Protein 5XGB (pdb70)

InterPro domains:
  IPR000014 PAS domain [PS50112] (243-316)
  IPR000014 PAS domain [SM00091] (245-311)
  IPR000014 PAS domain [TIGR00229] (251-369)
  IPR000014 PAS domain [cd00130] (254-360)
  IPR000160 GGDEF domain [PF00990] (374-531)
  IPR000160 GGDEF domain [PS50887] (404-537)
  IPR000160 GGDEF domain [SM00267] (363-535)
  IPR000160 GGDEF domain [TIGR00254] (370-534)
  IPR000160 GGDEF domain [cd01949] (375-533)
  IPR001633 EAL domain [PF00563] (554-792)
  IPR001633 EAL domain [PS50883] (548-806)
  IPR001633 EAL domain [SM00052] (547-797)
  IPR001633 EAL domain [cd01948] (553-797)
  IPR013767 PAS fold [PF00989] (251-360)
  IPR029787 Nucleotide cyclase [SSF55073] (379-537)
  IPR035919 EAL domain superfamily [G3DSA:3.20.20.450] (549-799)
  IPR035919 EAL domain superfamily [SSF141868] (553-796)
  IPR035965 PAS domain superfamily [SSF55785] (232-361)
  IPR043128 Reverse transcriptase/Diguanylate cyclase domain [G3DSA:3.30.70.270] (364-537)
  IPR052155 Bacterial biofilm regulation/maintenance [PTHR44757] (221-797)

Radius of gyration: 28.06 Å; Cα contacts (8 Å, |Δi|>4): 1000; chains: 1; bounding box: 83×70×61 Å

Secondary structure (DSSP, 8-state):
--HHHHHHHHHHS--SEEEEEETT-BEEEE-HHHHHHHT--HHHHBTSBGGGT-EEE-----SHHHHHSS--SSS-EEEEEE-SSS-EEEEEEEEEEEESSSSEEEEEEEEEEGGGGGG-HHHHHHHHHB-TTT-SB-HHHHHHHHHHHHH-SSS-SS-EEEEEEEETTHHHHHHHH-HHHHHHHHHHHHHHHHHTS-BTBEEEEEETTEEEEEETT--HHHHHHHHHHHHHHHHT--EEETTEEE---EEEEEEEE-BTTB-HHHHHHHHHHHHHHHHHTTSSSEEE--HHHHHHHHHHHHHHHHHHHHHHHHTT-EEEEEEEEEE-STT--S-EEEEEEEEEB-TTS-B--GGGTHHHHHHTT-HHHHHHHHHHHHHHHHHHHHTSTTS--EEEEEEE--HHHHT-TTHHHHHHHHHHHH---GGGEEEEEEHHHHHHTHHHHHHHHHHHHHHT-EEEEEEE--SHHHHHHHHH---SEEEE-HHHHHTTTT-HHHHHHHHHHHHHHHHTT-EEEE----SHHHHHHHHHHT-SEE-STTT---EE---

Solvent-accessible surface area: 27916 Å² total; per-residue (Å²): 162,61,111,166,122,149,34,79,126,78,56,57,97,79,34,40,0,10,1,30,3,63,99,153,1,9,1,38,32,6,0,66,11,0,43,132,11,2,78,70,72,36,142,152,0,154,56,84,66,5,40,78,3,0,50,3,46,98,121,150,218,78,17,24,102,54,1,69,62,132,50,66,38,63,126,85,45,77,34,21,1,63,44,111,101,47,82,46,17,50,2,20,2,33,0,31,37,55,108,175,68,83,110,76,68,5,11,41,1,55,0,22,20,69,61,85,95,158,108,56,110,86,154,111,71,104,83,35,38,40,21,76,42,15,32,10,12,22,91,148,23,0,45,133,85,0,61,51,0,8,108,47,174,85,181,34,116,30,147,0,0,0,0,4,0,8,0,27,35,29,119,92,0,14,37,75,23,0,39,16,0,0,37,57,0,1,116,56,0,5,63,38,0,96,134,27,30,86,175,64,26,4,15,0,38,16,38,40,43,27,0,0,0,0,0,46,57,2,86,56,130,98,0,40,100,26,0,43,105,0,40,109,28,0,90,104,26,158,0,67,77,115,71,105,78,30,132,1,16,0,0,0,0,0,8,50,3,62,31,68,144,24,48,32,109,86,2,22,132,13,0,48,32,0,1,23,8,0,55,79,99,60,78,50,88,22,14,25,20,93,131,108,59,0,68,110,30,25,121,143,4,63,108,35,29,61,116,134,1,63,60,1,34,125,87,123,44,9,25,1,38,12,24,25,11,50,38,1,44,169,71,59,147,78,44,44,17,7,17,10,36,35,67,11,89,52,134,78,39,192,79,30,86,81,116,62,4,46,42,6,0,108,75,24,53,13,9,36,54,6,10,67,48,14,0,54,30,0,0,99,4,21,52,72,53,71,131,73,132,224,26,102,102,22,20,11,0,4,1,64,1,18,30,52,1,7,30,35,157,59,0,55,108,30,0,70,96,8,24,60,142,11,189,16,70,30,99,28,0,4,0,1,0,29,21,106,38,0,48,89,79,57,64,10,0,48,137,9,0,62,81,0,79,131,46,22,3,52,0,2,0,12,69,0,43,19,30,145,71,6,16,104,65,2,150,106,0,39,4,35,23,0,3,0,31,0,0,3,0,73,10,2,66,144,31,88,102,5,69,19,46,0,75,66,0,6,110,44,0,72,104,41,66,23,111,0,10,0,30,57,0,56,70,94,125,15,29,71,5,0,88,142,37,34,4,23,6,0,6,4,116,34,34,19,43,44,111,104,20,19,189

Structure (mmCIF, N/CA/C/O backbone):
data_5XGB
#
_entry.id   5XGB
#
_cell.length_a   134.720
_cell.length_b   134.720
_cell.length_c   210.450
_cell.angle_alpha   90.00
_cell.angle_beta   90.00
_cell.angle_gamma   120.00
#
_symmetry.space_group_name_H-M   'H 3 2'
#
loop_
_entity.id
_entity.type
_entity.pdbx_description
1 polymer 'Uncharacterized protein'
2 water water
#
loop_
_atom_site.group_PDB
_atom_site.id
_atom_site.type_symbol
_atom_site.label_atom_id
_atom_site.label_alt_id
_atom_site.label_comp_id
_atom_site.label_asym_id
_atom_site.label_entity_id
_atom_site.label_seq_id
_atom_site.pdbx_PDB_ins_code
_atom_site.Cartn_x
_atom_site.Cartn_y
_atom_site.Cartn_z
_atom_site.occupancy
_atom_site.B_iso_or_equiv
_atom_site.auth_seq_id
_atom_site.auth_comp_id
_atom_site.auth_asym_id
_atom_site.auth_atom_id
_atom_site.pdbx_PDB_model_num
ATOM 1 N N . ASP A 1 9 ? 87.781 0.350 108.876 1.00 113.95 241 ASP A N 1
ATOM 2 C CA . ASP A 1 9 ? 88.235 1.699 109.202 1.00 114.41 241 ASP A CA 1
ATOM 3 C C . ASP A 1 9 ? 87.095 2.509 109.868 1.00 116.66 241 ASP A C 1
ATOM 4 O O . ASP A 1 9 ? 86.378 1.967 110.716 1.00 115.68 241 ASP A O 1
ATOM 9 N N . ALA A 1 10 ? 86.948 3.802 109.502 1.00 112.19 242 ALA A N 1
ATOM 10 C CA . ALA A 1 10 ? 85.906 4.706 109.997 1.00 110.18 242 ALA A CA 1
ATOM 11 C C . ALA A 1 10 ? 84.606 4.513 109.203 1.00 109.38 242 ALA A C 1
ATOM 12 O O . ALA A 1 10 ? 83.556 4.984 109.637 1.00 107.48 242 ALA A O 1
ATOM 14 N N . GLU A 1 11 ? 84.685 3.805 108.047 1.00 104.65 243 GLU A N 1
ATOM 15 C CA . GLU A 1 11 ? 83.555 3.467 107.170 1.00 102.91 243 GLU A CA 1
ATOM 16 C C . GLU A 1 11 ? 82.554 2.573 107.922 1.00 104.05 243 GLU A C 1
ATOM 17 O O . GLU A 1 11 ? 81.346 2.755 107.770 1.00 102.06 243 GLU A O 1
ATOM 23 N N . ARG A 1 12 ? 83.078 1.646 108.759 1.00 100.08 244 ARG A N 1
ATOM 24 C CA . ARG A 1 12 ? 82.337 0.701 109.602 1.00 98.49 244 ARG A CA 1
ATOM 25 C C . ARG A 1 12 ? 81.381 1.423 110.542 1.00 100.38 244 ARG A C 1
ATOM 26 O O . ARG A 1 12 ? 80.194 1.098 110.552 1.00 98.52 244 ARG A O 1
ATOM 34 N N . GLU A 1 13 ? 81.894 2.412 111.315 1.00 97.35 245 GLU A N 1
ATOM 35 C CA . GLU A 1 13 ? 81.114 3.222 112.265 1.00 96.31 245 GLU A CA 1
ATOM 36 C C . GLU A 1 13 ? 79.925 3.901 111.567 1.00 96.19 245 GLU A C 1
ATOM 37 O O . GLU A 1 13 ? 78.798 3.818 112.059 1.00 95.08 245 GLU A O 1
ATOM 43 N N . ARG A 1 14 ? 80.179 4.525 110.395 1.00 90.00 246 ARG A N 1
ATOM 44 C CA . ARG A 1 14 ? 79.174 5.201 109.574 1.00 87.50 246 ARG A CA 1
ATOM 45 C C . ARG A 1 14 ? 78.123 4.202 109.063 1.00 85.11 246 ARG A C 1
ATOM 46 O O . ARG A 1 14 ? 76.931 4.473 109.194 1.00 83.49 246 ARG A O 1
ATOM 54 N N . ALA A 1 15 ? 78.573 3.048 108.505 1.00 78.41 247 ALA A N 1
ATOM 55 C CA . ALA A 1 15 ? 77.728 1.973 107.977 1.00 75.70 247 ALA A CA 1
ATOM 56 C C . ALA A 1 15 ? 76.841 1.357 109.052 1.00 76.39 247 ALA A C 1
ATOM 57 O O . ALA A 1 15 ? 75.669 1.101 108.781 1.00 74.65 247 ALA A O 1
ATOM 59 N N . GLN A 1 16 ? 77.381 1.155 110.274 1.00 72.41 248 GLN A N 1
ATOM 60 C CA . GLN A 1 16 ? 76.638 0.614 111.412 1.00 71.42 248 GLN A CA 1
ATOM 61 C C . GLN A 1 16 ? 75.522 1.557 111.844 1.00 73.02 248 GLN A C 1
ATOM 62 O O . GLN A 1 16 ? 74.374 1.116 111.942 1.00 71.50 248 GLN A O 1
ATOM 68 N N . ILE A 1 17 ? 75.849 2.858 112.079 1.00 69.05 249 ILE A N 1
ATOM 69 C CA . ILE A 1 17 ? 74.887 3.905 112.470 1.00 67.63 249 ILE A CA 1
ATOM 70 C C . ILE A 1 17 ? 73.744 3.986 111.433 1.00 69.96 249 ILE A C 1
ATOM 71 O O . ILE A 1 17 ? 72.572 4.039 111.814 1.00 67.97 249 ILE A O 1
ATOM 76 N N . THR A 1 18 ? 74.104 3.937 110.128 1.00 67.00 250 THR A N 1
ATOM 77 C CA . THR A 1 18 ? 73.193 3.961 108.977 1.00 65.80 250 THR A CA 1
ATOM 78 C C . THR A 1 18 ? 72.262 2.738 108.982 1.00 68.62 250 THR A C 1
ATOM 79 O O . THR A 1 18 ? 71.055 2.903 108.822 1.00 67.69 250 THR A O 1
ATOM 83 N N . LEU A 1 19 ? 72.813 1.527 109.192 1.00 65.18 251 LEU A N 1
ATOM 84 C CA . LEU A 1 19 ? 72.020 0.297 109.241 1.00 64.20 251 LEU A CA 1
ATOM 85 C C . LEU A 1 19 ? 71.212 0.159 110.547 1.00 66.83 251 LEU A C 1
ATOM 86 O O . LEU A 1 19 ? 70.222 -0.576 110.570 1.00 66.37 251 LEU A O 1
ATOM 91 N N . ALA A 1 20 ? 71.599 0.894 111.607 1.00 63.07 252 ALA A N 1
ATOM 92 C CA . ALA A 1 20 ? 70.867 0.928 112.884 1.00 62.67 252 ALA A CA 1
ATOM 93 C C . ALA A 1 20 ? 69.699 1.916 112.779 1.00 65.72 252 ALA A C 1
ATOM 94 O O . ALA A 1 20 ? 68.772 1.845 113.584 1.00 65.19 252 ALA A O 1
ATOM 96 N N . SER A 1 21 ? 69.741 2.823 111.768 1.00 62.17 253 SER A N 1
ATOM 97 C CA . SER A 1 21 ? 68.710 3.823 111.456 1.00 61.37 253 SER A CA 1
ATOM 98 C C . SER A 1 21 ? 67.607 3.229 110.562 1.00 63.73 253 SER A C 1
ATOM 99 O O . SER A 1 21 ? 66.614 3.899 110.264 1.00 64.12 253 SER A O 1
ATOM 102 N N . ILE A 1 22 ? 67.809 1.984 110.111 1.00 58.11 254 ILE A N 1
ATOM 103 C CA . ILE A 1 22 ? 66.887 1.194 109.297 1.00 55.76 254 ILE A CA 1
ATOM 104 C C . ILE A 1 22 ? 66.041 0.400 110.306 1.00 58.32 254 ILE A C 1
ATOM 105 O O . ILE A 1 22 ? 66.592 -0.197 111.245 1.00 59.46 254 ILE A O 1
ATOM 110 N N . GLY A 1 23 ? 64.723 0.460 110.144 1.00 51.71 255 GLY A N 1
ATOM 111 C CA . GLY A 1 23 ? 63.781 -0.230 111.024 1.00 50.37 255 GLY A CA 1
ATOM 112 C C . GLY A 1 23 ? 63.624 -1.701 110.698 1.00 51.47 255 GLY A C 1
ATOM 113 O O . GLY A 1 23 ? 63.276 -2.494 111.566 1.00 51.08 255 GLY A O 1
ATOM 114 N N . ASP A 1 24 ? 63.881 -2.077 109.448 1.00 47.36 256 ASP A N 1
ATOM 115 C CA . ASP A 1 24 ? 63.814 -3.470 109.009 1.00 47.06 256 ASP A CA 1
ATOM 116 C C . ASP A 1 24 ? 65.059 -4.277 109.426 1.00 48.91 256 ASP A C 1
ATOM 117 O O . ASP A 1 24 ? 66.148 -3.704 109.592 1.00 45.53 256 ASP A O 1
ATOM 122 N N . GLY A 1 25 ? 64.857 -5.583 109.652 1.00 44.66 257 GLY A N 1
ATOM 123 C CA . GLY A 1 25 ? 65.933 -6.502 110.008 1.00 44.75 257 GLY A CA 1
ATOM 124 C C . GLY A 1 25 ? 66.902 -6.669 108.845 1.00 48.54 257 GLY A C 1
ATOM 125 O O . GLY A 1 25 ? 66.475 -6.905 107.713 1.00 47.99 257 GLY A O 1
ATOM 126 N N . VAL A 1 26 ? 68.202 -6.479 109.085 1.00 45.23 258 VAL A N 1
ATOM 127 C CA . VAL A 1 26 ? 69.192 -6.622 108.018 1.00 45.56 258 VAL A CA 1
ATOM 128 C C . VAL A 1 26 ? 70.143 -7.765 108.371 1.00 49.16 258 VAL A C 1
ATOM 129 O O . VAL A 1 26 ? 70.826 -7.700 109.381 1.00 47.55 258 VAL A O 1
ATOM 133 N N . ILE A 1 27 ? 70.139 -8.830 107.561 1.00 47.55 259 ILE A N 1
ATOM 134 C CA . ILE A 1 27 ? 70.993 -9.993 107.798 1.00 48.84 259 ILE A CA 1
ATOM 135 C C . ILE A 1 27 ? 71.957 -10.172 106.625 1.00 53.45 259 ILE A C 1
ATOM 136 O O . ILE A 1 27 ? 71.541 -10.181 105.474 1.00 52.11 259 ILE A O 1
ATOM 141 N N . THR A 1 28 ? 73.239 -10.294 106.930 1.00 52.37 260 THR A N 1
ATOM 142 C CA . THR A 1 28 ? 74.296 -10.554 105.952 1.00 53.96 260 THR A CA 1
ATOM 143 C C . THR A 1 28 ? 74.919 -11.892 106.345 1.00 58.16 260 THR A C 1
ATOM 144 O O . THR A 1 28 ? 75.212 -12.112 107.523 1.00 57.44 260 THR A O 1
ATOM 148 N N . ALA A 1 29 ? 75.056 -12.803 105.372 1.00 55.47 261 ALA A N 1
ATOM 149 C CA . ALA A 1 29 ? 75.608 -14.138 105.599 1.00 56.70 261 ALA A CA 1
ATOM 150 C C . ALA A 1 29 ? 76.465 -14.621 104.423 1.00 62.08 261 ALA A C 1
ATOM 151 O O . ALA A 1 29 ? 76.323 -14.106 103.313 1.00 60.20 261 ALA A O 1
ATOM 153 N N . ASP A 1 30 ? 77.325 -15.637 104.657 1.00 60.81 262 ASP A N 1
ATOM 154 C CA . ASP A 1 30 ? 78.130 -16.215 103.577 1.00 62.36 262 ASP A CA 1
ATOM 155 C C . ASP A 1 30 ? 77.307 -17.275 102.837 1.00 67.85 262 ASP A C 1
ATOM 156 O O . ASP A 1 30 ? 76.172 -17.558 103.239 1.00 66.11 262 ASP A O 1
ATOM 161 N N . THR A 1 31 ? 77.865 -17.851 101.758 1.00 66.76 263 THR A N 1
ATOM 162 C CA . THR A 1 31 ? 77.211 -18.880 100.938 1.00 67.25 263 THR A CA 1
ATOM 163 C C . THR A 1 31 ? 76.704 -20.085 101.788 1.00 71.00 263 THR A C 1
ATOM 164 O O . THR A 1 31 ? 75.667 -20.665 101.461 1.00 68.52 263 THR A O 1
ATOM 168 N N . GLN A 1 32 ? 77.413 -20.413 102.893 1.00 69.94 264 GLN A N 1
ATOM 169 C CA . GLN A 1 32 ? 77.089 -21.514 103.808 1.00 70.87 264 GLN A CA 1
ATOM 170 C C . GLN A 1 32 ? 76.010 -21.183 104.853 1.00 74.35 264 GLN A C 1
ATOM 171 O O . GLN A 1 32 ? 75.395 -22.101 105.403 1.00 75.17 264 GLN A O 1
ATOM 177 N N . GLY A 1 33 ? 75.798 -19.896 105.122 1.00 68.63 265 GLY A N 1
ATOM 178 C CA . GLY A 1 33 ? 74.815 -19.427 106.096 1.00 66.42 265 GLY A CA 1
ATOM 179 C C . GLY A 1 33 ? 75.405 -18.773 107.332 1.00 68.73 265 GLY A C 1
ATOM 180 O O . GLY A 1 33 ? 74.657 -18.258 108.165 1.00 68.46 265 GLY A O 1
ATOM 181 N N . GLY A 1 34 ? 76.737 -18.805 107.456 1.00 64.31 266 GLY A N 1
ATOM 182 C CA . GLY A 1 34 ? 77.482 -18.201 108.559 1.00 63.82 266 GLY A CA 1
ATOM 183 C C . GLY A 1 34 ? 77.145 -16.732 108.685 1.00 64.77 266 GLY A C 1
ATOM 184 O O . GLY A 1 34 ? 77.206 -16.007 107.695 1.00 65.24 266 GLY A O 1
ATOM 185 N N . ILE A 1 35 ? 76.725 -16.295 109.870 1.00 58.69 267 ILE A N 1
ATOM 186 C CA . ILE A 1 35 ? 76.283 -14.909 110.088 1.00 56.11 267 ILE A CA 1
ATOM 187 C C . ILE A 1 35 ? 77.452 -13.918 110.157 1.00 58.17 267 ILE A C 1
ATOM 188 O O . ILE A 1 35 ? 78.254 -13.980 111.087 1.00 56.88 267 ILE A O 1
ATOM 193 N N . SER A 1 36 ? 77.494 -12.967 109.207 1.00 54.47 268 SER A N 1
ATOM 194 C CA . SER A 1 36 ? 78.502 -11.905 109.212 1.00 56.01 268 SER A CA 1
ATOM 195 C C . SER A 1 36 ? 77.964 -10.607 109.828 1.00 59.63 268 SER A C 1
ATOM 196 O O . SER A 1 36 ? 78.713 -9.899 110.492 1.00 60.17 268 SER A O 1
ATOM 199 N N . TYR A 1 37 ? 76.678 -10.291 109.610 1.00 54.42 269 TYR A N 1
ATOM 200 C CA . TYR A 1 37 ? 76.102 -9.059 110.139 1.00 53.36 269 TYR A CA 1
ATOM 201 C C . TYR A 1 37 ? 74.618 -9.177 110.501 1.00 53.15 269 TYR A C 1
ATOM 202 O O . TYR A 1 37 ? 73.876 -9.940 109.905 1.00 51.63 269 TYR A O 1
ATOM 211 N N . LEU A 1 38 ? 74.218 -8.408 111.504 1.00 49.74 270 LEU A N 1
ATOM 212 C CA . LEU A 1 38 ? 72.859 -8.245 112.005 1.00 48.38 270 LEU A CA 1
ATOM 213 C C . LEU A 1 38 ? 72.784 -6.806 112.474 1.00 52.47 270 LEU A C 1
ATOM 214 O O . LEU A 1 38 ? 73.708 -6.341 113.152 1.00 52.85 270 LEU A O 1
ATOM 219 N N . ASN A 1 39 ? 71.713 -6.092 112.120 1.00 46.69 271 ASN A N 1
ATOM 220 C CA . ASN A 1 39 ? 71.523 -4.752 112.660 1.00 46.25 271 ASN A CA 1
ATOM 221 C C . ASN A 1 39 ? 70.628 -4.949 113.921 1.00 50.71 271 ASN A C 1
ATOM 222 O O . ASN A 1 39 ? 70.077 -6.048 114.051 1.00 49.50 271 ASN A O 1
ATOM 227 N N . PRO A 1 40 ? 70.490 -3.976 114.869 1.00 48.45 272 PRO A N 1
ATOM 228 C CA . PRO A 1 40 ? 69.641 -4.213 116.069 1.00 47.82 272 PRO A CA 1
ATOM 229 C C . PRO A 1 40 ? 68.221 -4.763 115.803 1.00 50.54 272 PRO A C 1
ATOM 230 O O . PRO A 1 40 ? 67.742 -5.621 116.561 1.00 50.96 272 PRO A O 1
ATOM 234 N N . ALA A 1 41 ? 67.564 -4.310 114.726 1.00 44.64 273 ALA A N 1
ATOM 235 C CA . ALA A 1 41 ? 66.238 -4.816 114.354 1.00 44.09 273 ALA A CA 1
ATOM 236 C C . ALA A 1 41 ? 66.281 -6.338 114.046 1.00 49.97 273 ALA A C 1
ATOM 237 O O . ALA A 1 41 ? 65.406 -7.075 114.516 1.00 50.59 273 ALA A O 1
ATOM 239 N N . ALA A 1 42 ? 67.319 -6.805 113.296 1.00 46.07 274 ALA A N 1
ATOM 240 C CA . ALA A 1 42 ? 67.512 -8.218 112.970 1.00 46.20 274 ALA A CA 1
ATOM 241 C C . ALA A 1 42 ? 67.777 -9.021 114.252 1.00 53.32 274 ALA A C 1
ATOM 242 O O . ALA A 1 42 ? 67.210 -10.100 114.399 1.00 53.28 274 ALA A O 1
ATOM 244 N N . GLU A 1 43 ? 68.585 -8.459 115.198 1.00 51.08 275 GLU A N 1
ATOM 245 C CA . GLU A 1 43 ? 68.912 -9.036 116.508 1.00 52.45 275 GLU A CA 1
ATOM 246 C C . GLU A 1 43 ? 67.654 -9.298 117.340 1.00 56.80 275 GLU A C 1
ATOM 247 O O . GLU A 1 43 ? 67.504 -10.392 117.883 1.00 56.24 275 GLU A O 1
ATOM 253 N N . GLN A 1 44 ? 66.749 -8.293 117.424 1.00 54.04 276 GLN A N 1
ATOM 254 C CA . GLN A 1 44 ? 65.455 -8.372 118.127 1.00 53.27 276 GLN A CA 1
ATOM 255 C C . GLN A 1 44 ? 64.547 -9.407 117.460 1.00 56.69 276 GLN A C 1
ATOM 256 O O . GLN A 1 44 ? 63.864 -10.153 118.156 1.00 57.66 276 GLN A O 1
ATOM 262 N N . MET A 1 45 ? 64.568 -9.471 116.118 1.00 51.73 277 MET A N 1
ATOM 263 C CA . MET A 1 45 ? 63.776 -10.412 115.325 1.00 51.29 277 MET A CA 1
ATOM 264 C C . MET A 1 45 ? 64.245 -11.867 115.502 1.00 57.95 277 MET A C 1
ATOM 265 O O . MET A 1 45 ? 63.420 -12.778 115.542 1.00 57.56 277 MET A O 1
ATOM 270 N N . THR A 1 46 ? 65.575 -12.080 115.565 1.00 55.75 278 THR A N 1
ATOM 271 C CA . THR A 1 46 ? 66.178 -13.410 115.662 1.00 56.33 278 THR A CA 1
ATOM 272 C C . THR A 1 46 ? 66.354 -13.923 117.090 1.00 62.51 278 THR A C 1
ATOM 273 O O . THR A 1 46 ? 66.482 -15.135 117.273 1.00 63.84 278 THR A O 1
ATOM 277 N N . ASN A 1 47 ? 66.386 -13.009 118.084 1.00 59.45 279 ASN A N 1
ATOM 278 C CA . ASN A 1 47 ? 66.642 -13.281 119.503 1.00 61.95 279 ASN A CA 1
ATOM 279 C C . ASN A 1 47 ? 68.099 -13.700 119.719 1.00 69.31 279 ASN A C 1
ATOM 280 O O . ASN A 1 47 ? 68.412 -14.447 120.651 1.00 70.18 279 ASN A O 1
ATOM 285 N N . TRP A 1 48 ? 68.995 -13.176 118.861 1.00 67.76 280 TRP A N 1
ATOM 286 C CA . TRP A 1 48 ? 70.434 -13.448 118.878 1.00 69.01 280 TRP A CA 1
ATOM 287 C C . TRP A 1 48 ? 71.221 -12.168 118.628 1.00 69.97 280 TRP A C 1
ATOM 288 O O . TRP A 1 48 ? 70.893 -11.407 117.724 1.00 68.15 280 TRP A O 1
ATOM 299 N N . THR A 1 49 ? 72.253 -11.921 119.435 1.00 67.13 281 THR A N 1
ATOM 300 C CA . THR A 1 49 ? 73.120 -10.752 119.250 1.00 66.24 281 THR A CA 1
ATOM 301 C C . THR A 1 49 ? 74.181 -11.120 118.217 1.00 67.89 281 THR A C 1
ATOM 302 O O . THR A 1 49 ? 74.344 -12.306 117.909 1.00 66.58 281 THR A O 1
ATOM 306 N N . LEU A 1 50 ? 74.882 -10.119 117.660 1.00 63.22 282 LEU A N 1
ATOM 307 C CA . LEU A 1 50 ? 75.916 -10.398 116.666 1.00 62.55 282 LEU A CA 1
ATOM 308 C C . LEU A 1 50 ? 77.166 -11.013 117.312 1.00 66.72 282 LEU A C 1
ATOM 309 O O . LEU A 1 50 ? 77.735 -11.938 116.739 1.00 67.22 282 LEU A O 1
ATOM 314 N N . ASP A 1 51 ? 77.540 -10.555 118.523 1.00 63.36 283 ASP A N 1
ATOM 315 C CA . ASP A 1 51 ? 78.687 -11.061 119.287 1.00 64.90 283 ASP A CA 1
ATOM 316 C C . ASP A 1 51 ? 78.625 -12.580 119.475 1.00 67.11 283 ASP A C 1
ATOM 317 O O . ASP A 1 51 ? 79.657 -13.250 119.399 1.00 67.63 283 ASP A O 1
ATOM 322 N N . LYS A 1 52 ? 77.402 -13.110 119.690 1.00 61.26 284 LYS A N 1
ATOM 323 C CA . LYS A 1 52 ? 77.108 -14.529 119.909 1.00 61.06 284 LYS A CA 1
ATOM 324 C C . LYS A 1 52 ? 76.811 -15.301 118.609 1.00 63.73 284 LYS A C 1
ATOM 325 O O . LYS A 1 52 ? 77.097 -16.496 118.558 1.00 64.61 284 LYS A O 1
ATOM 331 N N . ALA A 1 53 ? 76.204 -14.640 117.591 1.00 57.31 285 ALA A N 1
ATOM 332 C CA . ALA A 1 53 ? 75.817 -15.244 116.308 1.00 56.68 285 ALA A CA 1
ATOM 333 C C . ALA A 1 53 ? 76.913 -15.287 115.238 1.00 62.42 285 ALA A C 1
ATOM 334 O O . ALA A 1 53 ? 76.846 -16.139 114.345 1.00 62.72 285 ALA A O 1
ATOM 336 N N . ARG A 1 54 ? 77.883 -14.351 115.291 1.00 59.69 286 ARG A N 1
ATOM 337 C CA . ARG A 1 54 ? 78.934 -14.219 114.279 1.00 60.00 286 ARG A CA 1
ATOM 338 C C . ARG A 1 54 ? 79.678 -15.518 113.961 1.00 65.56 286 ARG A C 1
ATOM 339 O O . ARG A 1 54 ? 80.287 -16.142 114.838 1.00 66.19 286 ARG A O 1
ATOM 347 N N . GLY A 1 55 ? 79.601 -15.891 112.687 1.00 61.46 287 GLY A N 1
ATOM 348 C CA . GLY A 1 55 ? 80.241 -17.077 112.141 1.00 62.42 287 GLY A CA 1
ATOM 349 C C . GLY A 1 55 ? 79.373 -18.317 112.088 1.00 66.20 287 GLY A C 1
ATOM 350 O O . GLY A 1 55 ? 79.584 -19.177 111.225 1.00 67.43 287 GLY A O 1
ATOM 351 N N . LEU A 1 56 ? 78.397 -18.423 113.006 1.00 60.01 288 LEU A N 1
ATOM 352 C CA . LEU A 1 56 ? 77.530 -19.594 113.133 1.00 59.36 288 LEU A CA 1
ATOM 353 C C . LEU A 1 56 ? 76.505 -19.727 112.000 1.00 63.62 288 LEU A C 1
ATOM 354 O O . LEU A 1 56 ? 76.077 -18.710 111.457 1.00 60.82 288 LEU A O 1
ATOM 359 N N . PRO A 1 57 ? 76.112 -20.964 111.601 1.00 63.88 289 PRO A N 1
ATOM 360 C CA . PRO A 1 57 ? 75.137 -21.094 110.500 1.00 63.81 289 PRO A CA 1
ATOM 361 C C . PRO A 1 57 ? 73.749 -20.604 110.902 1.00 70.30 289 PRO A C 1
ATOM 362 O O . PRO A 1 57 ? 73.281 -20.903 112.005 1.00 69.58 289 PRO A O 1
ATOM 366 N N . LEU A 1 58 ? 73.121 -19.815 110.003 1.00 68.13 290 LEU A N 1
ATOM 367 C CA . LEU A 1 58 ? 71.804 -19.206 110.140 1.00 67.28 290 LEU A CA 1
ATOM 368 C C . LEU A 1 58 ? 70.776 -20.204 110.700 1.00 73.21 290 LEU A C 1
ATOM 369 O O . LEU A 1 58 ? 70.212 -19.946 111.761 1.00 73.04 290 LEU A O 1
ATOM 374 N N . ALA A 1 59 ? 70.582 -21.353 110.010 1.00 71.15 291 ALA A N 1
ATOM 375 C CA . ALA A 1 59 ? 69.608 -22.402 110.335 1.00 71.38 291 ALA A CA 1
ATOM 376 C C . ALA A 1 59 ? 69.765 -23.052 111.730 1.00 77.00 291 ALA A C 1
ATOM 377 O O . ALA A 1 59 ? 68.807 -23.648 112.232 1.00 77.76 291 ALA A O 1
ATOM 379 N N . SER A 1 60 ? 70.942 -22.926 112.352 1.00 73.63 292 SER A N 1
ATOM 380 C CA . SER A 1 60 ? 71.223 -23.453 113.694 1.00 73.90 292 SER A CA 1
ATOM 381 C C . SER A 1 60 ? 70.993 -22.387 114.786 1.00 75.11 292 SER A C 1
ATOM 382 O O . SER A 1 60 ? 71.261 -22.636 115.967 1.00 75.93 292 SER A O 1
ATOM 385 N N . LEU A 1 61 ? 70.496 -21.204 114.386 1.00 67.93 293 LEU A N 1
ATOM 386 C CA . LEU A 1 61 ? 70.234 -20.085 115.291 1.00 66.38 293 LEU A CA 1
ATOM 387 C C . LEU A 1 61 ? 68.743 -19.745 115.303 1.00 67.19 293 LEU A C 1
ATOM 388 O O . LEU A 1 61 ? 68.203 -19.434 116.365 1.00 66.22 293 LEU A O 1
ATOM 393 N N . PHE A 1 62 ? 68.095 -19.800 114.111 1.00 61.77 294 PHE A N 1
ATOM 394 C CA . PHE A 1 62 ? 66.678 -19.523 113.832 1.00 60.34 294 PHE A CA 1
ATOM 395 C C . PHE A 1 62 ? 66.320 -20.068 112.453 1.00 64.42 294 PHE A C 1
ATOM 396 O O . PHE A 1 62 ? 67.212 -20.387 111.672 1.00 64.90 294 PHE A O 1
ATOM 404 N N . ARG A 1 63 ? 65.020 -20.146 112.139 1.00 60.43 295 ARG A N 1
ATOM 405 C CA . ARG A 1 63 ? 64.559 -20.609 110.836 1.00 59.89 295 ARG A CA 1
ATOM 406 C C . ARG A 1 63 ? 63.735 -19.546 110.118 1.00 62.66 295 ARG A C 1
ATOM 407 O O . ARG A 1 63 ? 63.235 -18.625 110.750 1.00 60.40 295 ARG A O 1
ATOM 415 N N . ILE A 1 64 ? 63.668 -19.636 108.784 1.00 60.60 296 ILE A N 1
ATOM 416 C CA . ILE A 1 64 ? 62.921 -18.727 107.917 1.00 59.86 296 ILE A CA 1
ATOM 417 C C . ILE A 1 64 ? 62.134 -19.655 107.017 1.00 67.74 296 ILE A C 1
ATOM 418 O O . ILE A 1 64 ? 62.699 -20.243 106.099 1.00 68.88 296 ILE A O 1
ATOM 423 N N . VAL A 1 65 ? 60.859 -19.865 107.335 1.00 66.71 297 VAL A N 1
ATOM 424 C CA . VAL A 1 65 ? 60.023 -20.812 106.598 1.00 68.00 297 VAL A CA 1
ATOM 425 C C . VAL A 1 65 ? 58.740 -20.188 106.063 1.00 74.36 297 VAL A C 1
ATOM 426 O O . VAL A 1 65 ? 58.397 -19.064 106.432 1.00 72.70 297 VAL A O 1
ATOM 430 N N . ASP A 1 66 ? 58.016 -20.951 105.218 1.00 74.20 298 ASP A N 1
ATOM 431 C CA . ASP A 1 66 ? 56.708 -20.595 104.677 1.00 74.83 298 ASP A CA 1
ATOM 432 C C . ASP A 1 66 ? 55.661 -20.825 105.786 1.00 80.03 298 ASP A C 1
ATOM 433 O O . ASP A 1 66 ? 55.960 -21.551 106.742 1.00 79.34 298 ASP A O 1
ATOM 438 N N . GLU A 1 67 ? 54.444 -20.218 105.661 1.00 77.75 299 GLU A N 1
ATOM 439 C CA . GLU A 1 67 ? 53.352 -20.374 106.645 1.00 77.92 299 GLU A CA 1
ATOM 440 C C . GLU A 1 67 ? 52.987 -21.862 106.852 1.00 83.32 299 GLU A C 1
ATOM 441 O O . GLU A 1 67 ? 52.544 -22.533 105.911 1.00 83.28 299 GLU A O 1
ATOM 447 N N . SER A 1 68 ? 53.274 -22.376 108.074 1.00 80.37 300 SER A N 1
ATOM 448 C CA . SER A 1 68 ? 53.104 -23.766 108.526 1.00 115.49 300 SER A CA 1
ATOM 449 C C . SER A 1 68 ? 51.807 -24.457 108.086 1.00 152.25 300 SER A C 1
ATOM 450 O O . SER A 1 68 ? 51.831 -25.286 107.173 1.00 111.61 300 SER A O 1
ATOM 453 N N . LEU A 1 75 ? 64.083 -27.163 102.514 1.00 113.33 307 LEU A N 1
ATOM 454 C CA . LEU A 1 75 ? 65.372 -27.441 103.146 1.00 114.15 307 LEU A CA 1
ATOM 455 C C . LEU A 1 75 ? 66.098 -26.145 103.552 1.00 117.17 307 LEU A C 1
ATOM 456 O O . LEU A 1 75 ? 66.291 -25.915 104.750 1.00 1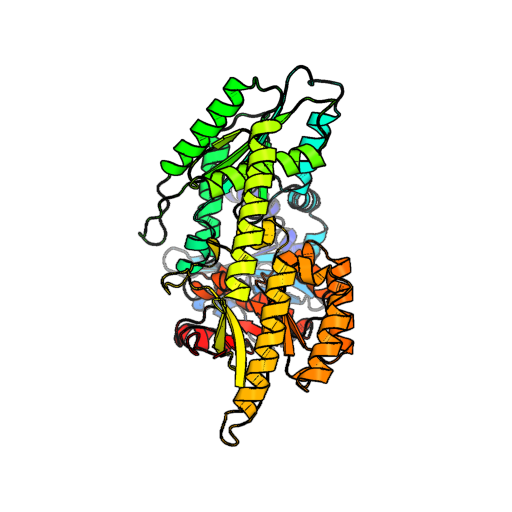16.89 307 LEU A O 1
ATOM 461 N N . LEU A 1 76 ? 66.500 -25.307 102.558 1.00 112.57 308 LEU A N 1
ATOM 462 C CA . LEU A 1 76 ? 67.202 -24.030 102.762 1.00 111.55 308 LEU A CA 1
ATOM 463 C C . LEU A 1 76 ? 66.763 -22.956 101.753 1.00 112.41 308 LEU A C 1
ATOM 464 O O . LEU A 1 76 ? 66.377 -23.280 100.626 1.00 111.60 308 LEU A O 1
ATOM 469 N N . ILE A 1 77 ? 66.845 -21.672 102.166 1.00 106.76 309 ILE A N 1
ATOM 470 C CA . ILE A 1 77 ? 66.461 -20.507 101.364 1.00 104.36 309 ILE A CA 1
ATOM 471 C C . ILE A 1 77 ? 67.664 -19.879 100.617 1.00 105.61 309 ILE A C 1
ATOM 472 O O . ILE A 1 77 ? 67.448 -19.186 99.628 1.00 103.73 309 ILE A O 1
ATOM 477 N N . GLU A 1 78 ? 68.913 -20.134 101.087 1.00 102.23 310 GLU A N 1
ATOM 478 C CA . GLU A 1 78 ? 70.177 -19.604 100.533 1.00 102.00 310 GLU A CA 1
ATOM 479 C C . GLU A 1 78 ? 70.348 -19.821 99.021 1.00 102.88 310 GLU A C 1
ATOM 480 O O . GLU A 1 78 ? 70.702 -18.877 98.312 1.00 100.98 310 GLU A O 1
ATOM 486 N N . GLN A 1 79 ? 70.106 -21.060 98.540 1.00 99.05 311 GLN A N 1
ATOM 487 C CA . GLN A 1 79 ? 70.232 -21.432 97.127 1.00 98.97 311 GLN A CA 1
ATOM 488 C C . GLN A 1 79 ? 69.194 -20.732 96.251 1.00 99.72 311 GLN A C 1
ATOM 489 O O . GLN A 1 79 ? 69.510 -20.355 95.120 1.00 98.56 311 GLN A O 1
ATOM 495 N N . ILE A 1 80 ? 67.971 -20.524 96.800 1.00 94.57 312 ILE A N 1
ATOM 496 C CA . ILE A 1 80 ? 66.859 -19.834 96.139 1.00 92.89 312 ILE A CA 1
ATOM 497 C C . ILE A 1 80 ? 67.285 -18.378 95.849 1.00 95.37 312 ILE A C 1
ATOM 498 O O . ILE A 1 80 ? 67.017 -17.869 94.763 1.00 94.45 312 ILE A O 1
ATOM 503 N N . LEU A 1 81 ? 68.014 -17.752 96.788 1.00 91.60 313 LEU A N 1
ATOM 504 C CA . LEU A 1 81 ? 68.514 -16.382 96.667 1.00 91.32 313 LEU A CA 1
ATOM 505 C C . LEU A 1 81 ? 69.643 -16.240 95.629 1.00 97.10 313 LEU A C 1
ATOM 506 O O . LEU A 1 81 ? 69.638 -15.286 94.849 1.00 96.04 313 LEU A O 1
ATOM 511 N N . SER A 1 82 ? 70.595 -17.188 95.615 1.00 96.41 314 SER A N 1
ATOM 512 C CA . SER A 1 82 ? 71.756 -17.177 94.716 1.00 98.08 314 SER A CA 1
ATOM 513 C C . SER A 1 82 ? 71.454 -17.642 93.269 1.00 104.14 314 SER A C 1
ATOM 514 O O . SER A 1 82 ? 72.294 -17.463 92.382 1.00 104.08 314 SER A O 1
ATOM 517 N N . GLY A 1 83 ? 70.257 -18.184 93.042 1.00 102.14 315 GLY A N 1
ATOM 518 C CA . GLY A 1 83 ? 69.817 -18.651 91.732 1.00 102.58 315 GLY A CA 1
ATOM 519 C C . GLY A 1 83 ? 68.471 -18.101 91.311 1.00 107.33 315 GLY A C 1
ATOM 520 O O . GLY A 1 83 ? 68.403 -17.198 90.474 1.00 106.62 315 GLY A O 1
ATOM 521 N N . GLU A 1 84 ? 67.391 -18.644 91.902 1.00 105.18 316 GLU A N 1
ATOM 522 C CA . GLU A 1 84 ? 65.986 -18.308 91.624 1.00 104.61 316 GLU A CA 1
ATOM 523 C C . GLU A 1 84 ? 65.580 -16.872 92.070 1.00 108.80 316 GLU A C 1
ATOM 524 O O . GLU A 1 84 ? 65.823 -15.913 91.334 1.00 108.23 316 GLU A O 1
ATOM 530 N N . ILE A 1 85 ? 64.948 -16.749 93.263 1.00 105.50 317 ILE A N 1
ATOM 531 C CA . ILE A 1 85 ? 64.434 -15.528 93.897 1.00 104.54 317 ILE A CA 1
ATOM 532 C C . ILE A 1 85 ? 65.538 -14.487 94.151 1.00 108.34 317 ILE A C 1
ATOM 533 O O . ILE A 1 85 ? 66.687 -14.856 94.404 1.00 109.00 317 ILE A O 1
ATOM 538 N N . ASP A 1 86 ? 65.183 -13.184 94.045 1.00 103.11 318 ASP A N 1
ATOM 539 C CA . ASP A 1 86 ? 66.128 -12.086 94.244 1.00 102.30 318 ASP A CA 1
ATOM 540 C C . ASP A 1 86 ? 65.510 -10.881 94.994 1.00 101.50 318 ASP A C 1
ATOM 541 O O . ASP A 1 86 ? 64.547 -11.050 95.750 1.00 99.91 318 ASP A O 1
ATOM 546 N N . GLY A 1 87 ? 66.134 -9.710 94.840 1.00 95.67 319 GLY A N 1
ATOM 547 C CA . GLY A 1 87 ? 65.747 -8.467 95.497 1.00 93.69 319 GLY A CA 1
ATOM 548 C C . GLY A 1 87 ? 64.581 -7.707 94.893 1.00 93.80 319 GLY A C 1
ATOM 549 O O . GLY A 1 87 ? 64.406 -6.520 95.191 1.00 93.56 319 GLY A O 1
ATOM 550 N N . GLY A 1 88 ? 63.785 -8.384 94.063 1.00 86.79 320 GLY A N 1
ATOM 551 C CA . GLY A 1 88 ? 62.604 -7.806 93.434 1.00 83.76 320 GLY A CA 1
ATOM 552 C C . GLY A 1 88 ? 61.436 -7.795 94.395 1.00 81.99 320 GLY A C 1
ATOM 553 O O . GLY A 1 88 ? 61.417 -6.989 95.330 1.00 81.43 320 GLY A O 1
ATOM 554 N N . ARG A 1 89 ? 60.464 -8.708 94.182 1.00 74.23 321 ARG A N 1
ATOM 555 C CA . ARG A 1 89 ? 59.259 -8.855 95.011 1.00 70.92 321 ARG A CA 1
ATOM 556 C C . ARG A 1 89 ? 59.566 -9.320 96.449 1.00 67.59 321 ARG A C 1
ATOM 557 O O . ARG A 1 89 ? 60.571 -9.999 96.687 1.00 67.38 321 ARG A O 1
ATOM 565 N N . GLU A 1 90 ? 58.684 -8.950 97.399 1.00 57.93 322 GLU A N 1
ATOM 566 C CA . GLU A 1 90 ? 58.755 -9.357 98.800 1.00 55.03 322 GLU A CA 1
ATOM 567 C C . GLU A 1 90 ? 58.155 -10.746 98.916 1.00 56.26 322 GLU A C 1
ATOM 568 O O . GLU A 1 90 ? 57.201 -11.059 98.212 1.00 54.98 322 GLU A O 1
ATOM 574 N N . HIS A 1 91 ? 58.714 -11.585 99.782 1.00 53.86 323 HIS A N 1
ATOM 575 C CA . HIS A 1 91 ? 58.215 -12.940 100.024 1.00 54.15 323 HIS A CA 1
ATOM 576 C C . HIS A 1 91 ? 57.791 -13.058 101.475 1.00 54.23 323 HIS A C 1
ATOM 577 O O . HIS A 1 91 ? 58.595 -12.807 102.368 1.00 53.85 323 HIS A O 1
ATOM 584 N N . SER A 1 92 ? 56.533 -13.424 101.713 1.00 48.63 324 SER A N 1
ATOM 585 C CA . SER A 1 92 ? 55.980 -13.602 103.051 1.00 48.23 324 SER A CA 1
ATOM 586 C C . SER A 1 92 ? 56.566 -14.863 103.713 1.00 54.48 324 SER A C 1
ATOM 587 O O . SER A 1 92 ? 56.458 -15.960 103.170 1.00 56.58 324 SER A O 1
ATOM 590 N N . LYS A 1 93 ? 57.244 -14.683 104.848 1.00 50.60 325 LYS A N 1
ATOM 591 C CA . LYS A 1 93 ? 57.903 -15.753 105.598 1.00 50.49 325 LYS A CA 1
ATOM 592 C C . LYS A 1 93 ? 57.637 -15.588 107.101 1.00 53.10 325 LYS A C 1
ATOM 593 O O . LYS A 1 93 ? 57.145 -14.546 107.552 1.00 49.99 325 LYS A O 1
ATOM 599 N N . LEU A 1 94 ? 57.983 -16.631 107.867 1.00 51.52 326 LEU A N 1
ATOM 600 C CA . LEU A 1 94 ? 57.914 -16.648 109.321 1.00 52.28 326 LEU A CA 1
ATOM 601 C C . LEU A 1 94 ? 59.339 -16.866 109.790 1.00 58.97 326 LEU A C 1
ATOM 602 O O . LEU A 1 94 ? 60.035 -17.726 109.245 1.00 60.28 326 LEU A O 1
ATOM 607 N N . VAL A 1 95 ? 59.783 -16.088 110.772 1.00 55.48 327 VAL A N 1
ATOM 608 C CA . VAL A 1 95 ? 61.096 -16.260 111.361 1.00 56.71 327 VAL A CA 1
ATOM 609 C C . VAL A 1 95 ? 60.822 -17.114 112.599 1.00 65.67 327 VAL A C 1
ATOM 610 O O . VAL A 1 95 ? 60.251 -16.601 113.563 1.00 64.76 327 VAL A O 1
ATOM 614 N N . LEU A 1 96 ? 61.168 -18.420 112.551 1.00 66.52 328 LEU A N 1
ATOM 615 C CA . LEU A 1 96 ? 60.985 -19.339 113.678 1.00 68.84 328 LEU A CA 1
ATOM 616 C C . LEU A 1 96 ? 62.172 -19.214 114.618 1.00 77.69 328 LEU A C 1
ATOM 617 O O . LEU A 1 96 ? 63.290 -19.575 114.250 1.00 78.66 328 LEU A O 1
ATOM 622 N N . ARG A 1 97 ? 61.933 -18.695 115.829 1.00 77.01 329 ARG A N 1
ATOM 623 C CA . ARG A 1 97 ? 62.970 -18.450 116.838 1.00 79.41 329 ARG A CA 1
ATOM 624 C C . ARG A 1 97 ? 63.423 -19.726 117.601 1.00 89.41 329 ARG A C 1
ATOM 625 O O . ARG A 1 97 ? 64.269 -19.625 118.486 1.00 90.21 329 ARG A O 1
ATOM 633 N N . HIS A 1 98 ? 62.879 -20.915 117.244 1.00 88.86 330 HIS A N 1
ATOM 634 C CA . HIS A 1 98 ? 63.140 -22.250 117.827 1.00 90.99 330 HIS A CA 1
ATOM 635 C C . HIS A 1 98 ? 62.997 -22.293 119.391 1.00 94.85 330 HIS A C 1
ATOM 636 O O . HIS A 1 98 ? 63.352 -23.294 120.021 1.00 94.63 330 HIS A O 1
ATOM 643 N N . ASP A 1 99 ? 62.420 -21.220 119.979 1.00 90.86 331 ASP A N 1
ATOM 644 C CA . ASP A 1 99 ? 62.124 -21.059 121.405 1.00 90.67 331 ASP A CA 1
ATOM 645 C C . ASP A 1 99 ? 60.823 -20.261 121.593 1.00 92.06 331 ASP A C 1
ATOM 646 O O . ASP A 1 99 ? 59.792 -20.871 121.873 1.00 91.17 331 ASP A O 1
ATOM 651 N N . GLY A 1 100 ? 60.875 -18.940 121.363 1.00 87.15 332 GLY A N 1
ATOM 652 C CA . GLY A 1 100 ? 59.734 -18.027 121.457 1.00 85.44 332 GLY A CA 1
ATOM 653 C C . GLY A 1 100 ? 58.900 -17.954 120.188 1.00 86.26 332 GLY A C 1
ATOM 654 O O . GLY A 1 100 ? 58.551 -16.866 119.723 1.00 84.52 332 GLY A O 1
ATOM 655 N N . SER A 1 101 ? 58.575 -19.132 119.633 1.00 81.62 333 SER A N 1
ATOM 656 C CA . SER A 1 101 ? 57.805 -19.385 118.418 1.00 79.94 333 SER A CA 1
ATOM 657 C C . SER A 1 101 ? 58.251 -18.572 117.165 1.00 79.00 333 SER A C 1
ATOM 658 O O . SER A 1 101 ? 59.230 -18.987 116.544 1.00 79.82 333 SER A O 1
ATOM 661 N N . SER A 1 102 ? 57.530 -17.474 116.761 1.00 69.43 334 SER A N 1
ATOM 662 C CA . SER A 1 102 ? 57.820 -16.778 115.504 1.00 65.81 334 SER A CA 1
ATOM 663 C C . SER A 1 102 ? 57.549 -15.262 115.407 1.00 63.74 334 SER A C 1
ATOM 664 O O . SER A 1 102 ? 57.015 -14.642 116.320 1.00 64.09 334 SER A O 1
ATOM 667 N N . VAL A 1 103 ? 57.936 -14.687 114.244 1.00 55.00 335 VAL A N 1
ATOM 668 C CA . VAL A 1 103 ? 57.760 -13.294 113.815 1.00 51.01 335 VAL A CA 1
ATOM 669 C C . VAL A 1 103 ? 57.330 -13.317 112.331 1.00 49.79 335 VAL A C 1
ATOM 670 O O . VAL A 1 103 ? 58.105 -13.770 111.490 1.00 48.68 335 VAL A O 1
ATOM 674 N N . PRO A 1 104 ? 56.117 -12.831 111.976 1.00 43.72 336 PRO A N 1
ATOM 675 C CA . PRO A 1 104 ? 55.734 -12.800 110.554 1.00 41.85 336 PRO A CA 1
ATOM 676 C C . PRO A 1 104 ? 56.446 -11.653 109.819 1.00 42.51 336 PRO A C 1
ATOM 677 O O . PRO A 1 104 ? 56.461 -10.522 110.304 1.00 41.31 336 PRO A O 1
ATOM 681 N N . VAL A 1 105 ? 57.106 -11.967 108.695 1.00 38.44 337 VAL A N 1
ATOM 682 C CA . VAL A 1 105 ? 57.935 -11.017 107.941 1.00 38.18 337 VAL A CA 1
ATOM 683 C C . VAL A 1 105 ? 57.713 -11.029 106.408 1.00 42.65 337 VAL A C 1
ATOM 684 O O . VAL A 1 105 ? 57.244 -12.013 105.845 1.00 42.31 337 VAL A O 1
ATOM 688 N N . THR A 1 106 ? 58.098 -9.941 105.740 1.00 40.27 338 THR A N 1
ATOM 689 C CA . THR A 1 106 ? 58.188 -9.900 104.282 1.00 41.03 338 THR A CA 1
ATOM 690 C C . THR A 1 106 ? 59.687 -9.871 104.031 1.00 47.34 338 THR A C 1
ATOM 691 O O . THR A 1 106 ? 60.418 -9.089 104.654 1.00 47.30 338 THR A O 1
ATOM 695 N N . LEU A 1 107 ? 60.154 -10.778 103.194 1.00 45.75 339 LEU A N 1
ATOM 696 C CA . LEU A 1 107 ? 61.569 -10.942 102.932 1.00 47.12 339 LEU A CA 1
ATOM 697 C C . LEU A 1 107 ? 61.949 -10.523 101.544 1.00 51.73 339 LEU A C 1
ATOM 698 O O . LEU A 1 107 ? 61.271 -10.864 100.578 1.00 50.88 339 LEU A O 1
ATOM 703 N N . VAL A 1 108 ? 63.086 -9.845 101.451 1.00 50.11 340 VAL A N 1
ATOM 704 C CA . VAL A 1 108 ? 63.754 -9.482 100.208 1.00 50.87 340 VAL A CA 1
ATOM 705 C C . VAL A 1 108 ? 65.229 -9.929 100.376 1.00 56.59 340 VAL A C 1
ATOM 706 O O . VAL A 1 108 ? 65.834 -9.701 101.425 1.00 55.03 340 VAL A O 1
ATOM 710 N N . GLY A 1 109 ? 65.741 -10.649 99.389 1.00 55.93 341 GLY A N 1
ATOM 711 C CA . GLY A 1 109 ? 67.103 -11.171 99.432 1.00 57.99 341 GLY A CA 1
ATOM 712 C C . GLY A 1 109 ? 67.900 -10.930 98.171 1.00 62.94 341 GLY A C 1
ATOM 713 O O . GLY A 1 109 ? 67.385 -11.121 97.079 1.00 62.60 341 GLY A O 1
ATOM 714 N N . ALA A 1 110 ? 69.159 -10.514 98.303 1.00 60.75 342 ALA A N 1
ATOM 715 C CA . ALA A 1 110 ? 70.013 -10.257 97.146 1.00 61.26 342 ALA A CA 1
ATOM 716 C C . ALA A 1 110 ? 71.392 -10.896 97.332 1.00 66.78 342 ALA A C 1
ATOM 717 O O . ALA A 1 110 ? 71.891 -10.927 98.457 1.00 65.71 342 ALA A O 1
ATOM 719 N N . PRO A 1 111 ? 72.038 -11.403 96.254 1.00 65.72 343 PRO A N 1
ATOM 720 C CA . PRO A 1 111 ? 73.372 -12.002 96.431 1.00 67.04 343 PRO A CA 1
ATOM 721 C C . PRO A 1 111 ? 74.479 -10.955 96.569 1.00 72.55 343 PRO A C 1
ATOM 722 O O . PRO A 1 111 ? 74.385 -9.882 95.966 1.00 72.13 343 PRO A O 1
ATOM 726 N N . ILE A 1 112 ? 75.520 -11.262 97.365 1.00 70.89 344 ILE A N 1
ATOM 727 C CA . ILE A 1 112 ? 76.689 -10.389 97.546 1.00 72.89 344 ILE A CA 1
ATOM 728 C C . ILE A 1 112 ? 77.814 -10.846 96.568 1.00 80.51 344 ILE A C 1
ATOM 729 O O . ILE A 1 112 ? 78.053 -12.045 96.429 1.00 80.09 344 ILE A O 1
ATOM 734 N N . HIS A 1 113 ? 78.479 -9.889 95.894 1.00 80.09 345 HIS A N 1
ATOM 735 C CA . HIS A 1 113 ? 79.567 -10.154 94.944 1.00 82.45 345 HIS A CA 1
ATOM 736 C C . HIS A 1 113 ? 80.887 -9.457 95.330 1.00 89.69 345 HIS A C 1
ATOM 737 O O . HIS A 1 113 ? 80.883 -8.495 96.106 1.00 88.75 345 HIS A O 1
ATOM 744 N N . ARG A 1 114 ? 82.013 -9.945 94.769 1.00 89.71 346 ARG A N 1
ATOM 745 C CA . ARG A 1 114 ? 83.344 -9.346 94.929 1.00 91.51 346 ARG A CA 1
ATOM 746 C C . ARG A 1 114 ? 83.749 -8.654 93.603 1.00 97.17 346 ARG A C 1
ATOM 747 O O . ARG A 1 114 ? 84.712 -7.884 93.563 1.00 97.68 346 ARG A O 1
ATOM 755 N N . GLY A 1 115 ? 83.002 -8.971 92.546 1.00 94.15 347 GLY A N 1
ATOM 756 C CA . GLY A 1 115 ? 83.176 -8.479 91.185 1.00 94.51 347 GLY A CA 1
ATOM 757 C C . GLY A 1 115 ? 82.521 -9.441 90.214 1.00 98.53 347 GLY A C 1
ATOM 758 O O . GLY A 1 115 ? 81.734 -9.039 89.348 1.00 97.63 347 GLY A O 1
ATOM 759 N N . ALA A 1 116 ? 82.833 -10.737 90.393 1.00 94.83 348 ALA A N 1
ATOM 760 C CA . ALA A 1 116 ? 82.312 -11.858 89.615 1.00 93.74 348 ALA A CA 1
ATOM 761 C C . ALA A 1 116 ? 81.943 -13.000 90.566 1.00 94.67 348 ALA A C 1
ATOM 762 O O . ALA A 1 116 ? 81.006 -13.753 90.289 1.00 92.80 348 ALA A O 1
ATOM 764 N N . GLU A 1 117 ? 82.690 -13.116 91.688 1.00 90.88 349 GLU A N 1
ATOM 765 C CA . GLU A 1 117 ? 82.527 -14.144 92.717 1.00 90.30 349 GLU A CA 1
ATOM 766 C C . GLU A 1 117 ? 81.445 -13.822 93.754 1.00 90.14 349 GLU A C 1
ATOM 767 O O . GLU A 1 117 ? 81.530 -12.823 94.478 1.00 88.92 349 GLU A O 1
ATOM 773 N N . ILE A 1 118 ? 80.441 -14.708 93.824 1.00 84.08 350 ILE A N 1
ATOM 774 C CA . ILE A 1 118 ? 79.329 -14.690 94.770 1.00 81.93 350 ILE A CA 1
ATOM 775 C C . ILE A 1 118 ? 79.878 -15.066 96.167 1.00 83.08 350 ILE A C 1
ATOM 776 O O . ILE A 1 118 ? 80.136 -16.243 96.436 1.00 83.76 350 ILE A O 1
ATOM 781 N N . THR A 1 119 ? 80.124 -14.049 97.024 1.00 76.52 351 THR A N 1
ATOM 782 C CA . THR A 1 119 ? 80.697 -14.248 98.362 1.00 75.34 351 THR A CA 1
ATOM 783 C C . THR A 1 119 ? 79.650 -14.457 99.470 1.00 75.65 351 THR A C 1
ATOM 784 O O . THR A 1 119 ? 79.990 -15.017 100.516 1.00 76.35 351 THR A O 1
ATOM 788 N N . GLY A 1 120 ? 78.412 -14.011 99.253 1.00 68.10 352 GLY A N 1
ATOM 789 C CA . GLY A 1 120 ? 77.368 -14.154 100.261 1.00 65.79 352 GLY A CA 1
ATOM 790 C C . GLY A 1 120 ? 75.972 -13.717 99.877 1.00 64.77 352 GLY A C 1
ATOM 791 O O . GLY A 1 120 ? 75.611 -13.731 98.701 1.00 62.81 352 GLY A O 1
ATOM 792 N N . VAL A 1 121 ? 75.167 -13.338 100.889 1.00 59.78 353 VAL A N 1
ATOM 793 C CA . VAL A 1 121 ? 73.774 -12.912 100.706 1.00 57.77 353 VAL A CA 1
ATOM 794 C C . VAL A 1 121 ? 73.335 -11.816 101.698 1.00 60.25 353 VAL A C 1
ATOM 795 O O . VAL A 1 121 ? 73.798 -11.771 102.840 1.00 60.71 353 VAL A O 1
ATOM 799 N N . VAL A 1 122 ? 72.448 -10.929 101.242 1.00 55.03 354 VAL A N 1
ATOM 800 C CA . VAL A 1 122 ? 71.826 -9.914 102.085 1.00 53.51 354 VAL A CA 1
ATOM 801 C C . VAL A 1 122 ? 70.314 -10.189 102.143 1.00 54.73 354 VAL A C 1
ATOM 802 O O . VAL A 1 122 ? 69.680 -10.439 101.117 1.00 53.53 354 VAL A O 1
ATOM 806 N N . LEU A 1 123 ? 69.767 -10.209 103.349 1.00 50.58 355 LEU A N 1
ATOM 807 C CA . LEU A 1 123 ? 68.336 -10.374 103.596 1.00 49.18 355 LEU A CA 1
ATOM 808 C C . LEU A 1 123 ? 67.868 -9.125 104.324 1.00 51.72 355 LEU A C 1
ATOM 809 O O . LEU A 1 123 ? 68.543 -8.636 105.247 1.00 49.60 355 LEU A O 1
ATOM 814 N N . VAL A 1 124 ? 66.722 -8.600 103.875 1.00 48.73 356 VAL A N 1
ATOM 815 C CA . VAL A 1 124 ? 66.042 -7.423 104.428 1.00 48.34 356 VAL A CA 1
ATOM 816 C C . VAL A 1 124 ? 64.671 -7.941 104.815 1.00 50.16 356 VAL A C 1
ATOM 817 O O . VAL A 1 124 ? 63.923 -8.435 103.956 1.00 48.30 356 VAL A O 1
ATOM 821 N N . LEU A 1 125 ? 64.386 -7.911 106.120 1.00 45.44 357 LEU A N 1
ATOM 822 C CA . LEU A 1 125 ? 63.169 -8.472 106.684 1.00 44.06 357 LEU A CA 1
ATOM 823 C C . LEU A 1 125 ? 62.282 -7.410 107.334 1.00 48.27 357 LEU A C 1
ATOM 824 O O . LEU A 1 125 ? 62.695 -6.738 108.277 1.00 48.07 357 LEU A O 1
ATOM 829 N N . HIS A 1 126 ? 61.064 -7.256 106.816 1.00 44.50 358 HIS A N 1
ATOM 830 C CA . HIS A 1 126 ? 60.125 -6.301 107.376 1.00 43.43 358 HIS A CA 1
ATOM 831 C C . HIS A 1 126 ? 59.117 -7.032 108.285 1.00 44.25 358 HIS A C 1
ATOM 832 O O . HIS A 1 126 ? 58.420 -7.949 107.838 1.00 43.65 358 HIS A O 1
ATOM 839 N N . ASP A 1 127 ? 59.088 -6.648 109.563 1.00 38.33 359 ASP A N 1
ATOM 840 C CA . ASP A 1 127 ? 58.193 -7.209 110.588 1.00 36.76 359 ASP A CA 1
ATOM 841 C C . ASP A 1 127 ? 56.761 -6.672 110.381 1.00 36.59 359 ASP A C 1
ATOM 842 O O . ASP A 1 127 ? 56.500 -5.495 110.611 1.00 32.95 359 ASP A O 1
ATOM 847 N N . MET A 1 128 ? 55.856 -7.558 109.922 1.00 33.86 360 MET A N 1
ATOM 848 C CA . MET A 1 128 ? 54.450 -7.283 109.580 1.00 33.25 360 MET A CA 1
ATOM 849 C C . MET A 1 128 ? 53.626 -6.702 110.707 1.00 38.06 360 MET A C 1
ATOM 850 O O . MET A 1 128 ? 52.723 -5.907 110.482 1.00 37.48 360 MET A O 1
ATOM 855 N N . THR A 1 129 ? 53.983 -7.086 111.906 1.00 35.73 361 THR A N 1
ATOM 856 C CA . THR A 1 129 ? 53.437 -6.703 113.192 1.00 36.55 361 THR A CA 1
ATOM 857 C C . THR A 1 129 ? 53.765 -5.200 113.540 1.00 43.40 361 THR A C 1
ATOM 858 O O . THR A 1 129 ? 52.999 -4.556 114.254 1.00 42.89 361 THR A O 1
ATOM 862 N N . ARG A 1 130 ? 54.835 -4.626 112.989 1.00 43.66 362 ARG A N 1
ATOM 863 C CA . ARG A 1 130 ? 55.164 -3.213 113.272 1.00 45.56 362 ARG A CA 1
ATOM 864 C C . ARG A 1 130 ? 54.317 -2.193 112.481 1.00 49.49 362 ARG A C 1
ATOM 865 O O . ARG A 1 130 ? 54.317 -1.019 112.826 1.00 46.64 362 ARG A O 1
ATOM 873 N N . GLU A 1 131 ? 53.595 -2.648 111.434 1.00 48.25 363 GLU A N 1
ATOM 874 C CA . GLU A 1 131 ? 52.745 -1.815 110.564 1.00 48.17 363 GLU A CA 1
ATOM 875 C C . GLU A 1 131 ? 51.697 -0.965 111.316 1.00 52.12 363 GLU A C 1
ATOM 876 O O . GLU A 1 131 ? 51.479 0.193 110.960 1.00 51.43 363 GLU A O 1
ATOM 882 N N . ARG A 1 132 ? 51.072 -1.527 112.357 1.00 48.80 364 ARG A N 1
ATOM 883 C CA . ARG A 1 132 ? 50.090 -0.804 113.170 1.00 48.22 364 ARG A CA 1
ATOM 884 C C . ARG A 1 132 ? 50.720 0.315 114.028 1.00 50.32 364 ARG A C 1
ATOM 885 O O . ARG A 1 132 ? 49.986 1.066 114.653 1.00 50.90 364 ARG A O 1
ATOM 893 N N . GLN A 1 133 ? 52.056 0.426 114.054 1.00 44.74 365 GLN A N 1
ATOM 894 C CA . GLN A 1 133 ? 52.773 1.433 114.840 1.00 44.85 365 GLN A CA 1
ATOM 895 C C . GLN A 1 133 ? 53.201 2.655 114.026 1.00 49.12 365 GLN A C 1
ATOM 896 O O . GLN A 1 133 ? 53.727 3.610 114.599 1.00 48.18 365 GLN A O 1
ATOM 902 N N . TYR A 1 134 ? 52.960 2.643 112.710 1.00 47.14 366 TYR A N 1
ATOM 903 C CA . TYR A 1 134 ? 53.345 3.764 111.856 1.00 48.89 366 TYR A CA 1
ATOM 904 C C . TYR A 1 134 ? 52.249 4.830 111.813 1.00 49.30 366 TYR A C 1
ATOM 905 O O . TYR A 1 134 ? 51.521 4.947 110.828 1.00 48.22 366 TYR A O 1
ATOM 914 N N . MET A 1 135 ? 52.143 5.609 112.895 1.00 43.77 367 MET A N 1
ATOM 915 C CA . MET A 1 135 ? 51.126 6.639 113.053 1.00 42.39 367 MET A CA 1
ATOM 916 C C . MET A 1 135 ? 51.275 7.796 112.059 1.00 41.06 367 MET A C 1
ATOM 917 O O . MET A 1 135 ? 50.272 8.195 111.495 1.00 38.21 367 MET A O 1
ATOM 922 N N . ALA A 1 136 ? 52.502 8.266 111.763 1.00 38.48 368 ALA A N 1
ATOM 923 C CA . ALA A 1 136 ? 52.683 9.324 110.754 1.00 38.37 368 ALA A CA 1
ATOM 924 C C . ALA A 1 136 ? 52.202 8.841 109.356 1.00 43.06 368 ALA A C 1
ATOM 925 O O . ALA A 1 136 ? 51.523 9.606 108.669 1.00 43.29 368 ALA A O 1
ATOM 927 N N . ARG A 1 137 ? 52.484 7.555 108.982 1.00 37.92 369 ARG A N 1
ATOM 928 C CA . ARG A 1 137 ? 52.050 6.942 107.707 1.00 36.59 369 ARG A CA 1
ATOM 929 C C . ARG A 1 137 ? 50.540 6.827 107.640 1.00 41.88 369 ARG A C 1
ATOM 930 O O . ARG A 1 137 ? 49.952 7.169 106.612 1.00 40.87 369 ARG A O 1
ATOM 938 N N . LEU A 1 138 ? 49.905 6.341 108.732 1.00 39.88 370 LEU A N 1
ATOM 939 C CA . LEU A 1 138 ? 48.443 6.200 108.828 1.00 39.77 370 LEU A CA 1
ATOM 940 C C . LEU A 1 138 ? 47.787 7.563 108.682 1.00 39.89 370 LEU A C 1
ATOM 941 O O . LEU A 1 138 ? 46.866 7.712 107.893 1.00 38.71 370 LEU A O 1
ATOM 946 N N . SER A 1 139 ? 48.292 8.561 109.408 1.00 36.67 371 SER A N 1
ATOM 947 C CA . SER A 1 139 ? 47.793 9.936 109.331 1.00 36.94 371 SER A CA 1
ATOM 948 C C . SER A 1 139 ? 47.879 10.444 107.862 1.00 41.46 371 SER A C 1
ATOM 949 O O . SER A 1 139 ? 46.897 10.969 107.327 1.00 41.77 371 SER A O 1
ATOM 952 N N . TRP A 1 140 ? 49.038 10.225 107.211 1.00 36.63 372 TRP A N 1
ATOM 953 C CA . TRP A 1 140 ? 49.279 10.605 105.820 1.00 36.13 372 TRP A CA 1
ATOM 954 C C . TRP A 1 140 ? 48.301 9.931 104.865 1.00 39.99 372 TRP A C 1
ATOM 955 O O . TRP A 1 140 ? 47.703 10.593 104.029 1.00 40.32 372 TRP A O 1
ATOM 966 N N . GLN A 1 141 ? 48.118 8.631 105.009 1.00 37.01 373 GLN A N 1
ATOM 967 C CA . GLN A 1 141 ? 47.217 7.865 104.173 1.00 36.08 373 GLN A CA 1
ATOM 968 C C . GLN A 1 141 ? 45.756 8.293 104.281 1.00 42.31 373 GLN A C 1
ATOM 969 O O . GLN A 1 141 ? 45.029 8.118 103.311 1.00 43.16 373 GLN A O 1
ATOM 975 N N . ALA A 1 142 ? 45.316 8.834 105.433 1.00 39.75 374 ALA A N 1
ATOM 976 C CA . ALA A 1 142 ? 43.912 9.263 105.602 1.00 38.75 374 ALA A CA 1
ATOM 977 C C . ALA A 1 142 ? 43.616 10.598 104.911 1.00 41.88 374 ALA A C 1
ATOM 978 O O . ALA A 1 142 ? 42.467 10.867 104.583 1.00 41.51 374 ALA A O 1
ATOM 980 N N . THR A 1 143 ? 44.646 11.428 104.694 1.00 37.65 375 THR A N 1
ATOM 981 C CA . THR A 1 143 ? 44.509 12.750 104.080 1.00 37.32 375 THR A CA 1
ATOM 982 C C . THR A 1 143 ? 45.110 12.821 102.650 1.00 38.64 375 THR A C 1
ATOM 983 O O . THR A 1 143 ? 45.169 13.908 102.061 1.00 37.04 375 THR A O 1
ATOM 987 N N . HIS A 1 144 ? 45.634 11.687 102.135 1.00 33.84 376 HIS A N 1
ATOM 988 C CA . HIS A 1 144 ? 46.282 11.675 100.832 1.00 32.57 376 HIS A CA 1
ATOM 989 C C . HIS A 1 144 ? 45.939 10.506 99.968 1.00 34.77 376 HIS A C 1
ATOM 990 O O . HIS A 1 144 ? 45.614 9.417 100.459 1.00 33.20 376 HIS A O 1
ATOM 997 N N . ASP A 1 145 ? 46.051 10.739 98.653 1.00 31.65 377 ASP A N 1
ATOM 998 C CA . ASP A 1 145 ? 45.836 9.742 97.617 1.00 31.16 377 ASP A CA 1
ATOM 999 C C . ASP A 1 145 ? 47.134 8.954 97.495 1.00 35.83 377 ASP A C 1
ATOM 1000 O O . ASP A 1 145 ? 48.174 9.539 97.217 1.00 37.51 377 ASP A O 1
ATOM 1005 N N . ALA A 1 146 ? 47.067 7.650 97.758 1.00 32.02 378 ALA A N 1
ATOM 1006 C CA . ALA A 1 146 ? 48.170 6.686 97.765 1.00 32.58 378 ALA A CA 1
ATOM 1007 C C . ALA A 1 146 ? 48.966 6.625 96.458 1.00 36.86 378 ALA A C 1
ATOM 1008 O O . ALA A 1 146 ? 50.161 6.273 96.483 1.00 36.61 378 ALA A O 1
ATOM 1010 N N . LEU A 1 147 ? 48.300 6.889 95.317 1.00 32.62 379 LEU A N 1
ATOM 1011 C CA . LEU A 1 147 ? 48.963 6.852 94.007 1.00 31.75 379 LEU A CA 1
ATOM 1012 C C . LEU A 1 147 ? 49.728 8.133 93.686 1.00 39.17 379 LEU A C 1
ATOM 1013 O O . LEU A 1 147 ? 50.918 8.076 93.424 1.00 39.09 379 LEU A O 1
ATOM 1018 N N . THR A 1 148 ? 49.051 9.279 93.673 1.00 37.82 380 THR A N 1
ATOM 1019 C CA . THR A 1 148 ? 49.679 10.534 93.259 1.00 37.75 380 THR A CA 1
ATOM 1020 C C . THR A 1 148 ? 50.427 11.251 94.381 1.00 41.99 380 THR A C 1
ATOM 1021 O O . THR A 1 148 ? 51.324 12.049 94.092 1.00 42.40 380 THR A O 1
ATOM 1025 N N . GLY A 1 149 ? 50.033 10.980 95.626 1.00 37.20 381 GLY A N 1
ATOM 1026 C CA . GLY A 1 149 ? 50.599 11.607 96.812 1.00 37.13 381 GLY A CA 1
ATOM 1027 C C . GLY A 1 149 ? 49.910 12.905 97.158 1.00 41.79 381 GLY A C 1
ATOM 1028 O O . GLY A 1 149 ? 5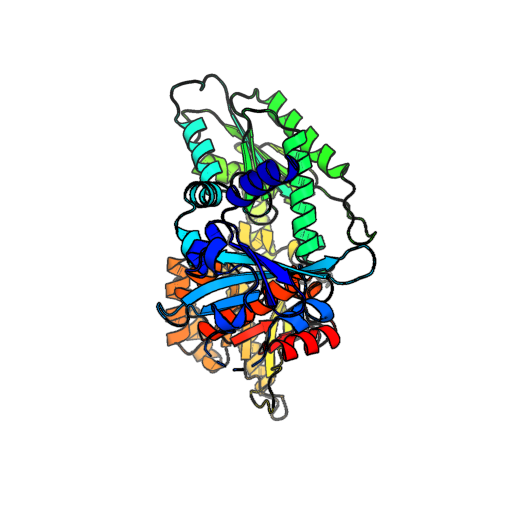0.237 13.515 98.171 1.00 43.46 381 GLY A O 1
ATOM 1029 N N . LEU A 1 150 ? 48.951 13.339 96.317 1.00 37.03 382 LEU A N 1
ATOM 1030 C CA . LEU A 1 150 ? 48.167 14.569 96.494 1.00 35.62 382 LEU A CA 1
ATOM 1031 C C . LEU A 1 150 ? 47.169 14.399 97.646 1.00 37.62 382 LEU A C 1
ATOM 1032 O O . LEU A 1 150 ? 47.003 13.292 98.136 1.00 35.26 382 LEU A O 1
ATOM 1037 N N . THR A 1 151 ? 46.461 15.477 98.040 1.00 34.95 383 THR A N 1
ATOM 1038 C CA . THR A 1 151 ? 45.441 15.351 99.082 1.00 33.72 383 THR A CA 1
ATOM 1039 C C . THR A 1 151 ? 44.248 14.540 98.526 1.00 37.56 383 THR A C 1
ATOM 1040 O O . THR A 1 151 ? 44.028 14.493 97.307 1.00 36.91 383 THR A O 1
ATOM 1044 N N . ASN A 1 152 ? 43.541 13.815 99.393 1.00 33.13 384 ASN A N 1
ATOM 1045 C CA . ASN A 1 152 ? 42.418 13.044 98.900 1.00 31.00 384 ASN A CA 1
ATOM 1046 C C . ASN A 1 152 ? 41.131 13.879 98.995 1.00 33.86 384 ASN A C 1
ATOM 1047 O O . ASN A 1 152 ? 41.197 15.070 99.309 1.00 33.47 384 ASN A O 1
ATOM 1052 N N . ARG A 1 153 ? 39.980 13.267 98.680 1.00 30.97 385 ARG A N 1
ATOM 1053 C CA . ARG A 1 153 ? 38.659 13.885 98.730 1.00 32.28 385 ARG A CA 1
ATOM 1054 C C . ARG A 1 153 ? 38.332 14.378 100.138 1.00 37.79 385 ARG A C 1
ATOM 1055 O O . ARG A 1 153 ? 37.864 15.506 100.289 1.00 38.65 385 ARG A O 1
ATOM 1063 N N . ARG A 1 154 ? 38.636 13.557 101.161 1.00 33.46 386 ARG A N 1
ATOM 1064 C CA . ARG A 1 154 ? 38.396 13.833 102.592 1.00 33.15 386 ARG A CA 1
ATOM 1065 C C . ARG A 1 154 ? 39.088 15.110 103.060 1.00 35.65 386 ARG A C 1
ATOM 1066 O O . ARG A 1 154 ? 38.415 16.000 103.554 1.00 36.02 386 ARG A O 1
ATOM 1074 N N . GLU A 1 155 ? 40.417 15.202 102.870 1.00 31.00 387 GLU A N 1
ATOM 1075 C CA . GLU A 1 155 ? 41.235 16.356 103.213 1.00 30.44 387 GLU A CA 1
ATOM 1076 C C . GLU A 1 155 ? 40.834 17.574 102.371 1.00 32.61 387 GLU A C 1
ATOM 1077 O O . GLU A 1 155 ? 40.777 18.694 102.890 1.00 33.80 387 GLU A O 1
ATOM 1083 N N . PHE A 1 156 ? 40.536 17.355 101.081 1.00 27.38 388 PHE A N 1
ATOM 1084 C CA . PHE A 1 156 ? 40.131 18.442 100.194 1.00 28.23 388 PHE A CA 1
ATOM 1085 C C . PHE A 1 156 ? 38.833 19.124 100.645 1.00 34.58 388 PHE A C 1
ATOM 1086 O O . PHE A 1 156 ? 38.769 20.357 100.708 1.00 37.70 388 PHE A O 1
ATOM 1094 N N . GLU A 1 157 ? 37.825 18.331 100.986 1.00 30.06 389 GLU A N 1
ATOM 1095 C CA . GLU A 1 157 ? 36.536 18.839 101.413 1.00 31.36 389 GLU A CA 1
ATOM 1096 C C . GLU A 1 157 ? 36.685 19.557 102.739 1.00 36.51 389 GLU A C 1
ATOM 1097 O O . GLU A 1 157 ? 36.077 20.605 102.926 1.00 36.42 389 GLU A O 1
ATOM 1103 N N . TYR A 1 158 ? 37.548 19.037 103.623 1.00 34.15 390 TYR A N 1
ATOM 1104 C CA . TYR A 1 158 ? 37.862 19.650 104.908 1.00 35.31 390 TYR A CA 1
ATOM 1105 C C . TYR A 1 158 ? 38.451 21.026 104.667 1.00 40.85 390 TYR A C 1
ATOM 1106 O O . TYR A 1 158 ? 37.952 22.003 105.235 1.00 41.76 390 TYR A O 1
ATOM 1115 N N . ARG A 1 159 ? 39.463 21.114 103.760 1.00 37.04 391 ARG A N 1
ATOM 1116 C CA . ARG A 1 159 ? 40.110 22.384 103.404 1.00 37.59 391 ARG A CA 1
ATOM 1117 C C . ARG A 1 159 ? 39.118 23.339 102.737 1.00 40.51 391 ARG A C 1
ATOM 1118 O O . ARG A 1 159 ? 39.143 24.538 103.018 1.00 40.30 391 ARG A O 1
ATOM 1126 N N . LEU A 1 160 ? 38.222 22.808 101.886 1.00 35.40 392 LEU A N 1
ATOM 1127 C CA . LEU A 1 160 ? 37.224 23.647 101.239 1.00 35.73 392 LEU A CA 1
ATOM 1128 C C . LEU A 1 160 ? 36.230 24.200 102.278 1.00 43.23 392 LEU A C 1
ATOM 1129 O O . LEU A 1 160 ? 35.915 25.387 102.232 1.00 43.03 392 LEU A O 1
ATOM 1134 N N . GLN A 1 161 ? 35.796 23.355 103.245 1.00 41.46 393 GLN A N 1
ATOM 1135 C CA . GLN A 1 161 ? 34.906 23.742 104.344 1.00 41.68 393 GLN A CA 1
ATOM 1136 C C . GLN A 1 161 ? 35.556 24.823 105.216 1.00 45.17 393 GLN A C 1
ATOM 1137 O O . GLN A 1 161 ? 34.885 25.801 105.536 1.00 43.48 393 GLN A O 1
ATOM 1143 N N . ILE A 1 162 ? 36.862 24.670 105.553 1.00 43.97 394 ILE A N 1
ATOM 1144 C CA . ILE A 1 162 ? 37.614 25.660 106.359 1.00 45.88 394 ILE A CA 1
ATOM 1145 C C . ILE A 1 162 ? 37.648 26.985 105.600 1.00 51.64 394 ILE A C 1
ATOM 1146 O O . ILE A 1 162 ? 37.298 28.007 106.166 1.00 52.16 394 ILE A O 1
ATOM 1151 N N . ALA A 1 163 ? 37.997 26.940 104.296 1.00 48.89 395 ALA A N 1
ATOM 1152 C CA . ALA A 1 163 ? 38.083 28.093 103.403 1.00 48.61 395 ALA A CA 1
ATOM 1153 C C . ALA A 1 163 ? 36.775 28.864 103.336 1.00 53.95 395 ALA A C 1
ATOM 1154 O O . ALA A 1 163 ? 36.810 30.071 103.143 1.00 55.16 395 ALA A O 1
ATOM 1156 N N . LEU A 1 164 ? 35.634 28.178 103.526 1.00 50.47 396 LEU A N 1
ATOM 1157 C CA . LEU A 1 164 ? 34.291 28.765 103.503 1.00 50.95 396 LEU A CA 1
ATOM 1158 C C . LEU A 1 164 ? 33.751 29.250 104.879 1.00 57.96 396 LEU A C 1
ATOM 1159 O O . LEU A 1 164 ? 32.793 30.020 104.885 1.00 58.57 396 LEU A O 1
ATOM 1164 N N . GLU A 1 165 ? 34.295 28.754 106.021 1.00 55.93 397 GLU A N 1
ATOM 1165 C CA . GLU A 1 165 ? 33.768 29.055 107.369 1.00 56.88 397 GLU A CA 1
ATOM 1166 C C . GLU A 1 165 ? 34.733 29.799 108.292 1.00 64.89 397 GLU A C 1
ATOM 1167 O O . GLU A 1 165 ? 34.283 30.403 109.277 1.00 66.77 397 GLU A O 1
ATOM 1173 N N . ARG A 1 166 ? 36.051 29.738 107.990 1.00 61.75 398 ARG A N 1
ATOM 1174 C CA . ARG A 1 166 ? 37.145 30.412 108.710 1.00 62.24 398 ARG A CA 1
ATOM 1175 C C . ARG A 1 166 ? 36.814 31.893 108.961 1.00 69.24 398 ARG A C 1
ATOM 1176 O O . ARG A 1 166 ? 36.143 32.524 108.136 1.00 69.81 398 ARG A O 1
ATOM 1184 N N . LEU A 1 167 ? 37.293 32.444 110.083 1.00 67.32 399 LEU A N 1
ATOM 1185 C CA . LEU A 1 167 ? 37.079 33.851 110.411 1.00 69.34 399 LEU A CA 1
ATOM 1186 C C . LEU A 1 167 ? 38.245 34.711 109.930 1.00 73.46 399 LEU A C 1
ATOM 1187 O O . LEU A 1 167 ? 38.028 35.842 109.501 1.00 73.87 399 LEU A O 1
ATOM 1192 N N . GLU A 1 168 ? 39.476 34.165 109.991 1.00 69.47 400 GLU A N 1
ATOM 1193 C CA . GLU A 1 168 ? 40.692 34.860 109.575 1.00 69.85 400 GLU A CA 1
ATOM 1194 C C . GLU A 1 168 ? 41.088 34.481 108.147 1.00 71.54 400 GLU A C 1
ATOM 1195 O O . GLU A 1 168 ? 40.614 33.463 107.639 1.00 69.55 400 GLU A O 1
ATOM 1201 N N . ARG A 1 169 ? 41.938 35.313 107.497 1.00 68.47 401 ARG A N 1
ATOM 1202 C CA . ARG A 1 169 ? 42.445 35.121 106.121 1.00 67.74 401 ARG A CA 1
ATOM 1203 C C . ARG A 1 169 ? 41.316 34.866 105.082 1.00 68.52 401 ARG A C 1
ATOM 1204 O O . ARG A 1 169 ? 41.523 34.135 104.108 1.00 66.75 401 ARG A O 1
ATOM 1212 N N . ASN A 1 170 ? 40.125 35.464 105.313 1.00 64.18 402 ASN A N 1
ATOM 1213 C CA . ASN A 1 170 ? 38.943 35.298 104.466 1.00 63.61 402 ASN A CA 1
ATOM 1214 C C . ASN A 1 170 ? 38.431 36.629 103.903 1.00 68.78 402 ASN A C 1
ATOM 1215 O O . ASN A 1 170 ? 37.230 36.929 103.955 1.00 68.68 402 ASN A O 1
ATOM 1220 N N . SER A 1 171 ? 39.365 37.403 103.320 1.00 66.22 403 SER A N 1
ATOM 1221 C CA . SER A 1 171 ? 39.136 38.719 102.714 1.00 67.39 403 SER A CA 1
ATOM 1222 C C . SER A 1 171 ? 38.562 38.673 101.298 1.00 70.91 403 SER A C 1
ATOM 1223 O O . SER A 1 171 ? 37.750 39.523 100.937 1.00 71.16 403 SER A O 1
ATOM 1226 N N . GLY A 1 172 ? 39.040 37.726 100.494 1.00 66.34 404 GLY A N 1
ATOM 1227 C CA . GLY A 1 172 ? 38.655 37.623 99.097 1.00 65.52 404 GLY A CA 1
ATOM 1228 C C . GLY A 1 172 ? 37.686 36.525 98.780 1.00 67.26 404 GLY A C 1
ATOM 1229 O O . GLY A 1 172 ? 36.997 36.007 99.659 1.00 67.13 404 GLY A O 1
ATOM 1230 N N . ARG A 1 173 ? 37.609 36.204 97.500 1.00 62.51 405 ARG A N 1
ATOM 1231 C CA . ARG A 1 173 ? 36.770 35.129 97.003 1.00 60.54 405 ARG A CA 1
ATOM 1232 C C . ARG A 1 173 ? 37.680 33.980 96.627 1.00 59.61 405 ARG A C 1
ATOM 1233 O O . ARG A 1 173 ? 38.818 34.190 96.200 1.00 58.25 405 ARG A O 1
ATOM 1241 N N . HIS A 1 174 ? 37.214 32.767 96.851 1.00 53.66 406 HIS A N 1
ATOM 1242 C CA . HIS A 1 174 ? 38.004 31.590 96.512 1.00 51.36 406 HIS A CA 1
ATOM 1243 C C . HIS A 1 174 ? 37.527 31.057 95.153 1.00 52.78 406 HIS A C 1
ATOM 1244 O O . HIS A 1 174 ? 36.498 31.519 94.644 1.00 52.44 406 HIS A O 1
ATOM 1251 N N . ALA A 1 175 ? 38.291 30.134 94.546 1.00 46.82 407 ALA A N 1
ATOM 1252 C CA . ALA A 1 175 ? 37.928 29.507 93.269 1.00 44.78 407 ALA A CA 1
ATOM 1253 C C . ALA A 1 175 ? 38.128 28.008 93.356 1.00 46.19 407 ALA A C 1
ATOM 1254 O O . ALA A 1 175 ? 39.226 27.533 93.681 1.00 46.30 407 ALA A O 1
ATOM 1256 N N . LEU A 1 176 ? 37.051 27.269 93.097 1.00 39.55 408 LEU A N 1
ATOM 1257 C CA . LEU A 1 176 ? 37.068 25.824 93.118 1.00 37.51 408 LEU A CA 1
ATOM 1258 C C . LEU A 1 176 ? 37.068 25.316 91.694 1.00 42.22 408 LEU A C 1
ATOM 1259 O O . LEU A 1 176 ? 36.307 25.810 90.857 1.00 41.14 408 LEU A O 1
ATOM 1264 N N . MET A 1 177 ? 37.947 24.336 91.424 1.00 39.89 409 MET A N 1
ATOM 1265 C CA . MET A 1 177 ? 38.061 23.675 90.124 1.00 39.45 409 MET A CA 1
ATOM 1266 C C . MET A 1 177 ? 37.991 22.160 90.227 1.00 40.19 409 MET A C 1
ATOM 1267 O O . MET A 1 177 ? 38.545 21.572 91.157 1.00 38.07 409 MET A O 1
ATOM 1272 N N . PHE A 1 178 ? 37.329 21.544 89.241 1.00 36.63 410 PHE A N 1
ATOM 1273 C CA . PHE A 1 178 ? 37.265 20.108 89.014 1.00 35.42 410 PHE A CA 1
ATOM 1274 C C . PHE A 1 178 ? 37.838 19.910 87.609 1.00 38.55 410 PHE A C 1
ATOM 1275 O O . PHE A 1 178 ? 37.345 20.512 86.654 1.00 36.39 410 PHE A O 1
ATOM 1283 N N . LEU A 1 179 ? 38.922 19.138 87.492 1.00 35.67 411 LEU A N 1
ATOM 1284 C CA . LEU A 1 179 ? 39.498 18.857 86.183 1.00 35.87 411 LEU A CA 1
ATOM 1285 C C . LEU A 1 179 ? 39.584 17.374 85.958 1.00 39.05 411 LEU A C 1
ATOM 1286 O O . LEU A 1 179 ? 40.258 16.654 86.712 1.00 36.87 411 LEU A O 1
ATOM 1291 N N . ASP A 1 180 ? 38.835 16.913 84.932 1.00 34.67 412 ASP A N 1
ATOM 1292 C CA . ASP A 1 180 ? 38.785 15.507 84.561 1.00 32.98 412 ASP A CA 1
ATOM 1293 C C . ASP A 1 180 ? 39.673 15.270 83.378 1.00 39.29 412 ASP A C 1
ATOM 1294 O O . ASP A 1 180 ? 39.615 16.010 82.389 1.00 39.73 412 ASP A O 1
ATOM 1299 N N . LEU A 1 181 ? 40.521 14.253 83.497 1.00 36.64 413 LEU A N 1
ATOM 1300 C CA . LEU A 1 181 ? 41.432 13.838 82.439 1.00 37.72 413 LEU A CA 1
ATOM 1301 C C . LEU A 1 181 ? 40.601 13.008 81.453 1.00 42.67 413 LEU A C 1
ATOM 1302 O O . LEU A 1 181 ? 40.136 11.923 81.802 1.00 42.60 413 LEU A O 1
ATOM 1307 N N . ASP A 1 182 ? 40.329 13.584 80.271 1.00 40.23 414 ASP A N 1
ATOM 1308 C CA . ASP A 1 182 ? 39.477 13.036 79.193 1.00 39.73 414 ASP A CA 1
ATOM 1309 C C . ASP A 1 182 ? 39.847 11.653 78.664 1.00 44.69 414 ASP A C 1
ATOM 1310 O O . ASP A 1 182 ? 38.959 10.944 78.199 1.00 44.66 414 ASP A O 1
ATOM 1315 N N . GLN A 1 183 ? 41.146 11.303 78.660 1.00 41.46 415 GLN A N 1
ATOM 1316 C CA . GLN A 1 183 ? 41.626 10.048 78.070 1.00 41.02 415 GLN A CA 1
ATOM 1317 C C . GLN A 1 183 ? 42.073 9.031 79.106 1.00 43.62 415 GLN A C 1
ATOM 1318 O O . GLN A 1 183 ? 42.758 8.064 78.745 1.00 42.95 415 GLN A O 1
ATOM 1324 N N . PHE A 1 184 ? 41.727 9.244 80.393 1.00 38.01 416 PHE A N 1
ATOM 1325 C CA . PHE A 1 184 ? 42.174 8.300 81.413 1.00 35.97 416 PHE A CA 1
ATOM 1326 C C . PHE A 1 184 ? 41.706 6.872 81.137 1.00 38.95 416 PHE A C 1
ATOM 1327 O O . PHE A 1 184 ? 42.544 5.974 81.087 1.00 38.55 416 PHE A O 1
ATOM 1335 N N . LYS A 1 185 ? 40.389 6.680 80.931 1.00 34.74 417 LYS A N 1
ATOM 1336 C CA . LYS A 1 185 ? 39.780 5.394 80.631 1.00 35.04 417 LYS A CA 1
ATOM 1337 C C . LYS A 1 185 ? 40.421 4.750 79.385 1.00 40.63 417 LYS A C 1
ATOM 1338 O O . LYS A 1 185 ? 40.716 3.553 79.408 1.00 41.10 417 LYS A O 1
ATOM 1344 N N . LEU A 1 186 ? 40.639 5.549 78.317 1.00 36.23 418 LEU A N 1
ATOM 1345 C CA . LEU A 1 186 ? 41.262 5.096 77.079 1.00 35.88 418 LEU A CA 1
ATOM 1346 C C . LEU A 1 186 ? 42.636 4.468 77.344 1.00 40.09 418 LEU A C 1
ATOM 1347 O O . LEU A 1 186 ? 42.905 3.377 76.856 1.00 41.22 418 LEU A O 1
ATOM 1352 N N . VAL A 1 187 ? 43.490 5.137 78.128 1.00 35.61 419 VAL A N 1
ATOM 1353 C CA . VAL A 1 187 ? 44.838 4.650 78.418 1.00 35.13 419 VAL A CA 1
ATOM 1354 C C . VAL A 1 187 ? 44.769 3.428 79.320 1.00 38.66 419 VAL A C 1
ATOM 1355 O O . VAL A 1 187 ? 45.443 2.428 79.065 1.00 37.29 419 VAL A O 1
ATOM 1359 N N . ASN A 1 188 ? 43.944 3.511 80.363 1.00 35.23 420 ASN A N 1
ATOM 1360 C CA . ASN A 1 188 ? 43.754 2.431 81.331 1.00 36.22 420 ASN A CA 1
ATOM 1361 C C . ASN A 1 188 ? 43.237 1.136 80.669 1.00 41.84 420 ASN A C 1
ATOM 1362 O O . ASN A 1 188 ? 43.743 0.050 80.963 1.00 41.91 420 ASN A O 1
ATOM 1367 N N . ASP A 1 189 ? 42.297 1.245 79.730 1.00 40.13 421 ASP A N 1
ATOM 1368 C CA . ASP A 1 189 ? 41.743 0.047 79.082 1.00 40.49 421 ASP A CA 1
ATOM 1369 C C . ASP A 1 189 ? 42.617 -0.527 77.996 1.00 45.74 421 ASP A C 1
ATOM 1370 O O . ASP A 1 189 ? 42.818 -1.742 77.967 1.00 46.24 421 ASP A O 1
ATOM 1375 N N . THR A 1 190 ? 43.160 0.333 77.116 1.00 41.97 422 THR A N 1
ATOM 1376 C CA . THR A 1 190 ? 44.004 -0.089 75.993 1.00 41.44 422 THR A CA 1
ATOM 1377 C C . THR A 1 190 ? 45.456 -0.420 76.406 1.00 45.17 422 THR A C 1
ATOM 1378 O O . THR A 1 190 ? 46.043 -1.305 75.802 1.00 47.27 422 THR A O 1
ATOM 1382 N N . CYS A 1 191 ? 46.039 0.271 77.391 1.00 39.51 423 CYS A N 1
ATOM 1383 C CA . CYS A 1 191 ? 47.416 -0.006 77.840 1.00 39.43 423 CYS A CA 1
ATOM 1384 C C . CYS A 1 191 ? 47.481 -0.832 79.122 1.00 38.12 423 CYS A C 1
ATOM 1385 O O . CYS A 1 191 ? 48.455 -1.543 79.336 1.00 38.10 423 CYS A O 1
ATOM 1388 N N . GLY A 1 192 ? 46.523 -0.641 80.016 1.00 32.58 424 GLY A N 1
ATOM 1389 C CA . GLY A 1 192 ? 46.522 -1.331 81.302 1.00 31.97 424 GLY A CA 1
ATOM 1390 C C . GLY A 1 192 ? 46.586 -0.379 82.480 1.00 36.27 424 GLY A C 1
ATOM 1391 O O . GLY A 1 192 ? 46.792 0.834 82.308 1.00 37.39 424 GLY A O 1
ATOM 1392 N N . HIS A 1 193 ? 46.429 -0.922 83.681 1.00 31.65 425 HIS A N 1
ATOM 1393 C CA . HIS A 1 193 ? 46.407 -0.146 84.906 1.00 32.14 425 HIS A CA 1
ATOM 1394 C C . HIS A 1 193 ? 47.698 0.643 85.172 1.00 34.03 425 HIS A C 1
ATOM 1395 O O . HIS A 1 193 ? 47.631 1.831 85.512 1.00 33.95 425 HIS A O 1
ATOM 1402 N N . ALA A 1 194 ? 48.859 -0.015 84.996 1.00 27.12 426 ALA A N 1
ATOM 1403 C CA . ALA A 1 194 ? 50.181 0.564 85.198 1.00 27.90 426 ALA A CA 1
ATOM 1404 C C . ALA A 1 194 ? 50.334 1.839 84.363 1.00 32.83 426 ALA A C 1
ATOM 1405 O O . ALA A 1 194 ? 50.871 2.815 84.868 1.00 34.44 426 ALA A O 1
ATOM 1407 N N . ALA A 1 195 ? 49.822 1.838 83.121 1.00 28.97 427 ALA A N 1
ATOM 1408 C CA . ALA A 1 195 ? 49.842 2.992 82.210 1.00 29.77 427 ALA A CA 1
ATOM 1409 C C . ALA A 1 195 ? 48.952 4.124 82.704 1.00 34.74 427 ALA A C 1
ATOM 1410 O O . ALA A 1 195 ? 49.331 5.289 82.578 1.00 35.97 427 ALA A O 1
ATOM 1412 N N . GLY A 1 196 ? 47.768 3.776 83.215 1.00 31.51 428 GLY A N 1
ATOM 1413 C CA . GLY A 1 196 ? 46.820 4.746 83.747 1.00 31.43 428 GLY A CA 1
ATOM 1414 C C . GLY A 1 196 ? 47.375 5.457 84.965 1.00 32.90 428 GLY A C 1
ATOM 1415 O O . GLY A 1 196 ? 47.184 6.655 85.121 1.00 34.06 428 GLY A O 1
ATOM 1416 N N . ASP A 1 197 ? 48.072 4.718 85.813 1.00 29.75 429 ASP A N 1
ATOM 1417 C CA . ASP A 1 197 ? 48.728 5.189 87.035 1.00 31.31 429 ASP A CA 1
ATOM 1418 C C . ASP A 1 197 ? 49.843 6.162 86.698 1.00 36.86 429 ASP A C 1
ATOM 1419 O O . ASP A 1 197 ? 49.933 7.226 87.307 1.00 38.09 429 ASP A O 1
ATOM 1424 N N . GLU A 1 198 ? 50.678 5.809 85.713 1.00 33.87 430 GLU A N 1
ATOM 1425 C CA . GLU A 1 198 ? 51.779 6.653 85.261 1.00 34.23 430 GLU A CA 1
ATOM 1426 C C . GLU A 1 198 ? 51.264 7.949 84.646 1.00 38.09 430 GLU A C 1
ATOM 1427 O O . GLU A 1 198 ? 51.814 9.007 84.931 1.00 40.63 430 GLU A O 1
ATOM 1433 N N . LEU A 1 199 ? 50.173 7.887 83.877 1.00 33.30 431 LEU A N 1
ATOM 1434 C CA . LEU A 1 199 ? 49.546 9.080 83.292 1.00 33.39 431 LEU A CA 1
ATOM 1435 C C . LEU A 1 199 ? 49.021 10.030 84.383 1.00 34.89 431 LEU A C 1
ATOM 1436 O O . LEU A 1 199 ? 49.219 11.239 84.284 1.00 35.32 431 LEU A O 1
ATOM 1441 N N . LEU A 1 200 ? 48.400 9.486 85.436 1.00 30.76 432 LEU A N 1
ATOM 1442 C CA . LEU A 1 200 ? 47.896 10.301 86.562 1.00 29.85 432 LEU A CA 1
ATOM 1443 C C . LEU A 1 200 ? 49.029 10.999 87.347 1.00 32.88 432 LEU A C 1
ATOM 1444 O O . LEU A 1 200 ? 48.908 12.186 87.693 1.00 30.24 432 LEU A O 1
ATOM 1449 N N . ARG A 1 201 ? 50.151 10.281 87.548 1.00 32.01 433 ARG A N 1
ATOM 1450 C CA . ARG A 1 201 ? 51.367 10.779 88.226 1.00 33.34 433 ARG A CA 1
ATOM 1451 C C . ARG A 1 201 ? 52.015 11.936 87.441 1.00 40.04 433 ARG A C 1
ATOM 1452 O O . ARG A 1 201 ? 52.527 12.882 88.057 1.00 40.04 433 ARG A O 1
ATOM 1460 N N . GLN A 1 202 ? 51.951 11.875 86.080 1.00 36.70 434 GLN A N 1
ATOM 1461 C CA . GLN A 1 202 ? 52.502 12.904 85.200 1.00 36.61 434 GLN A CA 1
ATOM 1462 C C . GLN A 1 202 ? 51.614 14.128 85.160 1.00 41.95 434 GLN A C 1
ATOM 1463 O O . GLN A 1 202 ? 52.124 15.251 85.177 1.00 41.16 434 GLN A O 1
ATOM 1469 N N . VAL A 1 203 ? 50.281 13.921 85.123 1.00 39.59 435 VAL A N 1
ATOM 1470 C CA . VAL A 1 203 ? 49.301 15.020 85.162 1.00 39.79 435 VAL A CA 1
ATOM 1471 C C . VAL A 1 203 ? 49.425 15.714 86.526 1.00 45.50 435 VAL A C 1
ATOM 1472 O O . VAL A 1 203 ? 49.399 16.943 86.579 1.00 46.55 435 VAL A O 1
ATOM 1476 N N . CYS A 1 204 ? 49.633 14.922 87.605 1.00 42.60 436 CYS A N 1
ATOM 1477 C CA . CYS A 1 204 ? 49.827 15.416 88.977 1.00 43.73 436 CYS A CA 1
ATOM 1478 C C . CYS A 1 204 ? 51.052 16.357 89.057 1.00 48.50 436 CYS A C 1
ATOM 1479 O O . CYS A 1 204 ? 50.929 17.453 89.599 1.00 49.87 436 CYS A O 1
ATOM 1482 N N . THR A 1 205 ? 52.209 15.933 88.506 1.00 43.52 437 THR A N 1
ATOM 1483 C CA . THR A 1 205 ? 53.448 16.721 88.460 1.00 43.57 437 THR A CA 1
ATOM 1484 C C . THR A 1 205 ? 53.205 18.039 87.748 1.00 47.06 437 THR A C 1
ATOM 1485 O O . THR A 1 205 ? 53.550 19.086 88.278 1.00 46.97 437 THR A O 1
ATOM 1489 N N . LEU A 1 206 ? 52.557 17.983 86.586 1.00 43.70 438 LEU A N 1
ATOM 1490 C CA . LEU A 1 206 ? 52.226 19.137 85.758 1.00 44.36 438 LEU A CA 1
ATOM 1491 C C . LEU A 1 206 ? 51.270 20.116 86.454 1.00 47.87 438 LEU A C 1
ATOM 1492 O O . LEU A 1 206 ? 51.500 21.315 86.373 1.00 49.12 438 LEU A O 1
ATOM 1497 N N . LEU A 1 207 ? 50.253 19.624 87.193 1.00 42.49 439 LEU A N 1
ATOM 1498 C CA . LEU A 1 207 ? 49.325 20.512 87.902 1.00 41.62 439 LEU A CA 1
ATOM 1499 C C . LEU A 1 207 ? 50.020 21.164 89.108 1.00 47.22 439 LEU A C 1
ATOM 1500 O O . LEU A 1 207 ? 49.822 22.356 89.345 1.00 45.90 439 LEU A O 1
ATOM 1505 N N . GLN A 1 208 ? 50.874 20.388 89.829 1.00 45.92 440 GLN A N 1
ATOM 1506 C CA . GLN A 1 208 ? 51.699 20.834 90.966 1.00 46.16 440 GLN A CA 1
ATOM 1507 C C . GLN A 1 208 ? 52.574 21.977 90.446 1.00 52.87 440 GLN A C 1
ATOM 1508 O O . GLN A 1 208 ? 52.477 23.096 90.967 1.00 53.93 440 GLN A O 1
ATOM 1514 N N . GLN A 1 209 ? 53.337 21.715 89.344 1.00 49.63 441 GLN A N 1
ATOM 1515 C CA . GLN A 1 209 ? 54.218 22.682 88.671 1.00 51.60 441 GLN A CA 1
ATOM 1516 C C . GLN A 1 209 ? 53.527 24.003 88.276 1.00 58.72 441 GLN A C 1
ATOM 1517 O O . GLN A 1 209 ? 54.195 25.038 88.230 1.00 60.82 441 GLN A O 1
ATOM 1523 N N . GLY A 1 210 ? 52.215 23.957 88.033 1.00 54.71 442 GLY A N 1
ATOM 1524 C CA . GLY A 1 210 ? 51.416 25.110 87.623 1.00 55.57 442 GLY A CA 1
ATOM 1525 C C . GLY A 1 210 ? 50.696 25.845 88.736 1.00 61.87 442 GLY A C 1
ATOM 1526 O O . GLY A 1 210 ? 50.004 26.839 88.476 1.00 61.60 442 GLY A O 1
ATOM 1527 N N . LEU A 1 211 ? 50.845 25.355 89.984 1.00 59.43 443 LEU A N 1
ATOM 1528 C CA . LEU A 1 211 ? 50.215 25.939 91.167 1.00 59.70 443 LEU A CA 1
ATOM 1529 C C . LEU A 1 211 ? 51.264 26.464 92.165 1.00 67.55 443 LEU A C 1
ATOM 1530 O O . LEU A 1 211 ? 52.436 26.066 92.123 1.00 67.93 443 LEU A O 1
ATOM 1535 N N . ARG A 1 212 ? 50.831 27.347 93.071 1.00 65.38 444 ARG A N 1
ATOM 1536 C CA . ARG A 1 212 ? 51.708 27.934 94.077 1.00 66.62 444 ARG A CA 1
ATOM 1537 C C . ARG A 1 212 ? 51.336 27.481 95.489 1.00 71.28 444 ARG A C 1
ATOM 1538 O O . ARG A 1 212 ? 50.202 27.052 95.717 1.00 70.39 444 ARG A O 1
ATOM 1546 N N . GLU A 1 213 ? 52.297 27.572 96.429 1.00 68.16 445 GLU A N 1
ATOM 1547 C CA . GLU A 1 213 ? 52.102 27.234 97.843 1.00 67.60 445 GLU A CA 1
ATOM 1548 C C . GLU A 1 213 ? 50.967 28.104 98.417 1.00 70.17 445 GLU A C 1
ATOM 1549 O O . GLU A 1 213 ? 50.987 29.330 98.272 1.00 71.48 445 GLU A O 1
ATOM 1555 N N . GLY A 1 214 ? 49.950 27.435 98.953 1.00 63.41 446 GLY A N 1
ATOM 1556 C CA . GLY A 1 214 ? 48.723 28.040 99.457 1.00 61.94 446 GLY A CA 1
ATOM 1557 C C . GLY A 1 214 ? 47.514 27.436 98.762 1.00 62.59 446 GLY A C 1
ATOM 1558 O O . GLY A 1 214 ? 46.405 27.454 99.303 1.00 62.50 446 GLY A O 1
ATOM 1559 N N . ASP A 1 215 ? 47.723 26.902 97.538 1.00 56.17 447 ASP A N 1
ATOM 1560 C CA . ASP A 1 215 ? 46.696 26.241 96.726 1.00 53.88 447 ASP A CA 1
ATOM 1561 C C . ASP A 1 215 ? 46.600 24.765 97.093 1.00 53.15 447 ASP A C 1
ATOM 1562 O O . ASP A 1 215 ? 47.620 24.128 97.358 1.00 52.10 447 ASP A O 1
ATOM 1567 N N . THR A 1 216 ? 45.376 24.225 97.121 1.00 46.53 448 THR A N 1
ATOM 1568 C CA . THR A 1 216 ? 45.180 22.808 97.381 1.00 43.03 448 THR A CA 1
ATOM 1569 C C . THR A 1 216 ? 44.975 22.131 96.039 1.00 44.73 448 THR A C 1
ATOM 1570 O O . THR A 1 216 ? 44.215 22.617 95.192 1.00 42.84 448 THR A O 1
ATOM 1574 N N . LEU A 1 217 ? 45.704 21.026 95.842 1.00 40.16 449 LEU A N 1
ATOM 1575 C CA . LEU A 1 217 ? 45.595 20.166 94.687 1.00 38.29 449 LEU A CA 1
ATOM 1576 C C . LEU A 1 217 ? 45.280 18.800 95.228 1.00 39.21 449 LEU A C 1
ATOM 1577 O O . LEU A 1 217 ? 46.036 18.267 96.033 1.00 37.81 449 LEU A O 1
ATOM 1582 N N . ALA A 1 218 ? 44.160 18.244 94.798 1.00 35.07 450 ALA A N 1
ATOM 1583 C CA . ALA A 1 2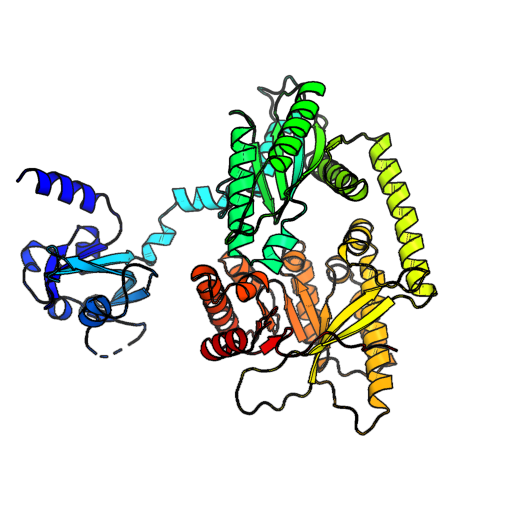18 ? 43.748 16.911 95.218 1.00 34.40 450 ALA A CA 1
ATOM 1584 C C . ALA A 1 218 ? 43.417 15.991 94.068 1.00 37.93 450 ALA A C 1
ATOM 1585 O O . ALA A 1 218 ? 43.080 16.437 92.978 1.00 38.82 450 ALA A O 1
ATOM 1587 N N . ARG A 1 219 ? 43.453 14.700 94.334 1.00 33.12 451 ARG A N 1
ATOM 1588 C CA . ARG A 1 219 ? 42.905 13.723 93.434 1.00 31.61 451 ARG A CA 1
ATOM 1589 C C . ARG A 1 219 ? 41.611 13.278 94.103 1.00 33.79 451 ARG A C 1
ATOM 1590 O O . ARG A 1 219 ? 41.629 12.703 95.193 1.00 34.02 451 ARG A O 1
ATOM 1598 N N . LEU A 1 220 ? 40.486 13.602 93.492 1.00 30.49 452 LEU A N 1
ATOM 1599 C CA . LEU A 1 220 ? 39.160 13.299 94.049 1.00 29.83 452 LEU A CA 1
ATOM 1600 C C . LEU A 1 220 ? 38.639 11.889 93.773 1.00 36.84 452 LEU A C 1
ATOM 1601 O O . LEU A 1 220 ? 37.810 11.404 94.526 1.00 37.71 452 LEU A O 1
ATOM 1606 N N . GLY A 1 221 ? 39.161 11.228 92.752 1.00 34.92 453 GLY A N 1
ATOM 1607 C CA . GLY A 1 221 ? 38.748 9.879 92.393 1.00 34.48 453 GLY A CA 1
ATOM 1608 C C . GLY A 1 221 ? 38.888 9.679 90.909 1.00 38.39 453 GLY A C 1
ATOM 1609 O O . GLY A 1 221 ? 38.706 10.636 90.155 1.00 40.04 453 GLY A O 1
ATOM 1610 N N . GLY A 1 222 ? 39.235 8.452 90.505 1.00 31.85 454 GLY A N 1
ATOM 1611 C CA . GLY A 1 222 ? 39.442 8.067 89.116 1.00 30.20 454 GLY A CA 1
ATOM 1612 C C . GLY A 1 222 ? 40.323 9.010 88.315 1.00 36.05 454 GLY A C 1
ATOM 1613 O O . GLY A 1 222 ? 41.534 9.099 88.544 1.00 37.79 454 GLY A O 1
ATOM 1614 N N . ASP A 1 223 ? 39.696 9.755 87.406 1.00 31.52 455 ASP A N 1
ATOM 1615 C CA . ASP A 1 223 ? 40.335 10.681 86.497 1.00 32.60 455 ASP A CA 1
ATOM 1616 C C . ASP A 1 223 ? 40.113 12.149 86.892 1.00 35.69 455 ASP A C 1
ATOM 1617 O O . ASP A 1 223 ? 40.405 13.065 86.116 1.00 34.56 455 ASP A O 1
ATOM 1622 N N . GLU A 1 224 ? 39.583 12.356 88.096 1.00 33.17 456 GLU A N 1
ATOM 1623 C CA . GLU A 1 224 ? 39.208 13.664 88.588 1.00 33.49 456 GLU A CA 1
ATOM 1624 C C . GLU A 1 224 ? 40.132 14.237 89.639 1.00 37.94 456 GLU A C 1
ATOM 1625 O O . GLU A 1 224 ? 40.383 13.612 90.674 1.00 37.28 456 GLU A O 1
ATOM 1631 N N . PHE A 1 225 ? 40.565 15.483 89.389 1.00 33.97 457 PHE A N 1
ATOM 1632 C CA . PHE A 1 225 ? 41.402 16.280 90.279 1.00 32.59 457 PHE A CA 1
ATOM 1633 C C . PHE A 1 225 ? 40.599 17.487 90.783 1.00 35.22 457 PHE A C 1
ATOM 1634 O O . PHE A 1 225 ? 39.694 17.987 90.098 1.00 34.88 457 PHE A O 1
ATOM 1642 N N . GLY A 1 226 ? 40.926 17.929 91.985 1.00 31.25 458 GLY A N 1
ATOM 1643 C CA . GLY A 1 226 ? 40.294 19.086 92.596 1.00 31.34 458 GLY A CA 1
ATOM 1644 C C . GLY A 1 226 ? 41.323 20.155 92.876 1.00 34.33 458 GLY A C 1
ATOM 1645 O O . GLY A 1 226 ? 42.431 19.854 93.340 1.00 31.50 458 GLY A O 1
ATOM 1646 N N . ILE A 1 227 ? 40.969 21.412 92.571 1.00 32.00 459 ILE A N 1
ATOM 1647 C CA . ILE A 1 227 ? 41.858 22.537 92.854 1.00 32.64 459 ILE A CA 1
ATOM 1648 C C . ILE A 1 227 ? 41.107 23.606 93.619 1.00 39.04 459 ILE A C 1
ATOM 1649 O O . ILE A 1 227 ? 39.985 23.974 93.239 1.00 38.52 459 ILE A O 1
ATOM 1654 N N . LEU A 1 228 ? 41.762 24.139 94.670 1.00 36.92 460 LEU A N 1
ATOM 1655 C CA . LEU A 1 228 ? 41.254 25.263 95.445 1.00 37.30 460 LEU A CA 1
ATOM 1656 C C . LEU A 1 228 ? 42.263 26.398 95.424 1.00 42.59 460 LEU A C 1
ATOM 1657 O O . LEU A 1 228 ? 43.408 26.239 95.855 1.00 41.45 460 LEU A O 1
ATOM 1662 N N . LEU A 1 229 ? 41.834 27.532 94.875 1.00 41.90 461 LEU A N 1
ATOM 1663 C CA . LEU A 1 229 ? 42.623 28.768 94.835 1.00 43.16 461 LEU A CA 1
ATOM 1664 C C . LEU A 1 229 ? 41.972 29.698 95.856 1.00 46.83 461 LEU A C 1
ATOM 1665 O O . LEU A 1 229 ? 40.848 30.155 95.648 1.00 45.23 461 LEU A O 1
ATOM 1670 N N . GLU A 1 230 ? 42.610 29.858 97.014 1.00 45.53 462 GLU A N 1
ATOM 1671 C CA . GLU A 1 230 ? 42.082 30.723 98.077 1.00 46.47 462 GLU A CA 1
ATOM 1672 C C . GLU A 1 230 ? 42.450 32.176 97.835 1.00 52.41 462 GLU A C 1
ATOM 1673 O O . GLU A 1 230 ? 43.561 32.459 97.383 1.00 52.71 462 GLU A O 1
ATOM 1679 N N . ASN A 1 231 ? 41.507 33.091 98.130 1.00 50.45 463 ASN A N 1
ATOM 1680 C CA . ASN A 1 231 ? 41.654 34.551 98.024 1.00 51.79 463 ASN A CA 1
ATOM 1681 C C . ASN A 1 231 ? 42.201 34.974 96.655 1.00 57.99 463 ASN A C 1
ATOM 1682 O O . ASN A 1 231 ? 43.178 35.728 96.534 1.00 57.98 463 ASN A O 1
ATOM 1687 N N . CYS A 1 232 ? 41.557 34.431 95.623 1.00 55.48 464 CYS A N 1
ATOM 1688 C CA . CYS A 1 232 ? 41.918 34.633 94.235 1.00 55.88 464 CYS A CA 1
ATOM 1689 C C . CYS A 1 232 ? 40.885 35.494 93.508 1.00 59.15 464 CYS A C 1
ATOM 1690 O O . CYS A 1 232 ? 39.713 35.107 93.478 1.00 57.43 464 CYS A O 1
ATOM 1693 N N . PRO A 1 233 ? 41.298 36.642 92.888 1.00 57.05 465 PRO A N 1
ATOM 1694 C CA . PRO A 1 233 ? 40.342 37.444 92.095 1.00 57.58 465 PRO A CA 1
ATOM 1695 C C . PRO A 1 233 ? 39.756 36.599 90.958 1.00 61.12 465 PRO A C 1
ATOM 1696 O O . PRO A 1 233 ? 40.431 35.679 90.485 1.00 59.81 465 PRO A O 1
ATOM 1700 N N . ALA A 1 234 ? 38.498 36.881 90.551 1.00 58.14 466 ALA A N 1
ATOM 1701 C CA . ALA A 1 234 ? 37.772 36.128 89.521 1.00 56.99 466 ALA A CA 1
ATOM 1702 C C . ALA A 1 234 ? 38.558 35.891 88.235 1.00 61.80 466 ALA A C 1
ATOM 1703 O O . ALA A 1 234 ? 38.768 34.735 87.884 1.00 62.08 466 ALA A O 1
ATOM 1705 N N . GLU A 1 235 ? 39.027 36.960 87.564 1.00 58.96 467 GLU A N 1
ATOM 1706 C CA . GLU A 1 235 ? 39.785 36.892 86.313 1.00 58.49 467 GLU A CA 1
ATOM 1707 C C . GLU A 1 235 ? 41.043 36.047 86.435 1.00 60.18 467 GLU A C 1
ATOM 1708 O O . GLU A 1 235 ? 41.263 35.172 85.592 1.00 59.18 467 GLU A O 1
ATOM 1714 N N . LYS A 1 236 ? 41.848 36.276 87.485 1.00 56.60 468 LYS A N 1
ATOM 1715 C CA . LYS A 1 236 ? 43.078 35.505 87.724 1.00 56.16 468 LYS A CA 1
ATOM 1716 C C . LYS A 1 236 ? 42.788 33.972 87.779 1.00 60.67 468 LYS A C 1
ATOM 1717 O O . LYS A 1 236 ? 43.505 33.201 87.132 1.00 59.39 468 LYS A O 1
ATOM 1723 N N . ALA A 1 237 ? 41.710 33.562 88.505 1.00 57.43 469 ALA A N 1
ATOM 1724 C CA . ALA A 1 237 ? 41.280 32.161 88.670 1.00 56.84 469 ALA A CA 1
ATOM 1725 C C . ALA A 1 237 ? 40.972 31.481 87.332 1.00 62.34 469 ALA A C 1
ATOM 1726 O O . ALA A 1 237 ? 41.451 30.373 87.091 1.00 62.44 469 ALA A O 1
ATOM 1728 N N . VAL A 1 238 ? 40.208 32.165 86.457 1.00 59.59 470 VAL A N 1
ATOM 1729 C CA . VAL A 1 238 ? 39.842 31.702 85.115 1.00 59.55 470 VAL A CA 1
ATOM 1730 C C . VAL A 1 238 ? 41.097 31.623 84.212 1.00 64.59 470 VAL A C 1
ATOM 1731 O O . VAL A 1 238 ? 41.157 30.754 83.343 1.00 64.94 470 VAL A O 1
ATOM 1735 N N . GLU A 1 239 ? 42.084 32.523 84.414 1.00 60.88 471 GLU A N 1
ATOM 1736 C CA . GLU A 1 239 ? 43.325 32.532 83.635 1.00 61.20 471 GLU A CA 1
ATOM 1737 C C . GLU A 1 239 ? 44.194 31.331 83.989 1.00 61.40 471 GLU A C 1
ATOM 1738 O O . GLU A 1 239 ? 44.718 30.683 83.080 1.00 60.25 471 GLU A O 1
ATOM 1744 N N . ILE A 1 240 ? 44.345 31.045 85.308 1.00 56.25 472 ILE A N 1
ATOM 1745 C CA . ILE A 1 240 ? 45.096 29.903 85.862 1.00 54.82 472 ILE A CA 1
ATOM 1746 C C . ILE A 1 240 ? 44.514 28.576 85.309 1.00 56.71 472 ILE A C 1
ATOM 1747 O O . ILE A 1 240 ? 45.278 27.709 84.887 1.00 54.68 472 ILE A O 1
ATOM 1752 N N . ALA A 1 241 ? 43.168 28.458 85.284 1.00 53.38 473 ALA A N 1
ATOM 1753 C CA . ALA A 1 241 ? 42.437 27.291 84.772 1.00 52.40 473 ALA A CA 1
ATOM 1754 C C . ALA A 1 241 ? 42.773 27.030 83.307 1.00 57.08 473 ALA A C 1
ATOM 1755 O O . ALA A 1 241 ? 43.097 25.894 82.956 1.00 56.18 473 ALA A O 1
ATOM 1757 N N . ASP A 1 242 ? 42.717 28.090 82.466 1.00 54.92 474 ASP A N 1
ATOM 1758 C CA . ASP A 1 242 ? 43.040 28.049 81.028 1.00 55.11 474 ASP A CA 1
ATOM 1759 C C . ASP A 1 242 ? 44.504 27.667 80.791 1.00 55.53 474 ASP A C 1
ATOM 1760 O O . ASP A 1 242 ? 44.794 26.902 79.868 1.00 54.22 474 ASP A O 1
ATOM 1765 N N . HIS A 1 243 ? 45.409 28.158 81.656 1.00 51.34 475 HIS A N 1
ATOM 1766 C CA . HIS A 1 243 ? 46.837 27.849 81.595 1.00 51.35 475 HIS A CA 1
ATOM 1767 C C . HIS A 1 243 ? 47.079 26.376 81.869 1.00 53.76 475 HIS A C 1
ATOM 1768 O O . HIS A 1 243 ? 47.766 25.730 81.083 1.00 53.53 475 HIS A O 1
ATOM 1775 N N . LEU A 1 244 ? 46.521 25.851 82.986 1.00 49.46 476 LEU A N 1
ATOM 1776 C CA . LEU A 1 244 ? 46.635 24.439 83.381 1.00 47.08 476 LEU A CA 1
ATOM 1777 C C . LEU A 1 244 ? 46.103 23.530 82.283 1.00 48.86 476 LEU A C 1
ATOM 1778 O O . LEU A 1 244 ? 46.777 22.581 81.917 1.00 47.37 476 LEU A O 1
ATOM 1783 N N . ARG A 1 245 ? 44.908 23.845 81.742 1.00 45.86 477 ARG A N 1
ATOM 1784 C CA . ARG A 1 245 ? 44.256 23.094 80.675 1.00 45.24 477 ARG A CA 1
ATOM 1785 C C . ARG A 1 245 ? 45.152 22.988 79.426 1.00 52.56 477 ARG A C 1
ATOM 1786 O O . ARG A 1 245 ? 45.319 21.881 78.908 1.00 53.75 477 ARG A O 1
ATOM 1794 N N . LYS A 1 246 ? 45.737 24.127 78.967 1.00 49.75 478 LYS A N 1
ATOM 1795 C CA . LYS A 1 246 ? 46.658 24.206 77.830 1.00 50.11 478 LYS A CA 1
ATOM 1796 C C . LYS A 1 246 ? 47.963 23.491 78.162 1.00 52.44 478 LYS A C 1
ATOM 1797 O O . LYS A 1 246 ? 48.551 22.867 77.292 1.00 52.20 478 LYS A O 1
ATOM 1803 N N . THR A 1 247 ? 48.422 23.589 79.412 1.00 49.13 479 THR A N 1
ATOM 1804 C CA . THR A 1 247 ? 49.641 22.926 79.875 1.00 49.50 479 THR A CA 1
ATOM 1805 C C . THR A 1 247 ? 49.507 21.382 79.720 1.00 54.29 479 THR A C 1
ATOM 1806 O O . THR A 1 247 ? 50.493 20.731 79.354 1.00 55.08 479 THR A O 1
ATOM 1810 N N . ILE A 1 248 ? 48.289 20.815 79.966 1.00 49.46 480 ILE A N 1
ATOM 1811 C CA . ILE A 1 248 ? 48.010 19.373 79.827 1.00 48.35 480 ILE A CA 1
ATOM 1812 C C . ILE A 1 248 ? 48.021 18.959 78.342 1.00 52.98 480 ILE A C 1
ATOM 1813 O O . ILE A 1 248 ? 48.530 17.893 77.997 1.00 51.21 480 ILE A O 1
ATOM 1818 N N . GLN A 1 249 ? 47.503 19.835 77.469 1.00 52.35 481 GLN A N 1
ATOM 1819 C CA . GLN A 1 249 ? 47.488 19.637 76.024 1.00 53.55 481 GLN A CA 1
ATOM 1820 C C . GLN A 1 249 ? 48.926 19.541 75.511 1.00 60.89 481 GLN A C 1
ATOM 1821 O O . GLN A 1 249 ? 49.178 18.776 74.588 1.00 61.48 481 GLN A O 1
ATOM 1827 N N . ASP A 1 250 ? 49.873 20.268 76.156 1.00 60.06 482 ASP A N 1
ATOM 1828 C CA . ASP A 1 250 ? 51.300 20.274 75.826 1.00 61.68 482 ASP A CA 1
ATOM 1829 C C . ASP A 1 250 ? 52.068 19.074 76.415 1.00 67.33 482 ASP A C 1
ATOM 1830 O O . ASP A 1 250 ? 53.269 18.937 76.150 1.00 68.67 482 ASP A O 1
ATOM 1835 N N . LEU A 1 251 ? 51.399 18.218 77.220 1.00 62.96 483 LEU A N 1
ATOM 1836 C CA . LEU A 1 251 ? 52.039 17.024 77.779 1.00 61.90 483 LEU A CA 1
ATOM 1837 C C . LEU A 1 251 ? 52.266 16.009 76.639 1.00 67.10 483 LEU A C 1
ATOM 1838 O O . LEU A 1 251 ? 51.474 15.940 75.693 1.00 66.61 483 LEU A O 1
ATOM 1843 N N . HIS A 1 252 ? 53.378 15.279 76.700 1.00 63.99 484 HIS A N 1
ATOM 1844 C CA . HIS A 1 252 ? 53.675 14.268 75.700 1.00 63.81 484 HIS A CA 1
ATOM 1845 C C . HIS A 1 252 ? 53.771 12.924 76.416 1.00 61.18 484 HIS A C 1
ATOM 1846 O O . HIS A 1 252 ? 54.868 12.426 76.685 1.00 61.19 484 HIS A O 1
ATOM 1853 N N . PHE A 1 253 ? 52.604 12.375 76.795 1.00 52.63 485 PHE A N 1
ATOM 1854 C CA . PHE A 1 253 ? 52.548 11.093 77.496 1.00 49.78 485 PHE A CA 1
ATOM 1855 C C . PHE A 1 253 ? 52.699 9.956 76.502 1.00 54.21 485 PHE A C 1
ATOM 1856 O O . PHE A 1 253 ? 52.013 9.927 75.469 1.00 54.12 485 PHE A O 1
ATOM 1864 N N . THR A 1 254 ? 53.602 9.019 76.825 1.00 49.44 486 THR A N 1
ATOM 1865 C CA . THR A 1 254 ? 53.858 7.840 76.002 1.00 48.83 486 THR A CA 1
ATOM 1866 C C . THR A 1 254 ? 53.890 6.581 76.884 1.00 51.01 486 THR A C 1
ATOM 1867 O O . THR A 1 254 ? 54.215 6.657 78.074 1.00 51.67 486 THR A O 1
ATOM 1871 N N . TRP A 1 255 ? 53.519 5.442 76.315 1.00 45.05 487 TRP A N 1
ATOM 1872 C CA . TRP A 1 255 ? 53.595 4.158 77.005 1.00 44.04 487 TRP A CA 1
ATOM 1873 C C . TRP A 1 255 ? 54.133 3.156 76.005 1.00 52.80 487 TRP A C 1
ATOM 1874 O O . TRP A 1 255 ? 53.482 2.914 74.985 1.00 52.11 487 TRP A O 1
ATOM 1885 N N . SER A 1 256 ? 55.358 2.630 76.259 1.00 53.91 488 SER A N 1
ATOM 1886 C CA . SER A 1 256 ? 56.104 1.725 75.351 1.00 55.82 488 SER A CA 1
ATOM 1887 C C . SER A 1 256 ? 56.204 2.327 73.933 1.00 61.79 488 SER A C 1
ATOM 1888 O O . SER A 1 256 ? 55.795 1.709 72.943 1.00 62.56 488 SER A O 1
ATOM 1891 N N . GLY A 1 257 ? 56.677 3.573 73.878 1.00 58.51 489 GLY A N 1
ATOM 1892 C CA . GLY A 1 257 ? 56.848 4.340 72.652 1.00 59.18 489 GLY A CA 1
ATOM 1893 C C . GLY A 1 257 ? 55.595 4.957 72.064 1.00 63.17 489 GLY A C 1
ATOM 1894 O O . GLY A 1 257 ? 55.706 5.877 71.248 1.00 63.59 489 GLY A O 1
ATOM 1895 N N . GLN A 1 258 ? 54.399 4.449 72.463 1.00 58.42 490 GLN A N 1
ATOM 1896 C CA . GLN A 1 258 ? 53.080 4.865 71.978 1.00 58.19 490 GLN A CA 1
ATOM 1897 C C . GLN A 1 258 ? 52.556 6.158 72.646 1.00 60.49 490 GLN A C 1
ATOM 1898 O O . GLN A 1 258 ? 52.234 6.138 73.836 1.00 58.68 490 GLN A O 1
ATOM 1904 N N . PRO A 1 259 ? 52.398 7.267 71.884 1.00 56.60 491 PRO A N 1
ATOM 1905 C CA . PRO A 1 259 ? 51.871 8.500 72.495 1.00 55.52 491 PRO A CA 1
ATOM 1906 C C . PRO A 1 259 ? 50.354 8.540 72.658 1.00 57.67 491 PRO A C 1
ATOM 1907 O O . PRO A 1 259 ? 49.622 7.748 72.048 1.00 56.70 491 PRO A O 1
ATOM 1911 N N . PHE A 1 260 ? 49.892 9.489 73.498 1.00 53.06 492 PHE A N 1
ATOM 1912 C CA . PHE A 1 260 ? 48.487 9.801 73.743 1.00 51.19 492 PHE A CA 1
ATOM 1913 C C . PHE A 1 260 ? 48.326 11.307 73.812 1.00 55.71 492 PHE A C 1
ATOM 1914 O O . PHE A 1 260 ? 49.212 11.983 74.327 1.00 55.28 492 PHE A O 1
ATOM 1922 N N . ASN A 1 261 ? 47.245 11.840 73.217 1.00 54.46 493 ASN A N 1
ATOM 1923 C CA . ASN A 1 261 ? 46.938 13.271 73.242 1.00 56.25 493 ASN A CA 1
ATOM 1924 C C . ASN A 1 261 ? 46.086 13.488 74.479 1.00 62.99 493 ASN A C 1
ATOM 1925 O O . ASN A 1 261 ? 44.953 13.003 74.536 1.00 63.75 493 ASN A O 1
ATOM 1930 N N . CYS A 1 262 ? 46.675 14.117 75.514 1.00 59.31 494 CYS A N 1
ATOM 1931 C CA . CYS A 1 262 ? 46.010 14.328 76.794 1.00 58.15 494 CYS A CA 1
ATOM 1932 C C . CYS A 1 262 ? 45.414 15.688 76.953 1.00 57.01 494 CYS A C 1
ATOM 1933 O O . CYS A 1 262 ? 46.052 16.696 76.650 1.00 57.40 494 CYS A O 1
ATOM 1936 N N . THR A 1 263 ? 44.166 15.707 77.419 1.00 49.14 495 THR A N 1
ATOM 1937 C CA . THR A 1 263 ? 43.420 16.933 77.674 1.00 47.55 495 THR A CA 1
ATOM 1938 C C . THR A 1 263 ? 42.584 16.787 78.946 1.00 45.68 495 THR A C 1
ATOM 1939 O O . THR A 1 263 ? 42.257 15.671 79.356 1.00 42.44 495 THR A O 1
ATOM 1943 N N . VAL A 1 264 ? 42.212 17.935 79.539 1.00 39.61 496 VAL A N 1
ATOM 1944 C CA . VAL A 1 264 ? 41.326 18.006 80.689 1.00 37.59 496 VAL A CA 1
ATOM 1945 C C . VAL A 1 264 ? 40.059 18.796 80.371 1.00 38.51 496 VAL A C 1
ATOM 1946 O O . VAL A 1 264 ? 40.112 19.776 79.641 1.00 36.75 496 VAL A O 1
ATOM 1950 N N . SER A 1 265 ? 38.934 18.381 80.958 1.00 35.92 497 SER A N 1
ATOM 1951 C CA . SER A 1 265 ? 37.660 19.114 80.952 1.00 35.79 497 SER A CA 1
ATOM 1952 C C . SER A 1 265 ? 37.613 19.764 82.352 1.00 38.25 497 SER A C 1
ATOM 1953 O O . SER A 1 265 ? 37.720 19.059 83.361 1.00 37.18 497 SER A O 1
ATOM 1956 N N . VAL A 1 266 ? 37.524 21.096 82.407 1.00 35.87 498 VAL A N 1
ATOM 1957 C CA . VAL A 1 266 ? 37.606 21.863 83.649 1.00 35.95 498 VAL A CA 1
ATOM 1958 C C . VAL A 1 266 ? 36.290 22.572 84.000 1.00 40.78 498 VAL A C 1
ATOM 1959 O O . VAL A 1 266 ? 35.687 23.221 83.155 1.00 41.76 498 VAL A O 1
ATOM 1963 N N . GLY A 1 267 ? 35.881 22.456 85.252 1.00 36.90 499 GLY A N 1
ATOM 1964 C CA . GLY A 1 267 ? 34.731 23.151 85.810 1.00 36.90 499 GLY A CA 1
ATOM 1965 C C . GLY A 1 267 ? 35.208 24.106 86.886 1.00 44.37 499 GLY A C 1
ATOM 1966 O O . GLY A 1 267 ? 35.854 23.676 87.848 1.00 43.28 499 GLY A O 1
ATOM 1967 N N . LEU A 1 268 ? 34.922 25.412 86.731 1.00 44.33 500 LEU A N 1
ATOM 1968 C CA . LEU A 1 268 ? 35.342 26.433 87.704 1.00 45.70 500 LEU A CA 1
ATOM 1969 C C . LEU A 1 268 ? 34.159 27.156 88.364 1.00 50.75 500 LEU A C 1
ATOM 1970 O O . LEU A 1 268 ? 33.276 27.662 87.673 1.00 51.75 500 LEU A O 1
ATOM 1975 N N . VAL A 1 269 ? 34.191 27.280 89.700 1.00 45.80 501 VAL A N 1
ATOM 1976 C CA . VAL A 1 269 ? 33.159 28.021 90.424 1.00 44.54 501 VAL A CA 1
ATOM 1977 C C . VAL A 1 269 ? 33.806 29.003 91.408 1.00 49.80 501 VAL A C 1
ATOM 1978 O O . VAL A 1 269 ? 34.682 28.617 92.185 1.00 49.07 501 VAL A O 1
ATOM 1982 N N . HIS A 1 270 ? 33.390 30.279 91.346 1.00 48.11 502 HIS A N 1
ATOM 1983 C CA . HIS A 1 270 ? 33.865 31.312 92.269 1.00 49.28 502 HIS A CA 1
ATOM 1984 C C . HIS A 1 270 ? 33.058 31.205 93.555 1.00 53.52 502 HIS A C 1
ATOM 1985 O O . HIS A 1 270 ? 31.828 31.104 93.511 1.00 52.70 502 HIS A O 1
ATOM 1992 N N . LEU A 1 271 ? 33.752 31.190 94.689 1.00 50.74 503 LEU A N 1
ATOM 1993 C CA . LEU A 1 271 ? 33.129 31.049 95.997 1.00 51.45 503 LEU A CA 1
ATOM 1994 C C . LEU A 1 271 ? 33.333 32.258 96.876 1.00 61.49 503 LEU A C 1
ATOM 1995 O O . LEU A 1 271 ? 34.384 32.887 96.812 1.00 61.90 503 LEU A O 1
ATOM 2000 N N . LEU A 1 272 ? 32.355 32.536 97.747 1.00 62.21 504 LEU A N 1
ATOM 2001 C CA . LEU A 1 272 ? 32.449 33.601 98.743 1.00 64.69 504 LEU A CA 1
ATOM 2002 C C . LEU A 1 272 ? 32.344 33.021 100.174 1.00 66.77 504 LEU A C 1
ATOM 2003 O O . LEU A 1 272 ? 31.290 32.485 100.548 1.00 65.00 504 LEU A O 1
ATOM 2008 N N . PRO A 1 273 ? 33.439 33.098 100.968 1.00 63.14 505 PRO A N 1
ATOM 2009 C CA . PRO A 1 273 ? 33.383 32.599 102.358 1.00 63.78 505 PRO A CA 1
ATOM 2010 C C . PRO A 1 273 ? 32.349 33.318 103.244 1.00 71.09 505 PRO A C 1
ATOM 2011 O O . PRO A 1 273 ? 32.424 34.534 103.443 1.00 71.95 505 PRO A O 1
ATOM 2015 N N . GLY A 1 274 ? 31.385 32.543 103.750 1.00 68.58 506 GLY A N 1
ATOM 2016 C CA . GLY A 1 274 ? 30.283 33.018 104.581 1.00 69.34 506 GLY A CA 1
ATOM 2017 C C . GLY A 1 274 ? 28.916 32.811 103.944 1.00 74.88 506 GLY A C 1
ATOM 2018 O O . GLY A 1 274 ? 27.921 32.660 104.659 1.00 76.35 506 GLY A O 1
ATOM 2019 N N . ILE A 1 275 ? 28.854 32.814 102.591 1.00 69.98 507 ILE A N 1
ATOM 2020 C CA . ILE A 1 275 ? 27.632 32.650 101.792 1.00 69.07 507 ILE A CA 1
ATOM 2021 C C . ILE A 1 275 ? 27.631 31.277 101.081 1.00 70.39 507 ILE A C 1
ATOM 2022 O O . ILE A 1 275 ? 26.618 30.565 101.124 1.00 70.74 507 ILE A O 1
ATOM 2027 N N . SER A 1 276 ? 28.754 30.919 100.415 1.00 62.74 508 SER A N 1
ATOM 2028 C CA . SER A 1 276 ? 28.894 29.650 99.693 1.00 58.92 508 SER A CA 1
ATOM 2029 C C . SER A 1 276 ? 29.006 28.489 100.667 1.00 59.23 508 SER A C 1
ATOM 2030 O O . SER A 1 276 ? 29.720 28.582 101.666 1.00 59.03 508 SER A O 1
ATOM 2033 N N . THR A 1 277 ? 28.279 27.402 100.363 1.00 53.13 509 THR A N 1
ATOM 2034 C CA . THR A 1 277 ? 28.150 26.152 101.126 1.00 50.29 509 THR A CA 1
ATOM 2035 C C . THR A 1 277 ? 29.021 25.046 100.485 1.00 48.37 509 THR A C 1
ATOM 2036 O O . THR A 1 277 ? 29.140 25.030 99.256 1.00 45.93 509 THR A O 1
ATOM 2040 N N . LEU A 1 278 ? 29.612 24.132 101.311 1.00 42.55 510 LEU A N 1
ATOM 2041 C CA . LEU A 1 278 ? 30.444 23.004 100.838 1.00 41.53 510 LEU A CA 1
ATOM 2042 C C . LEU A 1 278 ? 29.768 22.178 99.753 1.00 43.98 510 LEU A C 1
ATOM 2043 O O . LEU A 1 278 ? 30.353 21.979 98.687 1.00 41.46 510 LEU A O 1
ATOM 2048 N N . GLU A 1 279 ? 28.536 21.710 100.030 1.00 42.63 511 GLU A N 1
ATOM 2049 C CA . GLU A 1 279 ? 27.716 20.898 99.122 1.00 42.65 511 GLU A CA 1
ATOM 2050 C C . GLU A 1 279 ? 27.323 21.658 97.857 1.00 45.99 511 GLU A C 1
ATOM 2051 O O . GLU A 1 279 ? 27.310 21.066 96.794 1.00 46.36 511 GLU A O 1
ATOM 2057 N N . GLU A 1 280 ? 27.010 22.959 97.967 1.00 43.27 512 GLU A N 1
ATOM 2058 C CA . GLU A 1 280 ? 26.649 23.814 96.834 1.00 44.02 512 GLU A CA 1
ATOM 2059 C C . GLU A 1 280 ? 27.875 23.994 95.942 1.00 45.44 512 GLU A C 1
ATOM 2060 O O . GLU A 1 280 ? 27.740 23.921 94.728 1.00 44.79 512 GLU A O 1
ATOM 2066 N N . ALA A 1 281 ? 29.067 24.243 96.553 1.00 41.42 513 ALA A N 1
ATOM 2067 C CA . ALA A 1 281 ? 30.362 24.417 95.883 1.00 40.86 513 ALA A CA 1
ATOM 2068 C C . ALA A 1 281 ? 30.681 23.172 95.031 1.00 42.96 513 ALA A C 1
ATOM 2069 O O . ALA A 1 281 ? 30.816 23.279 93.819 1.00 41.98 513 ALA A O 1
ATOM 2071 N N . LEU A 1 282 ? 30.727 21.994 95.670 1.00 38.89 514 LEU A N 1
ATOM 2072 C CA . LEU A 1 282 ? 30.990 20.711 95.029 1.00 37.91 514 LEU A CA 1
ATOM 2073 C C . LEU A 1 282 ? 30.013 20.404 93.895 1.00 42.28 514 LEU A C 1
ATOM 2074 O O . LEU A 1 282 ? 30.448 20.046 92.803 1.00 41.02 514 LEU A O 1
ATOM 2079 N N . ARG A 1 283 ? 28.713 20.625 94.121 1.00 40.67 515 ARG A N 1
ATOM 2080 C CA . ARG A 1 283 ? 27.675 20.395 93.106 1.00 40.97 515 ARG A CA 1
ATOM 2081 C C . ARG A 1 283 ? 27.854 21.347 91.903 1.00 44.87 515 ARG A C 1
ATOM 2082 O O . ARG A 1 283 ? 27.751 20.910 90.758 1.00 44.42 515 ARG A O 1
ATOM 2090 N N . SER A 1 284 ? 28.192 22.623 92.167 1.00 41.32 516 SER A N 1
ATOM 2091 C CA . SER A 1 284 ? 28.400 23.634 91.125 1.00 41.83 516 SER A CA 1
ATOM 2092 C C . SER A 1 284 ? 29.578 23.303 90.200 1.00 43.93 516 SER A C 1
ATOM 2093 O O . SER A 1 284 ? 29.413 23.316 88.978 1.00 42.40 516 SER A O 1
ATOM 2096 N N . ALA A 1 285 ? 30.755 22.986 90.792 1.00 39.52 517 ALA A N 1
ATOM 2097 C CA . ALA A 1 285 ? 31.977 22.630 90.071 1.00 37.82 517 ALA A CA 1
ATOM 2098 C C . ALA A 1 285 ? 31.779 21.361 89.249 1.00 41.05 517 ALA A C 1
ATOM 2099 O O . ALA A 1 285 ? 32.357 21.231 88.181 1.00 40.49 517 ALA A O 1
ATOM 2101 N N . ASP A 1 286 ? 30.926 20.457 89.735 1.00 39.37 518 ASP A N 1
ATOM 2102 C CA . ASP A 1 286 ? 30.569 19.205 89.091 1.00 39.54 518 ASP A CA 1
ATOM 2103 C C . ASP A 1 286 ? 29.723 19.449 87.831 1.00 46.49 518 ASP A C 1
ATOM 2104 O O . ASP A 1 286 ? 30.008 18.851 86.793 1.00 46.77 518 ASP A O 1
ATOM 2109 N N . MET A 1 287 ? 28.705 20.325 87.926 1.00 45.11 519 MET A N 1
ATOM 2110 C CA . MET A 1 287 ? 27.803 20.724 86.832 1.00 46.16 519 MET A CA 1
ATOM 2111 C C . MET A 1 287 ? 28.566 21.433 85.730 1.00 47.47 519 MET A C 1
ATOM 2112 O O . MET A 1 287 ? 28.338 21.155 84.552 1.00 47.27 519 MET A O 1
ATOM 2117 N N . ALA A 1 288 ? 29.490 22.339 86.123 1.00 42.64 520 ALA A N 1
ATOM 2118 C CA . ALA A 1 288 ? 30.370 23.101 85.242 1.00 41.70 520 ALA A CA 1
ATOM 2119 C C . ALA A 1 288 ? 31.366 22.185 84.533 1.00 45.60 520 ALA A C 1
ATOM 2120 O O . ALA A 1 288 ? 31.594 22.378 83.346 1.00 46.32 520 ALA A O 1
ATOM 2122 N N . CYS A 1 289 ? 31.935 21.178 85.245 1.00 41.56 521 CYS A N 1
ATOM 2123 C CA . CYS A 1 289 ? 32.872 20.197 84.682 1.00 40.59 521 CYS A CA 1
ATOM 2124 C C . CYS A 1 289 ? 32.153 19.314 83.657 1.00 45.47 521 CYS A C 1
ATOM 2125 O O . CYS A 1 289 ? 32.696 19.110 82.569 1.00 43.70 521 CYS A O 1
ATOM 2128 N N . TYR A 1 290 ? 30.921 18.819 83.998 1.00 42.78 522 TYR A N 1
ATOM 2129 C CA . TYR A 1 290 ? 30.065 18.027 83.105 1.00 42.93 522 TYR A CA 1
ATOM 2130 C C . TYR A 1 290 ? 29.746 18.848 81.842 1.00 49.78 522 TYR A C 1
ATOM 2131 O O . TYR A 1 290 ? 29.795 18.304 80.740 1.00 49.87 522 TYR A O 1
ATOM 2140 N N . MET A 1 291 ? 29.429 20.149 82.010 1.00 48.78 523 MET A N 1
ATOM 2141 C CA . MET A 1 291 ? 29.111 21.063 80.905 1.00 50.62 523 MET A CA 1
ATOM 2142 C C . MET A 1 291 ? 30.300 21.199 79.959 1.00 50.90 523 MET A C 1
ATOM 2143 O O . MET A 1 291 ? 30.106 21.130 78.748 1.00 50.88 523 MET A O 1
ATOM 2148 N N . ALA A 1 292 ? 31.530 21.331 80.506 1.00 44.66 524 ALA A N 1
ATOM 2149 C CA . ALA A 1 292 ? 32.768 21.421 79.718 1.00 43.52 524 ALA A CA 1
ATOM 2150 C C . ALA A 1 292 ? 32.947 20.180 78.829 1.00 47.90 524 ALA A C 1
ATOM 2151 O O . ALA A 1 292 ? 33.424 20.308 77.698 1.00 48.52 524 ALA A O 1
ATOM 2153 N N . LYS A 1 293 ? 32.533 18.990 79.331 1.00 43.27 525 LYS A N 1
ATOM 2154 C CA . LYS A 1 293 ? 32.602 17.718 78.606 1.00 43.06 525 LYS A CA 1
ATOM 2155 C C . LYS A 1 293 ? 31.503 17.657 77.544 1.00 50.93 525 LYS A C 1
ATOM 2156 O O . LYS A 1 293 ? 31.753 17.178 76.441 1.00 50.29 525 LYS A O 1
ATOM 2162 N N . GLU A 1 294 ? 30.269 18.092 77.904 1.00 50.75 526 GLU A N 1
ATOM 2163 C CA . GLU A 1 294 ? 29.090 18.137 77.029 1.00 51.47 526 GLU A CA 1
ATOM 2164 C C . GLU A 1 294 ? 29.365 19.039 75.835 1.00 57.79 526 GLU A C 1
ATOM 2165 O O . GLU A 1 294 ? 28.978 18.694 74.722 1.00 60.81 526 GLU A O 1
ATOM 2171 N N . LYS A 1 295 ? 30.102 20.140 76.050 1.00 53.16 527 LYS A N 1
ATOM 2172 C CA . LYS A 1 295 ? 30.455 21.142 75.038 1.00 53.35 527 LYS A CA 1
ATOM 2173 C C . LYS A 1 295 ? 31.761 20.885 74.258 1.00 58.36 527 LYS A C 1
ATOM 2174 O O . LYS A 1 295 ? 32.262 21.815 73.605 1.00 58.97 527 LYS A O 1
ATOM 2180 N N . GLY A 1 296 ? 32.326 19.678 74.333 1.00 54.53 528 GLY A N 1
ATOM 2181 C CA . GLY A 1 296 ? 33.544 19.423 73.562 1.00 54.71 528 GLY A CA 1
ATOM 2182 C C . GLY A 1 296 ? 34.683 18.639 74.175 1.00 56.79 528 GLY A C 1
ATOM 2183 O O . GLY A 1 296 ? 35.414 17.976 73.437 1.00 56.19 528 GLY A O 1
ATOM 2184 N N . ARG A 1 297 ? 34.913 18.803 75.492 1.00 53.03 529 ARG A N 1
ATOM 2185 C CA . ARG A 1 297 ? 35.912 18.124 76.345 1.00 51.60 529 ARG A CA 1
ATOM 2186 C C . ARG A 1 297 ? 37.258 18.798 76.525 1.00 57.87 529 ARG A C 1
ATOM 2187 O O . ARG A 1 297 ? 37.944 18.428 77.469 1.00 61.09 529 ARG A O 1
ATOM 2195 N N . ASN A 1 298 ? 37.706 19.689 75.672 1.00 52.69 530 ASN A N 1
ATOM 2196 C CA . ASN A 1 298 ? 39.036 20.219 75.990 1.00 52.68 530 ASN A CA 1
ATOM 2197 C C . ASN A 1 298 ? 38.892 21.698 76.212 1.00 56.72 530 ASN A C 1
ATOM 2198 O O . ASN A 1 298 ? 39.320 22.515 75.406 1.00 57.58 530 ASN A O 1
ATOM 2203 N N . ARG A 1 299 ? 38.217 22.029 77.316 1.00 52.37 531 ARG A N 1
ATOM 2204 C CA . ARG A 1 299 ? 37.830 23.383 77.668 1.00 52.05 531 ARG A CA 1
ATOM 2205 C C . ARG A 1 299 ? 37.528 23.568 79.161 1.00 54.91 531 ARG A C 1
ATOM 2206 O O . ARG A 1 299 ? 37.371 22.593 79.917 1.00 52.68 531 ARG A O 1
ATOM 2214 N N . VAL A 1 300 ? 37.386 24.857 79.545 1.00 50.70 532 VAL A N 1
ATOM 2215 C CA . VAL A 1 300 ? 37.040 25.346 80.875 1.00 48.40 532 VAL A CA 1
ATOM 2216 C C . VAL A 1 300 ? 35.622 25.901 80.786 1.00 51.45 532 VAL A C 1
ATOM 2217 O O . VAL A 1 300 ? 35.257 26.551 79.801 1.00 53.39 532 VAL A O 1
ATOM 2221 N N . GLN A 1 301 ? 34.820 25.613 81.798 1.00 45.79 533 GLN A N 1
ATOM 2222 C CA . GLN A 1 301 ? 33.458 26.089 81.918 1.00 45.02 533 GLN A CA 1
ATOM 2223 C C . GLN A 1 301 ? 33.292 26.724 83.295 1.00 48.41 533 GLN A C 1
ATOM 2224 O O . GLN A 1 301 ? 33.354 26.043 84.323 1.00 46.71 533 GLN A O 1
ATOM 2230 N N . VAL A 1 302 ? 33.154 28.054 83.295 1.00 44.90 534 VAL A N 1
ATOM 2231 C CA . VAL A 1 302 ? 32.967 28.854 84.485 1.00 44.58 534 VAL A CA 1
ATOM 2232 C C . VAL A 1 302 ? 31.478 28.782 84.814 1.00 51.18 534 VAL A C 1
ATOM 2233 O O . VAL A 1 302 ? 30.626 29.062 83.956 1.00 50.63 534 VAL A O 1
ATOM 2237 N N . PHE A 1 303 ? 31.171 28.338 86.040 1.00 48.97 535 PHE A N 1
ATOM 2238 C CA . PHE A 1 303 ? 29.810 28.230 86.542 1.00 49.76 535 PHE A CA 1
ATOM 2239 C C . PHE A 1 303 ? 29.187 29.627 86.674 1.00 60.87 535 PHE A C 1
ATOM 2240 O O . PHE A 1 303 ? 29.812 30.548 87.210 1.00 61.43 535 PHE A O 1
ATOM 2248 N N . HIS A 1 304 ? 27.946 29.758 86.201 1.00 61.37 536 HIS A N 1
ATOM 2249 C CA . HIS A 1 304 ? 27.129 30.962 86.308 1.00 64.42 536 HIS A CA 1
ATOM 2250 C C . HIS A 1 304 ? 25.757 30.435 86.718 1.00 74.46 536 HIS A C 1
ATOM 2251 O O . HIS A 1 304 ? 25.349 29.381 86.221 1.00 74.24 536 HIS A O 1
ATOM 2258 N N . GLN A 1 305 ? 25.073 31.106 87.658 1.00 75.83 537 GLN A N 1
ATOM 2259 C CA . GLN A 1 305 ? 23.762 30.648 88.136 1.00 77.40 537 GLN A CA 1
ATOM 2260 C C . GLN A 1 305 ? 22.714 30.513 87.013 1.00 84.98 537 GLN A C 1
ATOM 2261 O O . GLN A 1 305 ? 22.050 29.481 86.929 1.00 83.64 537 GLN A O 1
ATOM 2267 N N . ASP A 1 306 ? 22.608 31.522 86.125 1.00 85.11 538 ASP A N 1
ATOM 2268 C CA . ASP A 1 306 ? 21.669 31.489 85.000 1.00 86.33 538 ASP A CA 1
ATOM 2269 C C . ASP A 1 306 ? 22.159 30.516 83.906 1.00 89.70 538 ASP A C 1
ATOM 2270 O O . ASP A 1 306 ? 21.500 29.509 83.651 1.00 87.88 538 ASP A O 1
ATOM 2275 N N . ASP A 1 307 ? 23.343 30.797 83.318 1.00 87.75 539 ASP A N 1
ATOM 2276 C CA . ASP A 1 307 ? 23.991 30.053 82.228 1.00 87.56 539 ASP A CA 1
ATOM 2277 C C . ASP A 1 307 ? 24.091 28.531 82.424 1.00 89.71 539 ASP A C 1
ATOM 2278 O O . ASP A 1 307 ? 23.917 27.804 81.448 1.00 88.76 539 ASP A O 1
ATOM 2283 N N . VAL A 1 308 ? 24.381 28.052 83.646 1.00 85.59 540 VAL A N 1
ATOM 2284 C CA . VAL A 1 308 ? 24.570 26.616 83.892 1.00 84.00 540 VAL A CA 1
ATOM 2285 C C . VAL A 1 308 ? 23.240 25.895 84.239 1.00 84.65 540 VAL A C 1
ATOM 2286 O O . VAL A 1 308 ? 23.002 24.808 83.701 1.00 82.81 540 VAL A O 1
ATOM 2290 N N . GLU A 1 309 ? 22.379 26.494 85.090 1.00 80.34 541 GLU A N 1
ATOM 2291 C CA . GLU A 1 309 ? 21.093 25.882 85.450 1.00 79.29 541 GLU A CA 1
ATOM 2292 C C . GLU A 1 309 ? 20.149 25.735 84.257 1.00 81.43 541 GLU A C 1
ATOM 2293 O O . GLU A 1 309 ? 19.470 24.713 84.161 1.00 80.06 541 GLU A O 1
ATOM 2299 N N . LEU A 1 310 ? 20.129 26.737 83.344 1.00 77.43 542 LEU A N 1
ATOM 2300 C CA . LEU A 1 310 ? 19.329 26.717 82.117 1.00 76.74 542 LEU A CA 1
ATOM 2301 C C . LEU A 1 310 ? 19.867 25.631 81.188 1.00 76.67 542 LEU A C 1
ATOM 2302 O O . LEU A 1 310 ? 19.077 24.878 80.628 1.00 75.60 542 LEU A O 1
ATOM 2307 N N . SER A 1 311 ? 21.210 25.539 81.052 1.00 71.49 543 SER A N 1
ATOM 2308 C CA . SER A 1 311 ? 21.895 24.551 80.216 1.00 70.61 543 SER A CA 1
ATOM 2309 C C . SER A 1 311 ? 21.719 23.117 80.737 1.00 71.53 543 SER A C 1
ATOM 2310 O O . SER A 1 311 ? 21.706 22.179 79.934 1.00 70.26 543 SER A O 1
ATOM 2313 N N . MET A 1 312 ? 21.600 22.950 82.072 1.00 66.38 544 MET A N 1
ATOM 2314 C CA . MET A 1 312 ? 21.372 21.647 82.692 1.00 64.82 544 MET A CA 1
ATOM 2315 C C . MET A 1 312 ? 19.903 21.276 82.558 1.00 64.05 544 MET A C 1
ATOM 2316 O O . MET A 1 312 ? 19.592 20.108 82.347 1.00 62.96 544 MET A O 1
ATOM 2321 N N . ARG A 1 313 ? 19.004 22.279 82.627 1.00 58.01 545 ARG A N 1
ATOM 2322 C CA . ARG A 1 313 ? 17.555 22.119 82.453 1.00 55.90 545 ARG A CA 1
ATOM 2323 C C . ARG A 1 313 ? 17.254 21.756 80.978 1.00 53.49 545 ARG A C 1
ATOM 2324 O O . ARG A 1 313 ? 16.411 20.888 80.725 1.00 51.21 545 ARG A O 1
ATOM 2332 N N . PHE A 1 314 ? 17.986 22.392 80.022 1.00 46.25 546 PHE A N 1
ATOM 2333 C CA . PHE A 1 314 ? 17.887 22.119 78.588 1.00 44.15 546 PHE A CA 1
ATOM 2334 C C . PHE A 1 314 ? 18.360 20.697 78.323 1.00 47.13 546 PHE A C 1
ATOM 2335 O O . PHE A 1 314 ? 17.642 19.951 77.661 1.00 47.44 546 PHE A O 1
ATOM 2343 N N . GLY A 1 315 ? 19.504 20.324 78.912 1.00 42.70 547 GLY A N 1
ATOM 2344 C CA . GLY A 1 315 ? 20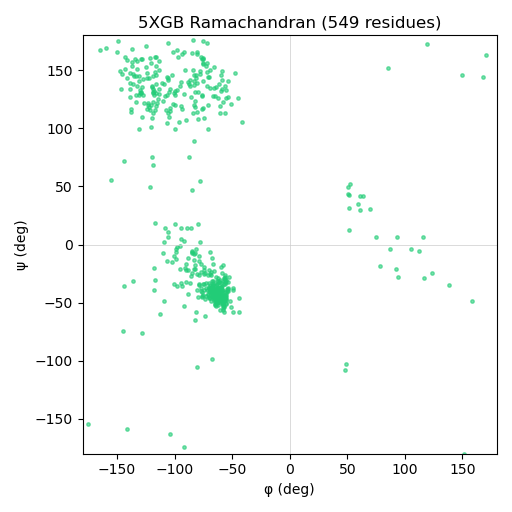.093 18.988 78.832 1.00 41.70 547 GLY A CA 1
ATOM 2345 C C . GLY A 1 315 ? 19.200 17.894 79.390 1.00 44.35 547 GLY A C 1
ATOM 2346 O O . GLY A 1 315 ? 19.124 16.801 78.818 1.00 43.38 547 GLY A O 1
ATOM 2347 N N . GLU A 1 316 ? 18.477 18.204 80.486 1.00 40.98 548 GLU A N 1
ATOM 2348 C CA . GLU A 1 316 ? 17.538 17.279 81.126 1.00 40.32 548 GLU A CA 1
ATOM 2349 C C . GLU A 1 316 ? 16.392 16.981 80.186 1.00 44.47 548 GLU A C 1
ATOM 2350 O O . GLU A 1 316 ? 16.085 15.817 79.953 1.00 44.65 548 GLU A O 1
ATOM 2356 N N . MET A 1 317 ? 15.788 18.039 79.619 1.00 41.15 549 MET A N 1
ATOM 2357 C CA . MET A 1 317 ? 14.694 17.965 78.655 1.00 40.21 549 MET A CA 1
ATOM 2358 C C . MET A 1 317 ? 15.105 17.187 77.432 1.00 40.68 549 MET A C 1
ATOM 2359 O O . MET A 1 317 ? 14.324 16.367 76.969 1.00 39.52 549 MET A O 1
ATOM 2364 N N . THR A 1 318 ? 16.316 17.438 76.895 1.00 37.33 550 THR A N 1
ATOM 2365 C CA . THR A 1 318 ? 16.752 16.740 75.681 1.00 36.86 550 THR A CA 1
ATOM 2366 C C . THR A 1 318 ? 16.990 15.248 75.959 1.00 37.89 550 THR A C 1
ATOM 2367 O O . THR A 1 318 ? 16.600 14.431 75.127 1.00 37.15 550 THR A O 1
ATOM 2371 N N . TRP A 1 319 ? 17.537 14.888 77.135 1.00 33.73 551 TRP A N 1
ATOM 2372 C CA . TRP A 1 319 ? 17.803 13.474 77.420 1.00 33.53 551 TRP A CA 1
ATOM 2373 C C . TRP A 1 319 ? 16.572 12.698 77.842 1.00 35.67 551 TRP A C 1
ATOM 2374 O O . TRP A 1 319 ? 16.508 11.516 77.554 1.00 36.78 551 TRP A O 1
ATOM 2385 N N . VAL A 1 320 ? 15.569 13.346 78.423 1.00 31.72 552 VAL A N 1
ATOM 2386 C CA . VAL A 1 320 ? 14.290 12.694 78.723 1.00 31.69 552 VAL A CA 1
ATOM 2387 C C . VAL A 1 320 ? 13.668 12.242 77.366 1.00 36.15 552 VAL A C 1
ATOM 2388 O O . VAL A 1 320 ? 13.395 11.056 77.187 1.00 35.94 552 VAL A O 1
ATOM 2392 N N . GLN A 1 321 ? 13.556 13.176 76.400 1.00 32.91 553 GLN A N 1
ATOM 2393 C CA . GLN A 1 321 ? 13.041 12.956 75.040 1.00 33.68 553 GLN A CA 1
ATOM 2394 C C . GLN A 1 321 ? 13.872 11.883 74.292 1.00 36.58 553 GLN A C 1
ATOM 2395 O O . GLN A 1 321 ? 13.299 10.940 73.748 1.00 35.78 553 GLN A O 1
ATOM 2401 N N . ARG A 1 322 ? 15.214 12.008 74.310 1.00 32.31 554 ARG A N 1
ATOM 2402 C CA . ARG A 1 322 ? 16.113 11.074 73.640 1.00 31.30 554 ARG A CA 1
ATOM 2403 C C . ARG A 1 322 ? 16.007 9.640 74.123 1.00 33.36 554 ARG A C 1
ATOM 2404 O O . ARG A 1 322 ? 15.943 8.742 73.296 1.00 30.31 554 ARG A O 1
ATOM 2412 N N . ILE A 1 323 ? 15.956 9.421 75.451 1.00 30.70 555 ILE A N 1
ATOM 2413 C CA . ILE A 1 323 ? 15.889 8.060 75.996 1.00 28.58 555 ILE A CA 1
ATOM 2414 C C . ILE A 1 323 ? 14.503 7.445 75.769 1.00 33.47 555 ILE A C 1
ATOM 2415 O O . ILE A 1 323 ? 14.419 6.314 75.322 1.00 32.85 555 ILE A O 1
ATOM 2420 N N . HIS A 1 324 ? 13.428 8.196 76.019 1.00 32.09 556 HIS A N 1
ATOM 2421 C CA . HIS A 1 324 ? 12.071 7.714 75.778 1.00 31.41 556 HIS A CA 1
ATOM 2422 C C . HIS A 1 324 ? 11.817 7.424 74.299 1.00 33.76 556 HIS A C 1
ATOM 2423 O O . HIS A 1 324 ? 11.281 6.372 73.986 1.00 32.45 556 HIS A O 1
ATOM 2430 N N . LEU A 1 325 ? 12.245 8.305 73.394 1.00 32.57 557 LEU A N 1
ATOM 2431 C CA . LEU A 1 325 ? 12.095 8.050 71.960 1.00 35.29 557 LEU A CA 1
ATOM 2432 C C . LEU A 1 325 ? 12.871 6.777 71.539 1.00 39.11 557 LEU A C 1
ATOM 2433 O O . LEU A 1 325 ? 12.311 5.933 70.864 1.00 39.11 557 LEU A O 1
ATOM 2438 N N . ALA A 1 326 ? 14.103 6.591 72.037 1.00 35.97 558 ALA A N 1
ATOM 2439 C CA . ALA A 1 326 ? 14.890 5.395 71.771 1.00 35.71 558 ALA A CA 1
ATOM 2440 C C . ALA A 1 326 ? 14.157 4.122 72.285 1.00 39.12 558 ALA A C 1
ATOM 2441 O O . ALA A 1 326 ? 14.143 3.124 71.573 1.00 39.56 558 ALA A O 1
ATOM 2443 N N . LEU A 1 327 ? 13.488 4.193 73.456 1.00 34.49 559 LEU A N 1
ATOM 2444 C CA . LEU A 1 327 ? 12.682 3.100 74.040 1.00 35.01 559 LEU A CA 1
ATOM 2445 C C . LEU A 1 327 ? 11.422 2.817 73.209 1.00 43.62 559 LEU A C 1
ATOM 2446 O O . LEU A 1 327 ? 11.059 1.655 72.994 1.00 45.44 559 LEU A O 1
ATOM 2451 N N . GLU A 1 328 ? 10.747 3.884 72.761 1.00 41.24 560 GLU A N 1
ATOM 2452 C CA . GLU A 1 328 ? 9.526 3.796 71.970 1.00 42.04 560 GLU A CA 1
ATOM 2453 C C . GLU A 1 328 ? 9.777 3.276 70.560 1.00 45.27 560 GLU A C 1
ATOM 2454 O O . GLU A 1 328 ? 8.935 2.562 70.010 1.00 43.38 560 GLU A O 1
ATOM 2460 N N . GLU A 1 329 ? 10.944 3.601 69.992 1.00 41.22 561 GLU A N 1
ATOM 2461 C CA . GLU A 1 329 ? 11.281 3.197 68.630 1.00 40.74 561 GLU A CA 1
ATOM 2462 C C . GLU A 1 329 ? 12.100 1.891 68.558 1.00 45.51 561 GLU A C 1
ATOM 2463 O O . GLU A 1 329 ? 12.675 1.601 67.508 1.00 46.50 561 GLU A O 1
ATOM 2469 N N . ASP A 1 330 ? 12.159 1.115 69.669 1.00 40.17 562 ASP A N 1
ATOM 2470 C CA . ASP A 1 330 ? 12.851 -0.172 69.761 1.00 39.18 562 ASP A CA 1
ATOM 2471 C C . ASP A 1 330 ? 14.307 -0.126 69.253 1.00 40.69 562 ASP A C 1
ATOM 2472 O O . ASP A 1 330 ? 14.761 -1.022 68.532 1.00 39.48 562 ASP A O 1
ATOM 2477 N N . ARG A 1 331 ? 15.033 0.932 69.645 1.00 35.86 563 ARG A N 1
ATOM 2478 C CA . ARG A 1 331 ? 16.395 1.168 69.202 1.00 34.63 563 ARG A CA 1
ATOM 2479 C C . ARG A 1 331 ? 17.453 0.715 70.203 1.00 36.22 563 ARG A C 1
ATOM 2480 O O . ARG A 1 331 ? 18.640 0.682 69.863 1.00 36.12 563 ARG A O 1
ATOM 2488 N N . PHE A 1 332 ? 17.031 0.297 71.396 1.00 30.29 564 PHE A N 1
ATOM 2489 C CA . PHE A 1 332 ? 17.971 -0.280 72.344 1.00 29.05 564 PHE A CA 1
ATOM 2490 C C . PHE A 1 332 ? 17.959 -1.764 72.056 1.00 30.60 564 PHE A C 1
ATOM 2491 O O . PHE A 1 332 ? 16.949 -2.296 71.582 1.00 29.51 564 PHE A O 1
ATOM 2499 N N . SER A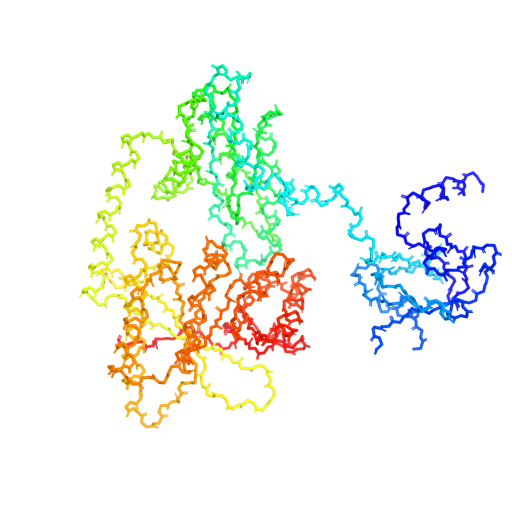 1 333 ? 19.082 -2.428 72.304 1.00 25.92 565 SER A N 1
ATOM 2500 C CA . SER A 1 333 ? 19.162 -3.867 72.117 1.00 26.05 565 SER A CA 1
ATOM 2501 C C . SER A 1 333 ? 20.160 -4.451 73.094 1.00 29.73 565 SER A C 1
ATOM 2502 O O . SER A 1 333 ? 20.964 -3.722 73.710 1.00 29.44 565 SER A O 1
ATOM 2505 N N . LEU A 1 334 ? 20.105 -5.780 73.223 1.00 24.42 566 LEU A N 1
ATOM 2506 C CA . LEU A 1 334 ? 20.995 -6.499 74.104 1.00 22.91 566 LEU A CA 1
ATOM 2507 C C . LEU A 1 334 ? 21.901 -7.437 73.350 1.00 27.01 566 LEU A C 1
ATOM 2508 O O . LEU A 1 334 ? 21.458 -8.135 72.451 1.00 26.96 566 LEU A O 1
ATOM 2513 N N . TYR A 1 335 ? 23.173 -7.469 73.761 1.00 25.55 567 TYR A N 1
ATOM 2514 C CA . TYR A 1 335 ? 24.184 -8.379 73.273 1.00 26.35 567 TYR A CA 1
ATOM 2515 C C . TYR A 1 335 ? 24.599 -9.246 74.467 1.00 31.15 567 TYR A C 1
ATOM 2516 O O . TYR A 1 335 ? 24.302 -8.885 75.607 1.00 28.66 567 TYR A O 1
ATOM 2525 N N . ALA A 1 336 ? 25.228 -10.411 74.204 1.00 29.38 568 ALA A N 1
ATOM 2526 C CA . ALA A 1 336 ? 25.681 -11.332 75.250 1.00 28.54 568 ALA A CA 1
ATOM 2527 C C . ALA A 1 336 ? 27.096 -11.781 74.962 1.00 31.21 568 ALA A C 1
ATOM 2528 O O . ALA A 1 336 ? 27.396 -12.186 73.844 1.00 29.35 568 ALA A O 1
ATOM 2530 N N . GLN A 1 337 ? 27.973 -11.651 75.972 1.00 27.87 569 GLN A N 1
ATOM 2531 C CA . GLN A 1 337 ? 29.378 -12.043 75.898 1.00 26.26 569 GLN A CA 1
ATOM 2532 C C . GLN A 1 337 ? 29.565 -13.226 76.862 1.00 27.61 569 GLN A C 1
ATOM 2533 O O . GLN A 1 337 ? 29.125 -13.136 78.011 1.00 24.26 569 GLN A O 1
ATOM 2539 N N . PRO A 1 338 ? 30.183 -14.349 76.425 1.00 27.37 570 PRO A N 1
ATOM 2540 C CA . PRO A 1 338 ? 30.309 -15.512 77.329 1.00 27.64 570 PRO A CA 1
ATOM 2541 C C . PRO A 1 338 ? 31.327 -15.345 78.467 1.00 31.17 570 PRO A C 1
ATOM 2542 O O . PRO A 1 338 ? 32.288 -14.606 78.326 1.00 30.20 570 PRO A O 1
ATOM 2546 N N . ILE A 1 339 ? 31.108 -16.060 79.580 1.00 28.28 571 ILE A N 1
ATOM 2547 C CA . ILE A 1 339 ? 31.995 -16.123 80.736 1.00 28.24 571 ILE A CA 1
ATOM 2548 C C . ILE A 1 339 ? 32.220 -17.618 80.929 1.00 32.35 571 ILE A C 1
ATOM 2549 O O . ILE A 1 339 ? 31.250 -18.378 81.038 1.00 30.96 571 ILE A O 1
ATOM 2554 N N . VAL A 1 340 ? 33.487 -18.063 80.877 1.00 30.35 572 VAL A N 1
ATOM 2555 C CA . VAL A 1 340 ? 33.725 -19.518 80.986 1.00 30.46 572 VAL A CA 1
ATOM 2556 C C . VAL A 1 340 ? 34.514 -19.895 82.240 1.00 32.91 572 VAL A C 1
ATOM 2557 O O . VAL A 1 340 ? 35.405 -19.142 82.647 1.00 31.44 572 VAL A O 1
ATOM 2561 N N . PRO A 1 341 ? 34.217 -21.071 82.840 1.00 31.15 573 PRO A N 1
ATOM 2562 C CA . PRO A 1 341 ? 35.025 -21.532 83.992 1.00 30.96 573 PRO A CA 1
ATOM 2563 C C . PRO A 1 341 ? 36.427 -21.948 83.532 1.00 35.65 573 PRO A C 1
ATOM 2564 O O . PRO A 1 341 ? 36.588 -22.460 82.431 1.00 35.74 573 PRO A O 1
ATOM 2568 N N . LEU A 1 342 ? 37.433 -21.692 84.360 1.00 32.43 574 LEU A N 1
ATOM 2569 C CA . LEU A 1 342 ? 38.820 -22.044 84.071 1.00 33.24 574 LEU A CA 1
ATOM 2570 C C . LEU A 1 342 ? 39.163 -23.359 84.791 1.00 42.97 574 LEU A C 1
ATOM 2571 O O . LEU A 1 342 ? 40.223 -23.921 84.556 1.00 40.37 574 LEU A O 1
ATOM 2576 N N . GLY A 1 343 ? 38.280 -23.777 85.708 1.00 46.54 575 GLY A N 1
ATOM 2577 C CA . GLY A 1 343 ? 38.408 -25.000 86.494 1.00 50.40 575 GLY A CA 1
ATOM 2578 C C . GLY A 1 343 ? 38.102 -26.234 85.674 1.00 63.57 575 GLY A C 1
ATOM 2579 O O . GLY A 1 343 ? 37.379 -26.160 84.674 1.00 63.50 575 GLY A O 1
ATOM 2580 N N . GLU A 1 344 ? 38.659 -27.378 86.106 1.00 67.66 576 GLU A N 1
ATOM 2581 C CA . GLU A 1 344 ? 38.573 -28.690 85.450 1.00 71.06 576 GLU A CA 1
ATOM 2582 C C . GLU A 1 344 ? 37.224 -29.402 85.601 1.00 79.97 576 GLU A C 1
ATOM 2583 O O . GLU A 1 344 ? 36.620 -29.369 86.681 1.00 80.37 576 GLU A O 1
ATOM 2589 N N . GLY A 1 345 ? 36.797 -30.056 84.517 1.00 79.38 577 GLY A N 1
ATOM 2590 C CA . GLY A 1 345 ? 35.563 -30.835 84.431 1.00 80.79 577 GLY A CA 1
ATOM 2591 C C . GLY A 1 345 ? 34.282 -30.042 84.601 1.00 86.06 577 GLY A C 1
ATOM 2592 O O . GLY A 1 345 ? 33.350 -30.502 85.267 1.00 86.43 577 GLY A O 1
ATOM 2593 N N . ALA A 1 346 ? 34.232 -28.852 83.983 1.00 82.38 578 ALA A N 1
ATOM 2594 C CA . ALA A 1 346 ? 33.122 -27.905 84.039 1.00 81.06 578 ALA A CA 1
ATOM 2595 C C . ALA A 1 346 ? 31.822 -28.434 83.412 1.00 84.73 578 ALA A C 1
ATOM 2596 O O . ALA A 1 346 ? 31.856 -29.026 82.330 1.00 84.79 578 ALA A O 1
ATOM 2598 N N . GLU A 1 347 ? 30.678 -28.211 84.113 1.00 80.28 579 GLU A N 1
ATOM 2599 C CA . GLU A 1 347 ? 29.312 -28.634 83.743 1.00 79.67 579 GLU A CA 1
ATOM 2600 C C . GLU A 1 347 ? 28.227 -27.719 84.402 1.00 79.63 579 GLU A C 1
ATOM 2601 O O . GLU A 1 347 ? 27.307 -28.196 85.087 1.00 80.06 579 GLU A O 1
ATOM 2607 N N . GLU A 1 348 ? 28.328 -26.401 84.160 1.00 71.17 580 GLU A N 1
ATOM 2608 C CA . GLU A 1 348 ? 27.441 -25.426 84.806 1.00 68.18 580 GLU A CA 1
ATOM 2609 C C . GLU A 1 348 ? 26.406 -24.743 83.896 1.00 64.89 580 GLU A C 1
ATOM 2610 O O . GLU A 1 348 ? 25.550 -24.000 84.399 1.00 64.04 580 GLU A O 1
ATOM 2616 N N . GLY A 1 349 ? 26.497 -24.985 82.589 1.00 55.42 581 GLY A N 1
ATOM 2617 C CA . GLY A 1 349 ? 25.619 -24.355 81.614 1.00 52.13 581 GLY A CA 1
ATOM 2618 C C . GLY A 1 349 ? 26.169 -22.998 81.217 1.00 49.12 581 GLY A C 1
ATOM 2619 O O . GLY A 1 349 ? 26.871 -22.368 82.006 1.00 48.34 581 GLY A O 1
ATOM 2620 N N . LEU A 1 350 ? 25.875 -22.548 79.989 1.00 41.77 582 LEU A N 1
ATOM 2621 C CA . LEU A 1 350 ? 26.295 -21.262 79.424 1.00 40.06 582 LEU A CA 1
ATOM 2622 C C . LEU A 1 350 ? 26.112 -20.079 80.404 1.00 42.10 582 LEU A C 1
ATOM 2623 O O . LEU A 1 350 ? 25.035 -19.900 80.991 1.00 40.73 582 LEU A O 1
ATOM 2628 N N . HIS A 1 351 ? 27.197 -19.323 80.623 1.00 37.60 583 HIS A N 1
ATOM 2629 C CA . HIS A 1 351 ? 27.180 -18.149 81.474 1.00 36.55 583 HIS A CA 1
ATOM 2630 C C . HIS A 1 351 ? 27.443 -16.952 80.593 1.00 32.39 583 HIS A C 1
ATOM 2631 O O . HIS A 1 351 ? 28.438 -16.930 79.870 1.00 30.14 583 HIS A O 1
ATOM 2638 N N . VAL A 1 352 ? 26.541 -15.958 80.626 1.00 25.60 584 VAL A N 1
ATOM 2639 C CA . VAL A 1 352 ? 26.701 -14.752 79.807 1.00 24.78 584 VAL A CA 1
ATOM 2640 C C . VAL A 1 352 ? 26.563 -13.488 80.617 1.00 26.63 584 VAL A C 1
ATOM 2641 O O . VAL A 1 352 ? 25.906 -13.458 81.658 1.00 24.90 584 VAL A O 1
ATOM 2645 N N . GLU A 1 353 ? 27.100 -12.424 80.074 1.00 22.45 585 GLU A N 1
ATOM 2646 C CA . GLU A 1 353 ? 26.924 -11.099 80.638 1.00 22.02 585 GLU A CA 1
ATOM 2647 C C . GLU A 1 353 ? 26.229 -10.331 79.545 1.00 26.43 585 GLU A C 1
ATOM 2648 O O . GLU A 1 353 ? 26.640 -10.422 78.381 1.00 25.52 585 GLU A O 1
ATOM 2654 N N . LEU A 1 354 ? 25.148 -9.624 79.909 1.00 24.23 586 LEU A N 1
ATOM 2655 C CA . LEU A 1 354 ? 24.362 -8.836 78.957 1.00 23.41 586 LEU A CA 1
ATOM 2656 C C . LEU A 1 354 ? 24.923 -7.433 78.831 1.00 28.25 586 LEU A C 1
ATOM 2657 O O . LEU A 1 354 ? 25.365 -6.834 79.806 1.00 29.20 586 LEU A O 1
ATOM 2662 N N . LEU A 1 355 ? 24.949 -6.941 77.619 1.00 25.91 587 LEU A N 1
ATOM 2663 C CA . LEU A 1 355 ? 25.510 -5.649 77.280 1.00 26.19 587 LEU A CA 1
ATOM 2664 C C . LEU A 1 355 ? 24.529 -4.870 76.487 1.00 28.77 587 LEU A C 1
ATOM 2665 O O . LEU A 1 355 ? 24.003 -5.368 75.494 1.00 27.28 587 LEU A O 1
ATOM 2670 N N . LEU A 1 356 ? 24.309 -3.630 76.908 1.00 27.84 588 LEU A N 1
ATOM 2671 C CA . LEU A 1 356 ? 23.394 -2.704 76.244 1.00 27.12 588 LEU A CA 1
ATOM 2672 C C . LEU A 1 356 ? 24.029 -2.045 75.039 1.00 31.50 588 LEU A C 1
ATOM 2673 O O . LEU A 1 356 ? 25.190 -1.638 75.052 1.00 31.67 588 LEU A O 1
ATOM 2678 N N . ARG A 1 357 ? 23.238 -1.926 74.006 1.00 28.32 589 ARG A N 1
ATOM 2679 C CA . ARG A 1 357 ? 23.612 -1.246 72.795 1.00 28.74 589 ARG A CA 1
ATOM 2680 C C . ARG A 1 357 ? 22.424 -0.367 72.390 1.00 31.98 589 ARG A C 1
ATOM 2681 O O . ARG A 1 357 ? 21.266 -0.735 72.625 1.00 31.10 589 ARG A O 1
ATOM 2689 N N . LEU A 1 358 ? 22.727 0.796 71.816 1.00 28.43 590 LEU A N 1
ATOM 26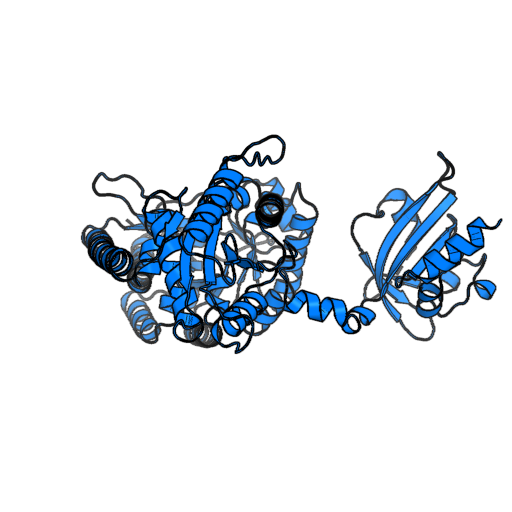90 C CA . LEU A 1 358 ? 21.795 1.784 71.306 1.00 29.11 590 LEU A CA 1
ATOM 2691 C C . LEU A 1 358 ? 22.188 2.173 69.889 1.00 36.82 590 LEU A C 1
ATOM 2692 O O . LEU A 1 358 ? 23.358 2.466 69.658 1.00 37.67 590 LEU A O 1
ATOM 2697 N N . ARG A 1 359 ? 21.208 2.203 68.961 1.00 33.85 591 ARG A N 1
ATOM 2698 C CA . ARG A 1 359 ? 21.341 2.701 67.603 1.00 36.20 591 ARG A CA 1
ATOM 2699 C C . ARG A 1 359 ? 20.641 4.091 67.445 1.00 43.40 591 ARG A C 1
ATOM 2700 O O . ARG A 1 359 ? 19.564 4.312 68.002 1.00 42.07 591 ARG A O 1
ATOM 2708 N N . ASP A 1 360 ? 21.256 5.002 66.667 1.00 43.46 592 ASP A N 1
ATOM 2709 C CA . ASP A 1 360 ? 20.701 6.317 66.322 1.00 44.80 592 ASP A CA 1
ATOM 2710 C C . ASP A 1 360 ? 19.605 6.122 65.260 1.00 52.92 592 ASP A C 1
ATOM 2711 O O . ASP A 1 360 ? 19.438 5.002 64.747 1.00 51.23 592 ASP A O 1
ATOM 2716 N N . GLU A 1 361 ? 18.910 7.223 64.883 1.00 53.89 593 GLU A N 1
ATOM 2717 C CA . GLU A 1 361 ? 17.818 7.224 63.895 1.00 55.65 593 GLU A CA 1
ATOM 2718 C C . GLU A 1 361 ? 18.187 6.693 62.489 1.00 61.06 593 GLU A C 1
ATOM 2719 O O . GLU A 1 361 ? 17.283 6.330 61.731 1.00 61.71 593 GLU A O 1
ATOM 2725 N N . GLY A 1 362 ? 19.481 6.627 62.171 1.00 57.84 594 GLY A N 1
ATOM 2726 C CA . GLY A 1 362 ? 19.972 6.122 60.888 1.00 58.01 594 GLY A CA 1
ATOM 2727 C C . GLY A 1 362 ? 20.424 4.671 60.930 1.00 61.39 594 GLY A C 1
ATOM 2728 O O . GLY A 1 362 ? 20.832 4.116 59.905 1.00 61.52 594 GLY A O 1
ATOM 2729 N N . GLY A 1 363 ? 20.361 4.061 62.119 1.00 55.28 595 GLY A N 1
ATOM 2730 C CA . GLY A 1 363 ? 20.736 2.668 62.333 1.00 53.00 595 GLY A CA 1
ATOM 2731 C C . GLY A 1 363 ? 22.171 2.462 62.769 1.00 54.62 595 GLY A C 1
ATOM 2732 O O . GLY A 1 363 ? 22.614 1.318 62.869 1.00 54.47 595 GLY A O 1
ATOM 2733 N N . ARG A 1 364 ? 22.908 3.548 63.050 1.00 49.96 596 ARG A N 1
ATOM 2734 C CA . ARG A 1 364 ? 24.299 3.435 63.482 1.00 49.56 596 ARG A CA 1
ATOM 2735 C C . ARG A 1 364 ? 24.424 3.277 65.000 1.00 53.33 596 ARG A C 1
ATOM 2736 O O . ARG A 1 364 ? 23.747 3.990 65.753 1.00 52.93 596 ARG A O 1
ATOM 2744 N N . LEU A 1 365 ? 25.323 2.369 65.444 1.00 48.47 597 LEU A N 1
ATOM 2745 C CA . LEU A 1 365 ? 25.585 2.146 66.862 1.00 47.37 597 LEU A CA 1
ATOM 2746 C C . LEU A 1 365 ? 26.114 3.407 67.541 1.00 51.23 597 LEU A C 1
ATOM 2747 O O . LEU A 1 365 ? 26.895 4.139 66.951 1.00 52.50 597 LEU A O 1
ATOM 2752 N N . VAL A 1 366 ? 25.636 3.684 68.751 1.00 46.77 598 VAL A N 1
ATOM 2753 C CA . VAL A 1 366 ? 26.002 4.860 69.526 1.00 46.31 598 VAL A CA 1
ATOM 2754 C C . VAL A 1 366 ? 26.972 4.438 70.636 1.00 53.69 598 VAL A C 1
ATOM 2755 O O . VAL A 1 366 ? 26.569 3.672 71.514 1.00 53.29 598 VAL A O 1
ATOM 2759 N N . PRO A 1 367 ? 28.233 4.951 70.641 1.00 52.75 599 PRO A N 1
ATOM 2760 C CA . PRO A 1 367 ? 29.163 4.601 71.732 1.00 52.62 599 PRO A CA 1
ATOM 2761 C C . PRO A 1 367 ? 28.557 4.886 73.118 1.00 60.15 599 PRO A C 1
ATOM 2762 O O . PRO A 1 367 ? 27.839 5.875 73.264 1.00 59.87 599 PRO A O 1
ATOM 2766 N N . PRO A 1 368 ? 28.787 4.009 74.126 1.00 58.96 600 PRO A N 1
ATOM 2767 C CA . PRO A 1 368 ? 28.200 4.232 75.465 1.00 58.90 600 PRO A CA 1
ATOM 2768 C C . PRO A 1 368 ? 28.459 5.589 76.115 1.00 63.01 600 PRO A C 1
ATOM 2769 O O . PRO A 1 368 ? 27.542 6.112 76.747 1.00 64.27 600 PRO A O 1
ATOM 2773 N N . LEU A 1 369 ? 29.671 6.168 75.970 1.00 57.67 601 LEU A N 1
ATOM 2774 C CA . LEU A 1 369 ? 29.975 7.471 76.581 1.00 57.33 601 LEU A CA 1
ATOM 2775 C C . LEU A 1 369 ? 29.170 8.626 75.955 1.00 57.41 601 LEU A C 1
ATOM 2776 O O . LEU A 1 369 ? 29.133 9.722 76.519 1.00 57.58 601 LEU A O 1
ATOM 2781 N N . SER A 1 370 ? 28.507 8.374 74.815 1.00 50.73 602 SER A N 1
ATOM 2782 C CA . SER A 1 370 ? 27.646 9.357 74.161 1.00 50.00 602 SER A CA 1
ATOM 2783 C C . SER A 1 370 ? 26.222 9.359 74.752 1.00 50.88 602 SER A C 1
ATOM 2784 O O . SER A 1 370 ? 25.437 10.216 74.337 1.00 51.44 602 SER A O 1
ATOM 2787 N N . PHE A 1 371 ? 25.866 8.413 75.703 1.00 42.71 603 PHE A N 1
ATOM 2788 C CA . PHE A 1 371 ? 24.507 8.427 76.277 1.00 40.49 603 PHE A CA 1
ATOM 2789 C C . PHE A 1 371 ? 24.414 8.042 77.742 1.00 42.35 603 PHE A C 1
ATOM 2790 O O . PHE A 1 371 ? 23.556 8.591 78.443 1.00 41.87 603 PHE A O 1
ATOM 2798 N N . ILE A 1 372 ? 25.253 7.089 78.201 1.00 38.07 604 ILE A N 1
ATOM 2799 C CA . ILE A 1 372 ? 25.240 6.596 79.580 1.00 37.47 604 ILE A CA 1
ATOM 2800 C C . ILE A 1 372 ? 25.587 7.724 80.591 1.00 43.34 604 ILE A C 1
ATOM 2801 O O . ILE A 1 372 ? 24.792 7.921 81.522 1.00 44.39 604 ILE A O 1
ATOM 2806 N N . PRO A 1 373 ? 26.667 8.536 80.407 1.00 39.74 605 PRO A N 1
ATOM 2807 C CA . PRO A 1 373 ? 26.936 9.627 81.371 1.00 39.36 605 PRO A CA 1
ATOM 2808 C C . PRO A 1 373 ? 25.813 10.670 81.470 1.00 41.60 605 PRO A C 1
ATOM 2809 O O . PRO A 1 373 ? 25.623 11.241 82.534 1.00 42.51 605 PRO A O 1
ATOM 2813 N N . ALA A 1 374 ? 25.074 10.902 80.383 1.00 36.95 606 ALA A N 1
ATOM 2814 C CA . ALA A 1 374 ? 23.939 11.828 80.379 1.00 36.96 606 ALA A CA 1
ATOM 2815 C C . ALA A 1 374 ? 22.745 11.167 81.075 1.00 39.17 606 ALA A C 1
ATOM 2816 O O . ALA A 1 374 ? 22.154 11.765 81.968 1.00 38.37 606 ALA A O 1
ATOM 2818 N N . ALA A 1 375 ? 22.462 9.893 80.751 1.00 36.67 607 ALA A N 1
ATOM 2819 C CA . ALA A 1 375 ? 21.376 9.115 81.382 1.00 35.32 607 ALA A CA 1
ATOM 2820 C C . ALA A 1 375 ? 21.590 8.995 82.891 1.00 38.92 607 ALA A C 1
ATOM 2821 O O . ALA A 1 375 ? 20.623 9.124 83.636 1.00 39.07 607 ALA A O 1
ATOM 2823 N N . GLU A 1 376 ? 22.855 8.836 83.351 1.00 35.31 608 GLU A N 1
ATOM 2824 C CA . GLU A 1 376 ? 23.183 8.817 84.789 1.00 34.60 608 GLU A CA 1
ATOM 2825 C C . GLU A 1 376 ? 22.968 10.208 85.393 1.00 37.34 608 GLU A C 1
ATOM 2826 O O . GLU A 1 376 ? 22.330 10.340 86.437 1.00 36.32 608 GLU A O 1
ATOM 2832 N N . ARG A 1 377 ? 23.517 11.249 84.733 1.00 35.41 609 ARG A N 1
ATOM 2833 C CA . ARG A 1 377 ? 23.447 12.644 85.192 1.00 35.83 609 ARG A CA 1
ATOM 2834 C C . ARG A 1 377 ? 22.014 13.106 85.428 1.00 38.64 609 ARG A C 1
ATOM 2835 O O . ARG A 1 377 ? 21.730 13.763 86.419 1.00 37.82 609 ARG A O 1
ATOM 2843 N N . TYR A 1 378 ? 21.116 12.729 84.514 1.00 36.62 610 TYR A N 1
ATOM 2844 C CA . TYR A 1 378 ? 19.736 13.158 84.504 1.00 36.61 610 TYR A CA 1
ATOM 2845 C C . TYR A 1 378 ? 18.743 12.157 85.079 1.00 40.93 610 TYR A C 1
ATOM 2846 O O . TYR A 1 378 ? 17.548 12.356 84.905 1.00 42.87 610 TYR A O 1
ATOM 2855 N N . GLY A 1 379 ? 19.224 11.173 85.839 1.00 34.42 611 GLY A N 1
ATOM 2856 C CA . GLY A 1 379 ? 18.375 10.194 86.514 1.00 31.87 611 GLY A CA 1
ATOM 2857 C C . GLY A 1 379 ? 17.516 9.355 85.580 1.00 32.15 611 GLY A C 1
ATOM 2858 O O . GLY A 1 379 ? 16.369 9.062 85.893 1.00 30.44 611 GLY A O 1
ATOM 2859 N N . LEU A 1 380 ? 18.081 8.914 84.449 1.00 27.41 612 LEU A N 1
ATOM 2860 C CA . LEU A 1 380 ? 17.358 8.101 83.482 1.00 27.39 612 LEU A CA 1
ATOM 2861 C C . LEU A 1 380 ? 17.765 6.638 83.493 1.00 32.52 612 LEU A C 1
ATOM 2862 O O . LEU A 1 380 ? 17.259 5.864 82.701 1.00 32.06 612 LEU A O 1
ATOM 2867 N N . MET A 1 381 ? 18.610 6.249 84.445 1.00 30.76 613 MET A N 1
ATOM 2868 C CA . MET A 1 381 ? 19.161 4.892 84.508 1.00 30.10 613 MET A CA 1
ATOM 2869 C C . MET A 1 381 ? 18.210 3.827 85.009 1.00 29.63 613 MET A C 1
ATOM 2870 O O . MET A 1 381 ? 18.326 2.694 84.552 1.00 28.03 613 MET A O 1
ATOM 2875 N N . THR A 1 382 ? 17.300 4.152 85.947 1.00 25.00 614 THR A N 1
ATOM 2876 C CA . THR A 1 382 ? 16.324 3.164 86.450 1.00 25.57 614 THR A CA 1
ATOM 2877 C C . THR A 1 382 ? 15.418 2.736 85.297 1.00 33.04 614 THR A C 1
ATOM 2878 O O . THR A 1 382 ? 15.010 1.584 85.213 1.00 33.75 614 THR A O 1
ATOM 2882 N N . LEU A 1 383 ? 15.148 3.675 84.394 1.00 31.46 615 LEU A N 1
ATOM 2883 C CA . LEU A 1 383 ? 14.336 3.504 83.198 1.00 32.55 615 LEU A CA 1
ATOM 2884 C C . LEU A 1 383 ? 15.042 2.520 82.217 1.00 33.27 615 LEU A C 1
ATOM 2885 O O . LEU A 1 383 ? 14.436 1.572 81.715 1.00 31.24 615 LEU A O 1
ATOM 2890 N N . ILE A 1 384 ? 16.333 2.750 81.988 1.00 28.35 616 ILE A N 1
ATOM 2891 C CA . ILE A 1 384 ? 17.178 1.897 81.177 1.00 27.57 616 ILE A CA 1
ATOM 2892 C C . ILE A 1 384 ? 17.306 0.503 81.802 1.00 30.37 616 ILE A C 1
ATOM 2893 O O . ILE A 1 384 ? 17.037 -0.481 81.105 1.00 28.37 616 ILE A O 1
ATOM 2898 N N . ASP A 1 385 ? 17.642 0.424 83.127 1.00 27.90 617 ASP A N 1
ATOM 2899 C CA . ASP A 1 385 ? 17.784 -0.846 83.839 1.00 26.81 617 ASP A CA 1
ATOM 2900 C C . ASP A 1 385 ? 16.515 -1.680 83.736 1.00 30.50 617 ASP A C 1
ATOM 2901 O O . ASP A 1 385 ? 16.616 -2.877 83.443 1.00 31.67 617 ASP A O 1
ATOM 2906 N N . ARG A 1 386 ? 15.327 -1.060 83.940 1.00 25.58 618 ARG A N 1
ATOM 2907 C CA . ARG A 1 386 ? 14.022 -1.755 83.832 1.00 25.32 618 ARG A CA 1
ATOM 2908 C C . ARG A 1 386 ? 13.760 -2.309 82.438 1.00 27.70 618 ARG A C 1
ATOM 2909 O O . ARG A 1 386 ? 13.343 -3.454 82.306 1.00 26.79 618 ARG A O 1
ATOM 2917 N N . TRP A 1 387 ? 14.087 -1.544 81.399 1.00 25.31 619 TRP A N 1
ATOM 2918 C CA . TRP A 1 387 ? 13.992 -2.045 80.035 1.00 24.52 619 TRP A CA 1
ATOM 2919 C C . TRP A 1 387 ? 14.965 -3.260 79.848 1.00 28.75 619 TRP A C 1
ATOM 2920 O O . TRP A 1 387 ? 14.572 -4.260 79.246 1.00 29.14 619 TRP A O 1
ATOM 2931 N N . VAL A 1 388 ? 16.225 -3.146 80.326 1.00 23.33 620 VAL A N 1
ATOM 2932 C CA . VAL A 1 388 ? 17.251 -4.197 80.181 1.00 21.68 620 VAL A CA 1
ATOM 2933 C C . VAL A 1 388 ? 16.785 -5.523 80.805 1.00 26.14 620 VAL A C 1
ATOM 2934 O O . VAL A 1 388 ? 16.812 -6.558 80.141 1.00 25.14 620 VAL A O 1
ATOM 2938 N N . VAL A 1 389 ? 16.331 -5.463 82.071 1.00 22.96 621 VAL A N 1
ATOM 2939 C CA . VAL A 1 389 ? 15.928 -6.632 82.854 1.00 22.42 621 VAL A CA 1
ATOM 2940 C C . VAL A 1 389 ? 14.727 -7.290 82.220 1.00 28.12 621 VAL A C 1
ATOM 2941 O O . VAL A 1 389 ? 14.718 -8.509 82.071 1.00 28.97 621 VAL A O 1
ATOM 2945 N N . GLU A 1 390 ? 13.725 -6.499 81.832 1.00 25.42 622 GLU A N 1
ATOM 2946 C CA . GLU A 1 390 ? 12.531 -7.060 81.200 1.00 26.13 622 GLU A CA 1
ATOM 2947 C C . GLU A 1 390 ? 12.813 -7.689 79.839 1.00 29.69 622 GLU A C 1
ATOM 2948 O O . GLU A 1 390 ? 12.309 -8.773 79.564 1.00 29.15 622 GLU A O 1
ATOM 2954 N N . ASN A 1 391 ? 13.606 -7.010 78.992 1.00 26.96 623 ASN A N 1
ATOM 2955 C CA . ASN A 1 391 ? 13.922 -7.548 77.670 1.00 27.19 623 ASN A CA 1
ATOM 2956 C C . ASN A 1 391 ? 14.863 -8.746 77.769 1.00 29.81 623 ASN A C 1
ATOM 2957 O O . ASN A 1 391 ? 14.744 -9.638 76.949 1.00 30.24 623 ASN A O 1
ATOM 2962 N N . ALA A 1 392 ? 15.685 -8.836 78.843 1.00 24.79 624 ALA A N 1
ATOM 2963 C CA . ALA A 1 392 ? 16.518 -10.012 79.109 1.00 22.00 624 ALA A CA 1
ATOM 2964 C C . ALA A 1 392 ? 15.578 -11.203 79.377 1.00 27.69 624 ALA A C 1
ATOM 2965 O O . ALA A 1 392 ? 15.762 -12.279 78.800 1.00 28.51 624 ALA A O 1
ATOM 2967 N N . PHE A 1 393 ? 14.576 -11.009 80.264 1.00 25.46 625 PHE A N 1
ATOM 2968 C CA . PHE A 1 393 ? 13.598 -12.065 80.617 1.00 24.75 625 PHE A CA 1
ATOM 2969 C C . PHE A 1 393 ? 12.823 -12.510 79.413 1.00 29.83 625 PHE A C 1
ATOM 2970 O O . PHE A 1 393 ? 12.784 -13.702 79.136 1.00 29.37 625 PHE A O 1
ATOM 2978 N N . ARG A 1 394 ? 12.334 -11.530 78.624 1.00 29.42 626 ARG A N 1
ATOM 2979 C CA . ARG A 1 394 ? 11.594 -11.699 77.379 1.00 30.22 626 ARG A CA 1
ATOM 2980 C C . ARG A 1 394 ? 12.422 -12.493 76.364 1.00 34.55 626 ARG A C 1
ATOM 2981 O O . ARG A 1 394 ? 11.894 -13.424 75.755 1.00 35.68 626 ARG A O 1
ATOM 2989 N N . THR A 1 395 ? 13.726 -12.162 76.217 1.00 28.50 627 THR A N 1
ATOM 2990 C CA . THR A 1 395 ? 14.624 -12.895 75.329 1.00 27.61 627 THR A CA 1
ATOM 2991 C C . THR A 1 395 ? 14.827 -14.337 75.809 1.00 31.59 627 THR A C 1
ATOM 2992 O O . THR A 1 395 ? 14.801 -15.228 74.979 1.00 33.63 627 THR A O 1
ATOM 2996 N N . LEU A 1 396 ? 15.020 -14.566 77.130 1.00 25.84 628 LEU A N 1
ATOM 2997 C CA . LEU A 1 396 ? 15.223 -15.907 77.677 1.00 25.80 628 LEU A CA 1
ATOM 2998 C C . LEU A 1 396 ? 14.025 -16.814 77.382 1.00 32.44 628 LEU A C 1
ATOM 2999 O O . LEU 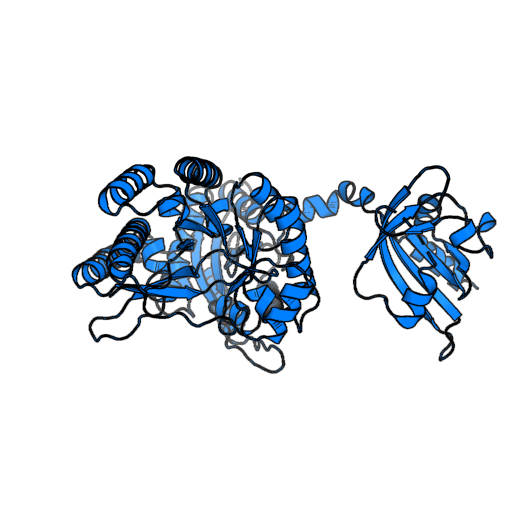A 1 396 ? 14.214 -17.998 77.138 1.00 33.85 628 LEU A O 1
ATOM 3004 N N . VAL A 1 397 ? 12.796 -16.277 77.469 1.00 28.55 629 VAL A N 1
ATOM 3005 C CA . VAL A 1 397 ? 11.585 -17.038 77.153 1.00 28.78 629 VAL A CA 1
ATOM 3006 C C . VAL A 1 397 ? 11.578 -17.445 75.667 1.00 30.69 629 VAL A C 1
ATOM 3007 O O . VAL A 1 397 ? 11.423 -18.621 75.382 1.00 29.21 629 VAL A O 1
ATOM 3011 N N . GLU A 1 398 ? 11.762 -16.484 74.749 1.00 28.95 630 GLU A N 1
ATOM 3012 C CA . GLU A 1 398 ? 11.793 -16.688 73.288 1.00 30.66 630 GLU A CA 1
ATOM 3013 C C . GLU A 1 398 ? 12.845 -17.738 72.917 1.00 38.49 630 GLU A C 1
ATOM 3014 O O . GLU A 1 398 ? 12.556 -18.682 72.187 1.00 38.49 630 GLU A O 1
ATOM 3020 N N . ARG A 1 399 ? 14.064 -17.562 73.438 1.00 36.34 631 ARG A N 1
ATOM 3021 C CA . ARG A 1 399 ? 15.207 -18.446 73.250 1.00 37.54 631 ARG A CA 1
ATOM 3022 C C . ARG A 1 399 ? 14.863 -19.869 73.678 1.00 43.10 631 ARG A C 1
ATOM 3023 O O . ARG A 1 399 ? 15.248 -20.827 73.001 1.00 44.18 631 ARG A O 1
ATOM 3031 N N . ALA A 1 400 ? 14.125 -20.005 74.794 1.00 38.64 632 ALA A N 1
ATOM 3032 C CA . ALA A 1 400 ? 13.717 -21.295 75.345 1.00 38.99 632 ALA A CA 1
ATOM 3033 C C . ALA A 1 400 ? 12.732 -22.082 74.465 1.00 43.68 632 ALA A C 1
ATOM 3034 O O . ALA A 1 400 ? 12.618 -23.295 74.654 1.00 43.98 632 ALA A O 1
ATOM 3036 N N . GLN A 1 401 ? 12.061 -21.421 73.484 1.00 40.71 633 GLN A N 1
ATOM 3037 C CA . GLN A 1 401 ? 11.131 -22.090 72.536 1.00 41.76 633 GLN A CA 1
ATOM 3038 C C . GLN A 1 401 ? 11.854 -23.177 71.726 1.00 53.24 633 GLN A C 1
ATOM 3039 O O . GLN A 1 401 ? 11.252 -24.193 71.380 1.00 55.17 633 GLN A O 1
ATOM 3045 N N . ASP A 1 402 ? 13.145 -22.956 71.433 1.00 53.36 634 ASP A N 1
ATOM 3046 C CA . ASP A 1 402 ? 13.999 -23.898 70.729 1.00 55.06 634 ASP A CA 1
ATOM 3047 C C . ASP A 1 402 ? 14.403 -25.024 71.708 1.00 62.53 634 ASP A C 1
ATOM 3048 O O . ASP A 1 402 ? 15.068 -24.732 72.709 1.00 61.63 634 ASP A O 1
ATOM 3053 N N . PRO A 1 403 ? 14.005 -26.308 71.464 1.00 62.21 635 PRO A N 1
ATOM 3054 C CA . PRO A 1 403 ? 14.396 -27.384 72.403 1.00 62.87 635 PRO A CA 1
ATOM 3055 C C . PRO A 1 403 ? 15.893 -27.716 72.350 1.00 67.86 635 PRO A C 1
ATOM 3056 O O . PRO A 1 403 ? 16.430 -28.244 73.324 1.00 67.06 635 PRO A O 1
ATOM 3060 N N . ARG A 1 404 ? 16.560 -27.372 71.219 1.00 65.12 636 ARG A N 1
ATOM 3061 C CA . ARG A 1 404 ? 17.984 -27.589 70.966 1.00 65.50 636 ARG A CA 1
ATOM 3062 C C . ARG A 1 404 ? 18.883 -26.435 71.462 1.00 69.46 636 ARG A C 1
ATOM 3063 O O . ARG A 1 404 ? 20.108 -26.598 71.501 1.00 67.93 636 ARG A O 1
ATOM 3071 N N . ALA A 1 405 ? 18.277 -25.279 71.839 1.00 66.94 637 ALA A N 1
ATOM 3072 C CA . ALA A 1 405 ? 18.998 -24.089 72.332 1.00 65.83 637 ALA A CA 1
ATOM 3073 C C . ALA A 1 405 ? 19.805 -24.420 73.563 1.00 67.04 637 ALA A C 1
ATOM 3074 O O . ALA A 1 405 ? 19.296 -25.105 74.457 1.00 66.25 637 ALA A O 1
ATOM 3076 N N . GLU A 1 406 ? 21.078 -23.971 73.584 1.00 62.25 638 GLU A N 1
ATOM 3077 C CA . GLU A 1 406 ? 22.006 -24.178 74.700 1.00 61.27 638 GLU A CA 1
ATOM 3078 C C . GLU A 1 406 ? 21.410 -23.513 75.937 1.00 61.17 638 GLU A C 1
ATOM 3079 O O . GLU A 1 406 ? 21.236 -22.296 75.943 1.00 59.45 638 GLU A O 1
ATOM 3085 N N . PRO A 1 407 ? 21.006 -24.276 76.966 1.00 55.60 639 PRO A N 1
ATOM 3086 C CA . PRO A 1 407 ? 20.429 -23.620 78.153 1.00 53.47 639 PRO A CA 1
ATOM 3087 C C . PRO A 1 407 ? 21.379 -22.612 78.814 1.00 49.90 639 PRO A C 1
ATOM 3088 O O . PRO A 1 407 ? 22.596 -22.839 78.856 1.00 47.78 639 PRO A O 1
ATOM 3092 N N . ILE A 1 408 ? 20.819 -21.468 79.292 1.00 42.08 640 ILE A N 1
ATOM 3093 C CA . ILE A 1 408 ? 21.602 -20.444 79.978 1.00 38.18 640 ILE A CA 1
ATOM 3094 C C . ILE A 1 408 ? 21.524 -20.691 81.472 1.00 40.77 640 ILE A C 1
ATOM 3095 O O . ILE A 1 408 ? 20.433 -20.669 82.021 1.00 42.79 640 ILE A O 1
ATOM 3100 N N . GLY A 1 409 ? 22.672 -20.936 82.101 1.00 35.03 641 GLY A N 1
ATOM 3101 C CA . GLY A 1 409 ? 22.773 -21.144 83.541 1.00 34.60 641 GLY A CA 1
ATOM 3102 C C . GLY A 1 409 ? 22.924 -19.845 84.318 1.00 36.49 641 GLY A C 1
ATOM 3103 O O . GLY A 1 409 ? 22.476 -19.744 85.462 1.00 34.08 641 GLY A O 1
ATOM 3104 N N . THR A 1 410 ? 23.603 -18.852 83.717 1.00 32.46 642 THR A N 1
ATOM 3105 C CA . THR A 1 410 ? 23.835 -17.553 84.334 1.00 31.46 642 THR A CA 1
ATOM 3106 C C . THR A 1 410 ? 23.663 -16.427 83.351 1.00 34.69 642 THR A C 1
ATOM 3107 O O . THR A 1 410 ? 24.291 -16.393 82.292 1.00 34.26 642 THR A O 1
ATOM 3111 N N . CYS A 1 411 ? 22.831 -15.486 83.734 1.00 31.19 643 CYS A N 1
ATOM 3112 C CA . CYS A 1 411 ? 22.593 -14.282 82.972 1.00 30.73 643 CYS A CA 1
ATOM 3113 C C . CYS A 1 411 ? 22.981 -13.094 83.868 1.00 28.52 643 CYS A C 1
ATOM 3114 O O . CYS A 1 411 ? 22.256 -12.735 84.794 1.00 27.46 643 CYS A O 1
ATOM 3117 N N . ALA A 1 412 ? 24.161 -12.538 83.640 1.00 23.54 644 ALA A N 1
ATOM 3118 C CA . ALA A 1 412 ? 24.676 -11.416 84.443 1.00 23.07 644 ALA A CA 1
ATOM 3119 C C . ALA A 1 412 ? 24.164 -10.073 83.896 1.00 25.70 644 ALA A C 1
ATOM 3120 O O . ALA A 1 412 ? 24.308 -9.806 82.717 1.00 24.44 644 ALA A O 1
ATOM 3122 N N . ILE A 1 413 ? 23.550 -9.249 84.750 1.00 23.32 645 ILE A N 1
ATOM 3123 C CA . ILE A 1 413 ? 22.983 -7.966 84.321 1.00 23.68 645 ILE A CA 1
ATOM 3124 C C . ILE A 1 413 ? 23.523 -6.860 85.209 1.00 26.42 645 ILE A C 1
ATOM 3125 O O . ILE A 1 413 ? 23.410 -6.976 86.413 1.00 24.54 645 ILE A O 1
ATOM 3130 N N . ASN A 1 414 ? 24.069 -5.780 84.626 1.00 24.29 646 ASN A N 1
ATOM 3131 C CA . ASN A 1 414 ? 24.599 -4.669 85.417 1.00 24.29 646 ASN A CA 1
ATOM 3132 C C . ASN A 1 414 ? 23.501 -3.705 85.825 1.00 27.62 646 ASN A C 1
ATOM 3133 O O . ASN A 1 414 ? 22.606 -3.450 85.037 1.00 26.64 646 ASN A O 1
ATOM 3138 N N . LEU A 1 415 ? 23.515 -3.229 87.090 1.00 25.06 647 LEU A N 1
ATOM 3139 C CA . LEU A 1 415 ? 22.484 -2.299 87.590 1.00 25.43 647 LEU A CA 1
ATOM 3140 C C . LEU A 1 415 ? 23.152 -1.023 88.078 1.00 30.04 647 LEU A C 1
ATOM 3141 O O . LEU A 1 415 ? 24.254 -1.064 88.639 1.00 30.39 647 LEU A O 1
ATOM 3146 N N . SER A 1 416 ? 22.499 0.110 87.851 1.00 25.96 648 SER A N 1
ATOM 3147 C CA . SER A 1 416 ? 23.041 1.424 88.206 1.00 25.49 648 SER A CA 1
ATOM 3148 C C . SER A 1 416 ? 22.830 1.728 89.696 1.00 30.71 648 SER A C 1
ATOM 3149 O O . SER A 1 416 ? 22.000 1.081 90.360 1.00 31.33 648 SER A O 1
ATOM 3152 N N . GLY A 1 417 ? 23.531 2.749 90.193 1.00 27.24 649 GLY A N 1
ATOM 3153 C CA . GLY A 1 417 ? 23.384 3.221 91.577 1.00 25.74 649 GLY A CA 1
ATOM 3154 C C . GLY A 1 417 ? 21.960 3.621 91.850 1.00 32.98 649 GLY A C 1
ATOM 3155 O O . GLY A 1 417 ? 21.413 3.323 92.920 1.00 34.89 649 GLY A O 1
ATOM 3156 N N . ALA A 1 418 ? 21.329 4.264 90.846 1.00 30.75 650 ALA A N 1
ATOM 3157 C CA . ALA A 1 418 ? 19.941 4.713 90.925 1.00 30.73 650 ALA A CA 1
ATOM 3158 C C . ALA A 1 418 ? 18.972 3.538 91.147 1.00 34.58 650 ALA A C 1
ATOM 3159 O O . ALA A 1 418 ? 18.023 3.691 91.907 1.00 37.68 650 ALA A O 1
ATOM 3161 N N . THR A 1 419 ? 19.212 2.367 90.527 1.00 28.18 651 THR A N 1
ATOM 3162 C CA . THR A 1 419 ? 18.391 1.166 90.742 1.00 27.39 651 THR A CA 1
ATOM 3163 C C . THR A 1 419 ? 18.651 0.626 92.167 1.00 33.29 651 THR A C 1
ATOM 3164 O O . THR A 1 419 ? 17.700 0.232 92.841 1.00 33.97 651 THR A O 1
ATOM 3168 N N . ILE A 1 420 ? 19.930 0.644 92.623 1.00 30.33 652 ILE A N 1
ATOM 3169 C CA . ILE A 1 420 ? 20.345 0.218 93.969 1.00 31.77 652 ILE A CA 1
ATOM 3170 C C . ILE A 1 420 ? 19.568 0.957 95.051 1.00 36.05 652 ILE A C 1
ATOM 3171 O O . ILE A 1 420 ? 19.204 0.345 96.042 1.00 35.38 652 ILE A O 1
ATOM 3176 N N . GLY A 1 421 ? 19.309 2.249 94.830 1.00 33.69 653 GLY A N 1
ATOM 3177 C CA . GLY A 1 421 ? 18.592 3.094 95.770 1.00 33.57 653 GLY A CA 1
ATOM 3178 C C . GLY A 1 421 ? 17.098 3.148 95.554 1.00 39.88 653 GLY A C 1
ATOM 3179 O O . GLY A 1 421 ? 16.423 3.873 96.277 1.00 41.58 653 GLY A O 1
ATOM 3180 N N . ASP A 1 422 ? 16.561 2.380 94.572 1.00 36.37 654 ASP A N 1
ATOM 3181 C CA . ASP A 1 422 ? 15.132 2.354 94.232 1.00 35.69 654 ASP A CA 1
ATOM 3182 C C . ASP A 1 422 ? 14.431 1.222 94.974 1.00 41.45 654 ASP A C 1
ATOM 3183 O O . ASP A 1 422 ? 14.757 0.043 94.798 1.00 40.52 654 ASP A O 1
ATOM 3188 N N . GLU A 1 423 ? 13.483 1.614 95.839 1.00 39.99 655 GLU A N 1
ATOM 3189 C CA . GLU A 1 423 ? 12.693 0.771 96.755 1.00 40.36 655 GLU A CA 1
ATOM 3190 C C . GLU A 1 423 ? 11.603 -0.030 96.025 1.00 41.11 655 GLU A C 1
ATOM 3191 O O . GLU A 1 423 ? 11.180 -1.093 96.498 1.00 41.42 655 GLU A O 1
ATOM 3197 N N . SER A 1 424 ? 11.154 0.485 94.875 1.00 34.29 656 SER A N 1
ATOM 3198 C CA . SER A 1 424 ? 10.133 -0.150 94.044 1.00 32.90 656 SER A CA 1
ATOM 3199 C C . SER A 1 424 ? 10.702 -1.203 93.076 1.00 35.78 656 SER A C 1
ATOM 3200 O O . SER A 1 424 ? 9.927 -1.864 92.399 1.00 36.20 656 SER A O 1
ATOM 3203 N N . PHE A 1 425 ? 12.039 -1.333 92.976 1.00 32.83 657 PHE A N 1
ATOM 3204 C CA . PHE A 1 425 ? 12.663 -2.257 92.023 1.00 31.10 657 PHE A CA 1
ATOM 3205 C C . PHE A 1 425 ? 12.310 -3.698 92.315 1.00 35.90 657 PHE A C 1
ATOM 3206 O O . PHE A 1 425 ? 12.051 -4.447 91.374 1.00 33.94 657 PHE A O 1
ATOM 3214 N N . LEU A 1 426 ? 12.307 -4.085 93.612 1.00 33.00 658 LEU A N 1
ATOM 3215 C CA . LEU A 1 426 ? 12.026 -5.457 94.014 1.00 33.05 658 LEU A CA 1
ATOM 3216 C C . LEU A 1 426 ? 10.612 -5.883 93.641 1.00 35.82 658 LEU A C 1
ATOM 3217 O O . LEU A 1 426 ? 10.420 -7.023 93.238 1.00 37.12 658 LEU A O 1
ATOM 3222 N N . GLN A 1 427 ? 9.644 -4.958 93.701 1.00 31.23 659 GLN A N 1
ATOM 3223 C CA . GLN A 1 427 ? 8.272 -5.226 93.313 1.00 30.97 659 GLN A CA 1
ATOM 3224 C C . GLN A 1 427 ? 8.214 -5.411 91.786 1.00 34.72 659 GLN A C 1
ATOM 3225 O O . GLN A 1 427 ? 7.569 -6.351 91.309 1.00 34.24 659 GLN A O 1
ATOM 3231 N N . PHE A 1 428 ? 8.975 -4.572 91.031 1.00 30.69 660 PHE A N 1
ATOM 3232 C CA . PHE A 1 428 ? 9.080 -4.658 89.575 1.00 29.67 660 PHE A CA 1
ATOM 3233 C C . PHE A 1 428 ? 9.675 -6.017 89.201 1.00 31.27 660 PHE A C 1
ATOM 3234 O O . PHE A 1 428 ? 9.079 -6.732 88.402 1.00 29.80 660 PHE A O 1
ATOM 3242 N N . LEU A 1 429 ? 10.785 -6.411 89.860 1.00 25.88 661 LEU A N 1
ATOM 3243 C CA . LEU A 1 429 ? 11.442 -7.701 89.662 1.00 24.77 661 LEU A CA 1
ATOM 3244 C C . LEU A 1 429 ? 10.536 -8.881 90.020 1.00 30.55 661 LEU A C 1
ATOM 3245 O O . LEU A 1 429 ? 10.489 -9.839 89.256 1.00 28.86 661 LEU A O 1
ATOM 3250 N N . THR A 1 430 ? 9.777 -8.803 91.146 1.00 30.22 662 THR A N 1
ATOM 3251 C CA . THR A 1 430 ? 8.828 -9.874 91.529 1.00 29.79 662 THR A CA 1
ATOM 3252 C C . THR A 1 430 ? 7.795 -10.104 90.439 1.00 31.55 662 THR A C 1
ATOM 3253 O O . THR A 1 430 ? 7.427 -11.243 90.193 1.00 32.43 662 THR A O 1
ATOM 3257 N N . GLU A 1 431 ? 7.306 -9.026 89.821 1.00 28.34 663 GLU A N 1
ATOM 3258 C CA . GLU A 1 431 ? 6.297 -9.075 88.756 1.00 29.26 663 GLU A CA 1
ATOM 3259 C C . GLU A 1 431 ? 6.894 -9.657 87.477 1.00 32.30 663 GLU A C 1
ATOM 3260 O O . GLU A 1 431 ? 6.197 -10.388 86.786 1.00 33.21 663 GLU A O 1
ATOM 3266 N N . LEU A 1 432 ? 8.178 -9.357 87.177 1.00 27.80 664 LEU A N 1
ATOM 3267 C CA . LEU A 1 432 ? 8.901 -9.917 86.029 1.00 27.60 664 LEU A CA 1
ATOM 3268 C C . LEU A 1 432 ? 9.044 -11.422 86.190 1.00 31.67 664 LEU A C 1
ATOM 3269 O O . LEU A 1 432 ? 8.840 -12.135 85.215 1.00 30.70 664 LEU A O 1
ATOM 3274 N N . PHE A 1 433 ? 9.383 -11.910 87.421 1.00 29.29 665 PHE A N 1
ATOM 3275 C CA . PHE A 1 433 ? 9.489 -13.354 87.699 1.00 29.63 665 PHE A CA 1
ATOM 3276 C C . PHE A 1 433 ? 8.152 -14.070 87.490 1.00 36.71 665 PHE A C 1
ATOM 3277 O O . PHE A 1 433 ? 8.127 -15.160 86.909 1.00 38.27 665 PHE A O 1
ATOM 3285 N N . ALA A 1 434 ? 7.043 -13.424 87.877 1.00 32.58 666 ALA A N 1
ATOM 3286 C CA . ALA A 1 434 ? 5.721 -14.027 87.720 1.00 33.36 666 ALA A CA 1
ATOM 3287 C C . ALA A 1 434 ? 5.289 -14.001 86.262 1.00 37.38 666 ALA A C 1
ATOM 3288 O O . ALA A 1 434 ? 4.657 -14.948 85.795 1.00 39.08 666 ALA A O 1
ATOM 3290 N N . ARG A 1 435 ? 5.675 -12.956 85.525 1.00 30.91 667 ARG A N 1
ATOM 3291 C CA . ARG A 1 435 ? 5.314 -12.822 84.115 1.00 29.85 667 ARG A CA 1
ATOM 3292 C C . ARG A 1 435 ? 6.147 -13.735 83.170 1.00 33.89 667 ARG A C 1
ATOM 3293 O O . ARG A 1 435 ? 5.593 -14.339 82.257 1.00 33.00 667 ARG A O 1
ATOM 3301 N N . TYR A 1 436 ? 7.476 -13.805 83.375 1.00 30.29 668 TYR A N 1
ATOM 3302 C CA . TYR A 1 436 ? 8.374 -14.533 82.465 1.00 29.29 668 TYR A CA 1
ATOM 3303 C C . TYR A 1 436 ? 8.814 -15.897 82.962 1.00 32.17 668 TYR A C 1
ATOM 3304 O O . TYR A 1 436 ? 9.313 -16.678 82.169 1.00 32.73 668 TYR A O 1
ATOM 3313 N N . ARG A 1 437 ? 8.624 -16.190 84.253 1.00 28.33 669 ARG A N 1
ATOM 3314 C CA . ARG A 1 437 ? 8.933 -17.487 84.865 1.00 29.20 669 ARG A CA 1
ATOM 3315 C C . ARG A 1 437 ? 10.415 -17.871 84.783 1.00 34.83 669 ARG A C 1
ATOM 3316 O O . ARG A 1 437 ? 10.731 -19.054 84.812 1.00 35.55 669 ARG A O 1
ATOM 3324 N N . ILE A 1 438 ? 11.320 -16.880 84.771 1.00 31.06 670 ILE A N 1
ATOM 3325 C CA . ILE A 1 438 ? 12.752 -17.143 84.771 1.00 30.54 670 ILE A CA 1
ATOM 3326 C C . ILE A 1 438 ? 13.158 -17.565 86.185 1.00 36.57 670 ILE A C 1
ATOM 3327 O O . ILE A 1 438 ? 12.809 -16.844 87.107 1.00 37.55 670 ILE A O 1
ATOM 3332 N N . PRO A 1 439 ? 13.872 -18.694 86.421 1.00 33.37 671 PRO A N 1
ATOM 3333 C CA . PRO A 1 439 ? 14.302 -18.992 87.809 1.00 32.94 671 PRO A CA 1
ATOM 3334 C C . PRO A 1 439 ? 15.198 -17.859 88.348 1.00 35.66 671 PRO A C 1
ATOM 3335 O O . PRO A 1 439 ? 16.104 -17.431 87.639 1.00 33.24 671 PRO A O 1
ATOM 3339 N N . PRO A 1 440 ? 14.961 -17.331 89.573 1.00 32.26 672 PRO A N 1
ATOM 3340 C CA . PRO A 1 440 ? 15.833 -16.251 90.091 1.00 30.77 672 PRO A CA 1
ATOM 3341 C C . PRO A 1 440 ? 17.310 -16.613 90.129 1.00 33.33 672 PRO A C 1
ATOM 3342 O O . PRO A 1 440 ? 18.147 -15.765 89.881 1.00 33.22 672 PRO A O 1
ATOM 3346 N N . GLN A 1 441 ? 17.612 -17.878 90.401 1.00 30.27 673 GLN A N 1
ATOM 3347 C CA . GLN A 1 441 ? 18.944 -18.489 90.473 1.00 30.23 673 GLN A CA 1
ATOM 3348 C C . GLN A 1 441 ? 19.774 -18.327 89.194 1.00 33.79 673 GLN A C 1
ATOM 3349 O O . GLN A 1 441 ? 20.999 -18.365 89.245 1.00 35.52 673 GLN A O 1
ATOM 3355 N N . THR A 1 442 ? 19.126 -18.185 88.055 1.00 27.67 674 THR A N 1
ATOM 3356 C CA . THR A 1 442 ? 19.815 -18.034 86.787 1.00 27.35 674 THR A CA 1
ATOM 3357 C C . THR A 1 442 ? 20.232 -16.574 86.560 1.00 30.10 674 THR A C 1
ATOM 3358 O O . THR A 1 442 ? 20.978 -16.294 85.618 1.00 28.36 674 THR A O 1
ATOM 3362 N N . ILE A 1 443 ? 19.761 -15.643 87.439 1.00 25.91 675 ILE A N 1
ATOM 3363 C CA . ILE A 1 443 ? 20.087 -14.229 87.314 1.00 23.35 675 ILE A CA 1
ATOM 3364 C C . ILE A 1 443 ? 21.191 -13.819 88.258 1.00 24.47 675 ILE A C 1
ATOM 3365 O O . ILE A 1 443 ? 21.090 -14.048 89.459 1.00 22.83 675 ILE A O 1
ATOM 3370 N N . CYS A 1 444 ? 22.220 -13.153 87.723 1.00 21.49 676 CYS A N 1
ATOM 3371 C CA . CYS A 1 444 ? 23.319 -12.604 88.538 1.00 22.56 676 CYS A CA 1
ATOM 3372 C C . CYS A 1 444 ? 23.330 -11.090 88.327 1.00 26.30 676 CYS A C 1
ATOM 3373 O O . CYS A 1 444 ? 23.649 -10.652 87.232 1.00 26.25 676 CYS A O 1
ATOM 3376 N N . PHE A 1 445 ? 22.939 -10.296 89.332 1.00 22.37 677 PHE A N 1
ATOM 3377 C CA . PHE A 1 445 ? 22.970 -8.845 89.165 1.00 21.94 677 PHE A CA 1
ATOM 3378 C C . PHE A 1 445 ? 24.369 -8.359 89.457 1.00 26.73 677 PHE A C 1
ATOM 3379 O O . PHE A 1 445 ? 25.062 -8.944 90.302 1.00 27.07 677 PHE A O 1
ATOM 3387 N N . GLU A 1 446 ? 24.812 -7.318 88.759 1.00 22.71 678 GLU A N 1
ATOM 3388 C CA . GLU A 1 446 ? 26.143 -6.773 89.034 1.00 23.21 678 GLU A CA 1
ATOM 3389 C C . GLU A 1 446 ? 26.068 -5.306 89.360 1.00 27.12 678 GLU A C 1
ATOM 3390 O O . GLU A 1 446 ? 25.308 -4.578 88.725 1.00 26.52 678 GLU A O 1
ATOM 3396 N N . VAL A 1 447 ? 26.924 -4.867 90.305 1.00 22.80 679 VAL A N 1
ATOM 3397 C CA . VAL A 1 447 ? 27.164 -3.472 90.637 1.00 23.33 679 VAL A CA 1
ATOM 3398 C C . VAL A 1 447 ? 28.655 -3.246 90.667 1.00 24.02 679 VAL A C 1
ATOM 3399 O O . VAL A 1 447 ? 29.402 -4.137 91.097 1.00 23.00 679 VAL A O 1
ATOM 3403 N N . THR A 1 448 ? 29.095 -2.061 90.247 1.00 20.08 680 THR A N 1
ATOM 3404 C CA . THR A 1 448 ? 30.525 -1.786 90.349 1.00 22.74 680 THR A CA 1
ATOM 3405 C C . THR A 1 448 ? 30.827 -1.503 91.811 1.00 30.68 680 THR A C 1
ATOM 3406 O O . THR A 1 448 ? 29.946 -1.072 92.557 1.00 29.96 680 THR A O 1
ATOM 3410 N N . GLU A 1 449 ? 32.079 -1.715 92.202 1.00 31.74 681 GLU A N 1
ATOM 3411 C CA . GLU A 1 449 ? 32.595 -1.405 93.528 1.00 33.36 681 GLU A CA 1
ATOM 3412 C C . GLU A 1 449 ? 32.384 0.086 93.853 1.00 37.15 681 GLU A C 1
ATOM 3413 O O . GLU A 1 449 ? 32.001 0.415 94.960 1.00 37.53 681 GLU A O 1
ATOM 3419 N N . THR A 1 450 ? 32.470 0.957 92.852 1.00 34.82 682 THR A N 1
ATOM 3420 C CA . THR A 1 450 ? 32.252 2.400 92.998 1.00 34.98 682 THR A CA 1
ATOM 3421 C C . THR A 1 450 ? 30.793 2.747 93.343 1.00 37.63 682 THR A C 1
ATOM 3422 O O . THR A 1 450 ? 30.555 3.576 94.224 1.00 38.02 682 THR A O 1
ATOM 3426 N N . VAL A 1 451 ? 29.825 2.136 92.644 1.00 33.30 683 VAL A N 1
ATOM 3427 C CA . VAL A 1 451 ? 28.396 2.362 92.878 1.00 31.72 683 VAL A CA 1
ATOM 3428 C C . VAL A 1 451 ? 28.021 1.874 94.302 1.00 34.41 683 VAL A C 1
ATOM 3429 O O . VAL A 1 451 ? 27.329 2.587 95.032 1.00 33.64 683 VAL A O 1
ATOM 3433 N N . ALA A 1 452 ? 28.507 0.672 94.681 1.00 28.70 684 ALA A N 1
ATOM 3434 C CA . ALA A 1 452 ? 28.273 0.055 95.982 1.00 27.79 684 ALA A CA 1
ATOM 3435 C C . ALA A 1 452 ? 28.766 0.974 97.115 1.00 34.00 684 ALA A C 1
ATOM 3436 O O . ALA A 1 452 ? 28.010 1.278 98.028 1.00 32.17 684 ALA A O 1
ATOM 3438 N N . VAL A 1 453 ? 30.011 1.451 97.024 1.00 33.28 685 VAL A N 1
ATOM 3439 C CA . VAL A 1 453 ? 30.616 2.285 98.068 1.00 33.52 685 VAL A CA 1
ATOM 3440 C C . VAL A 1 453 ? 29.946 3.660 98.164 1.00 39.29 685 VAL A C 1
ATOM 3441 O O . VAL A 1 453 ? 29.858 4.190 99.270 1.00 40.44 685 VAL A O 1
ATOM 3445 N N . ALA A 1 454 ? 29.440 4.217 97.034 1.00 34.58 686 ALA A N 1
ATOM 3446 C CA . ALA A 1 454 ? 28.779 5.529 96.993 1.00 33.82 686 ALA A CA 1
ATOM 3447 C C . ALA A 1 454 ? 27.485 5.575 97.801 1.00 41.12 686 ALA A C 1
ATOM 3448 O O . ALA A 1 454 ? 27.098 6.662 98.247 1.00 44.48 686 ALA A O 1
ATOM 3450 N N . ASN A 1 455 ? 26.788 4.424 97.949 1.00 34.74 687 ASN A N 1
ATOM 3451 C CA . ASN A 1 455 ? 25.584 4.290 98.768 1.00 33.45 687 ASN A CA 1
ATOM 3452 C C . ASN A 1 455 ? 25.635 2.911 99.404 1.00 33.31 687 ASN A C 1
ATOM 3453 O O . ASN A 1 455 ? 24.935 1.983 98.996 1.00 32.14 687 ASN A O 1
ATOM 3458 N N . LEU A 1 456 ? 26.548 2.777 100.372 1.00 29.19 688 LEU A N 1
ATOM 3459 C CA . LEU A 1 456 ? 26.908 1.541 101.047 1.00 28.69 688 LEU A CA 1
ATOM 3460 C C . LEU A 1 456 ? 25.745 0.823 101.729 1.00 32.30 688 LEU A C 1
ATOM 3461 O O . LEU A 1 456 ? 25.534 -0.363 101.457 1.00 32.77 688 LEU A O 1
ATOM 3466 N N . ALA A 1 457 ? 25.010 1.518 102.599 1.00 26.86 689 ALA A N 1
ATOM 3467 C CA . ALA A 1 457 ? 23.893 0.961 103.349 1.00 26.02 689 ALA A CA 1
ATOM 3468 C C . ALA A 1 457 ? 22.813 0.418 102.432 1.00 30.66 689 ALA A C 1
ATOM 3469 O O . ALA A 1 457 ? 22.297 -0.680 102.651 1.00 27.69 689 ALA A O 1
ATOM 3471 N N . SER A 1 458 ? 22.444 1.206 101.417 1.00 31.14 690 SER A N 1
ATOM 3472 C CA . SER A 1 458 ? 21.415 0.803 100.462 1.00 30.88 690 SER A CA 1
ATOM 3473 C C . SER A 1 458 ? 21.915 -0.349 99.576 1.00 31.81 690 SER A C 1
ATOM 3474 O O . SER A 1 458 ? 21.130 -1.252 99.289 1.00 34.38 690 SER A O 1
ATOM 3477 N N . ALA A 1 459 ? 23.215 -0.385 99.224 1.00 25.00 691 ALA A N 1
ATOM 3478 C CA . ALA A 1 459 ? 23.774 -1.524 98.461 1.00 24.89 691 ALA A CA 1
ATOM 3479 C C . ALA A 1 459 ? 23.752 -2.822 99.294 1.00 29.25 691 ALA A C 1
ATOM 3480 O O . ALA A 1 459 ? 23.399 -3.869 98.768 1.00 28.48 691 ALA A O 1
ATOM 3482 N N . ILE A 1 460 ? 24.108 -2.751 100.594 1.00 27.11 692 ILE A N 1
ATOM 3483 C CA . ILE A 1 460 ? 24.054 -3.925 101.468 1.00 25.92 692 ILE A CA 1
ATOM 3484 C C . ILE A 1 460 ? 22.601 -4.497 101.517 1.00 29.25 692 ILE A C 1
ATOM 3485 O O . ILE A 1 460 ? 22.431 -5.694 101.295 1.00 28.30 692 ILE A O 1
ATOM 3490 N N . ARG A 1 461 ? 21.580 -3.645 101.790 1.00 26.26 693 ARG A N 1
ATOM 3491 C CA . ARG A 1 461 ? 20.181 -4.073 101.882 1.00 27.75 693 ARG A CA 1
ATOM 3492 C C . ARG A 1 461 ? 19.712 -4.638 100.561 1.00 32.52 693 ARG A C 1
ATOM 3493 O O . ARG A 1 461 ? 18.966 -5.615 100.545 1.00 32.52 693 ARG A O 1
ATOM 3501 N N . PHE A 1 462 ? 20.096 -3.968 99.447 1.00 28.34 694 PHE A N 1
ATOM 3502 C CA . PHE A 1 462 ? 19.698 -4.385 98.120 1.00 27.70 694 PHE A CA 1
ATOM 3503 C C . PHE A 1 462 ? 20.275 -5.779 97.803 1.00 29.82 694 PHE A C 1
ATOM 3504 O O . PHE A 1 462 ? 19.524 -6.652 97.353 1.00 29.48 694 PHE A O 1
ATOM 3512 N N . ILE A 1 463 ? 21.568 -6.016 98.082 1.00 24.87 695 ILE A N 1
ATOM 3513 C CA . ILE A 1 463 ? 22.182 -7.338 97.800 1.00 25.68 695 ILE A CA 1
ATOM 3514 C C . ILE A 1 463 ? 21.517 -8.453 98.601 1.00 34.43 695 ILE A C 1
ATOM 3515 O O . ILE A 1 463 ? 21.185 -9.478 98.015 1.00 36.40 695 ILE A O 1
ATOM 3520 N N . ASN A 1 464 ? 21.295 -8.242 99.922 1.00 32.78 696 ASN A N 1
ATOM 3521 C CA . ASN A 1 464 ? 20.649 -9.202 100.829 1.00 32.80 696 ASN A CA 1
ATOM 3522 C C . ASN A 1 464 ? 19.219 -9.518 100.429 1.00 36.06 696 ASN A C 1
ATOM 3523 O O . ASN A 1 464 ? 18.864 -10.692 100.465 1.00 36.96 696 ASN A O 1
ATOM 3528 N N . GLU A 1 465 ? 18.409 -8.499 100.045 1.00 32.50 697 GLU A N 1
ATOM 3529 C CA . GLU A 1 465 ? 17.018 -8.695 99.593 1.00 34.27 697 GLU A CA 1
ATOM 3530 C C . GLU A 1 465 ? 16.975 -9.547 98.312 1.00 42.25 697 GLU A C 1
ATOM 3531 O O . GLU A 1 465 ? 16.164 -10.467 98.213 1.00 43.45 697 GLU A O 1
ATOM 3537 N N . LEU A 1 466 ? 17.858 -9.232 97.335 1.00 38.68 698 LEU A N 1
ATOM 3538 C CA . LEU A 1 466 ? 17.914 -9.939 96.059 1.00 38.19 698 LEU A CA 1
ATOM 3539 C C . LEU A 1 466 ? 18.403 -11.369 96.259 1.00 41.87 698 LEU A C 1
ATOM 3540 O O . LEU A 1 466 ? 17.810 -12.284 95.719 1.00 42.24 698 LEU A O 1
ATOM 3545 N N . LYS A 1 467 ? 19.390 -11.577 97.125 1.00 39.46 699 LYS A N 1
ATOM 3546 C CA . LYS A 1 467 ? 19.840 -12.925 97.461 1.00 40.46 699 LYS A CA 1
ATOM 3547 C C . LYS A 1 467 ? 18.727 -13.747 98.145 1.00 46.88 699 LYS A C 1
ATOM 3548 O O . LYS A 1 467 ? 18.655 -14.952 97.913 1.00 47.86 699 LYS A O 1
ATOM 3554 N N . ASP A 1 468 ? 17.820 -13.096 98.914 1.00 43.88 700 ASP A N 1
ATOM 3555 C CA . ASP A 1 468 ? 16.681 -13.790 99.542 1.00 45.16 700 ASP A CA 1
ATOM 3556 C C . ASP A 1 468 ? 15.678 -14.258 98.502 1.00 46.90 700 ASP A C 1
ATOM 3557 O O . ASP A 1 468 ? 15.002 -15.243 98.725 1.00 47.32 700 ASP A O 1
ATOM 3562 N N . THR A 1 469 ? 15.625 -13.582 97.354 1.00 41.72 701 THR A N 1
ATOM 3563 C CA . THR A 1 469 ? 14.777 -13.909 96.212 1.00 40.67 701 THR A CA 1
ATOM 3564 C C . THR A 1 469 ? 15.381 -15.092 95.429 1.00 41.76 701 THR A C 1
ATOM 3565 O O . THR A 1 469 ? 14.661 -15.727 94.663 1.00 42.64 701 THR A O 1
ATOM 3569 N N . GLY A 1 470 ? 16.662 -15.403 95.652 1.00 35.43 702 GLY A N 1
ATOM 3570 C CA . GLY A 1 470 ? 17.345 -16.506 94.969 1.00 33.66 702 GLY A CA 1
ATOM 3571 C C . GLY A 1 470 ? 18.319 -16.065 93.888 1.00 34.78 702 GLY A C 1
ATOM 3572 O O . GLY A 1 470 ? 19.019 -16.887 93.292 1.00 34.17 702 GLY A O 1
ATOM 3573 N N . CYS A 1 471 ? 18.391 -14.775 93.636 1.00 31.04 703 CYS A N 1
ATOM 3574 C CA . CYS A 1 471 ? 19.318 -14.200 92.660 1.00 31.12 703 CYS A CA 1
ATOM 3575 C C . CYS A 1 471 ? 20.744 -14.268 93.181 1.00 33.03 703 CYS A C 1
ATOM 3576 O O . CYS A 1 471 ? 20.954 -14.277 94.386 1.00 32.68 703 CYS A O 1
ATOM 3579 N N . ARG A 1 472 ? 21.722 -14.244 92.269 1.00 28.17 704 ARG A N 1
ATOM 3580 C CA . ARG A 1 472 ? 23.133 -14.150 92.606 1.00 25.74 704 ARG A CA 1
ATOM 3581 C C . ARG A 1 472 ? 23.564 -12.700 92.380 1.00 27.56 704 ARG A C 1
ATOM 3582 O O . ARG A 1 472 ? 22.819 -11.901 91.793 1.00 25.21 704 ARG A O 1
ATOM 3590 N N . PHE A 1 473 ? 24.740 -12.346 92.913 1.00 24.99 705 PHE A N 1
ATOM 3591 C CA . PHE A 1 473 ? 25.278 -11.016 92.820 1.00 24.09 705 PHE A CA 1
ATOM 3592 C C . PHE A 1 473 ? 26.757 -11.014 92.546 1.00 28.34 705 PHE A C 1
ATOM 3593 O O . PHE A 1 473 ? 27.499 -11.888 92.999 1.00 26.47 705 PHE A O 1
ATOM 3601 N N . SER A 1 474 ? 27.189 -9.995 91.808 1.00 25.49 706 SER A N 1
ATOM 3602 C CA . SER A 1 474 ? 28.577 -9.831 91.455 1.00 24.33 706 SER A CA 1
ATOM 3603 C C . SER A 1 474 ? 29.053 -8.409 91.747 1.00 26.13 706 SER A C 1
ATOM 3604 O O . SER A 1 474 ? 28.315 -7.448 91.540 1.00 24.84 706 SER A O 1
ATOM 3607 N N . LEU A 1 475 ? 30.279 -8.284 92.245 1.00 23.21 707 LEU A N 1
ATOM 3608 C CA . LEU A 1 475 ? 30.894 -6.986 92.456 1.00 23.09 707 LEU A CA 1
ATOM 3609 C C . LEU A 1 475 ? 31.956 -6.753 91.346 1.00 27.05 707 LEU A C 1
ATOM 3610 O O . LEU A 1 475 ? 32.969 -7.435 91.294 1.00 26.11 707 LEU A O 1
ATOM 3615 N N . ASP A 1 476 ? 31.669 -5.832 90.430 1.00 27.32 708 ASP A N 1
ATOM 3616 C CA . ASP A 1 476 ? 32.472 -5.542 89.234 1.00 29.83 708 ASP A CA 1
ATOM 3617 C C . ASP A 1 476 ? 33.477 -4.466 89.481 1.00 33.45 708 ASP A C 1
ATOM 3618 O O . ASP A 1 476 ? 33.329 -3.703 90.442 1.00 31.38 708 ASP A O 1
ATOM 3623 N N . ASP A 1 477 ? 34.460 -4.342 88.537 1.00 33.09 709 ASP A N 1
ATOM 3624 C CA . ASP A 1 477 ? 35.519 -3.317 88.536 1.00 34.31 709 ASP A CA 1
ATOM 3625 C C . ASP A 1 477 ? 36.268 -3.257 89.880 1.00 40.20 709 ASP A C 1
ATOM 3626 O O . ASP A 1 477 ? 36.510 -2.176 90.420 1.00 38.01 709 ASP A O 1
ATOM 3631 N N . PHE A 1 478 ? 36.570 -4.437 90.427 1.00 40.89 710 PHE A N 1
ATOM 3632 C CA . PHE A 1 478 ? 37.224 -4.606 91.720 1.00 43.66 710 PHE A CA 1
ATOM 3633 C C . PHE A 1 478 ? 38.761 -4.554 91.618 1.00 50.00 710 PHE A C 1
ATOM 3634 O O . PHE A 1 478 ? 39.360 -5.146 90.715 1.00 46.00 710 PHE A O 1
ATOM 3642 N N . CYS A 1 479 ? 39.372 -3.822 92.564 1.00 53.39 711 CYS A N 1
ATOM 3643 C CA . CYS A 1 479 ? 40.820 -3.649 92.766 1.00 56.30 711 CYS A CA 1
ATOM 3644 C C . CYS A 1 479 ? 41.143 -4.063 94.188 1.00 59.97 711 CYS A C 1
ATOM 3645 O O . CYS A 1 479 ? 40.303 -3.887 95.067 1.00 57.39 711 CYS A O 1
ATOM 3648 N N . ALA A 1 480 ? 42.344 -4.620 94.418 1.00 59.11 712 ALA A N 1
ATOM 3649 C CA . ALA A 1 480 ? 42.741 -5.019 95.770 1.00 60.46 712 ALA A CA 1
ATOM 3650 C C . ALA A 1 480 ? 43.240 -3.802 96.545 1.00 65.47 712 ALA A C 1
ATOM 3651 O O . ALA A 1 480 ? 43.822 -2.866 95.981 1.00 63.77 712 ALA A O 1
ATOM 3653 N N . GLY A 1 481 ? 42.966 -3.832 97.836 1.00 63.44 713 GLY A N 1
ATOM 3654 C CA . GLY A 1 481 ? 43.312 -2.779 98.776 1.00 63.36 713 GLY A CA 1
ATOM 3655 C C . GLY A 1 481 ? 42.631 -3.065 100.089 1.00 67.56 713 GLY A C 1
ATOM 3656 O O . GLY A 1 481 ? 41.712 -3.898 100.148 1.00 66.98 713 GLY A O 1
ATOM 3657 N N . MET A 1 482 ? 43.095 -2.412 101.161 1.00 64.47 714 MET A N 1
ATOM 3658 C CA . MET A 1 482 ? 42.477 -2.623 102.457 1.00 63.97 714 MET A CA 1
ATOM 3659 C C . MET A 1 482 ? 41.046 -2.120 102.459 1.00 63.18 714 MET A C 1
ATOM 3660 O O . MET A 1 482 ? 40.187 -2.847 102.950 1.00 63.30 714 MET A O 1
ATOM 3665 N N . SER A 1 483 ? 40.768 -0.941 101.833 1.00 55.22 715 SER A N 1
ATOM 3666 C CA . SER A 1 483 ? 39.408 -0.397 101.784 1.00 53.89 715 SER A CA 1
ATOM 3667 C C . SER A 1 483 ? 38.471 -1.341 101.027 1.00 54.44 715 SER A C 1
ATOM 3668 O O . SER A 1 483 ? 37.451 -1.745 101.601 1.00 53.46 715 SER A O 1
ATOM 3671 N N . SER A 1 484 ? 38.893 -1.805 99.804 1.00 47.37 716 SER A N 1
ATOM 3672 C CA . SER A 1 484 ? 38.149 -2.745 98.963 1.00 45.02 716 SER A CA 1
ATOM 3673 C C . SER A 1 484 ? 37.834 -4.021 99.713 1.00 50.92 716 SER A C 1
ATOM 3674 O O . SER A 1 484 ? 36.682 -4.460 99.687 1.00 50.52 716 SER A O 1
ATOM 3677 N N . PHE A 1 485 ? 38.822 -4.597 100.439 1.00 50.58 717 PHE A N 1
ATOM 3678 C CA . PHE A 1 485 ? 38.577 -5.837 101.183 1.00 52.17 717 PHE A CA 1
ATOM 3679 C C . PHE A 1 485 ? 37.745 -5.615 102.415 1.00 54.96 717 PHE A C 1
ATOM 3680 O O . PHE A 1 485 ? 37.076 -6.554 102.868 1.00 55.71 717 PHE A O 1
ATOM 3688 N N . ILE A 1 486 ? 37.758 -4.375 102.953 1.00 50.61 718 ILE A N 1
ATOM 3689 C CA . ILE A 1 486 ? 36.937 -4.022 104.117 1.00 49.75 718 ILE A CA 1
ATOM 3690 C C . ILE A 1 486 ? 35.501 -3.909 103.625 1.00 47.09 718 ILE A C 1
ATOM 3691 O O . ILE A 1 486 ? 34.619 -4.507 104.226 1.00 47.00 718 ILE A O 1
ATOM 3696 N N . TYR A 1 487 ? 35.284 -3.200 102.509 1.00 41.00 719 TYR A N 1
ATOM 3697 C CA . TYR A 1 487 ? 33.969 -3.063 101.870 1.00 40.70 719 TYR A CA 1
ATOM 3698 C C . TYR A 1 487 ? 33.393 -4.419 101.504 1.00 44.80 719 TYR A C 1
ATOM 3699 O O . TYR A 1 487 ? 32.245 -4.692 101.848 1.00 44.48 719 TYR A O 1
ATOM 3708 N N . LEU A 1 488 ? 34.239 -5.315 100.934 1.00 42.16 720 LEU A N 1
ATOM 3709 C CA . LEU A 1 488 ? 33.881 -6.686 100.560 1.00 42.29 720 LEU A CA 1
ATOM 3710 C C . LEU A 1 488 ? 33.355 -7.513 101.721 1.00 46.96 720 LEU A C 1
ATOM 3711 O O . LEU A 1 488 ? 32.482 -8.370 101.517 1.00 47.16 720 LEU A O 1
ATOM 3716 N N . LYS A 1 489 ? 33.820 -7.214 102.966 1.00 42.42 721 LYS A N 1
ATOM 3717 C CA . LYS A 1 489 ? 33.349 -7.898 104.171 1.00 41.21 721 LYS A CA 1
ATOM 3718 C C . LYS A 1 489 ? 31.874 -7.696 104.365 1.00 43.44 721 LYS A C 1
ATOM 3719 O O . LYS A 1 489 ? 31.201 -8.558 104.937 1.00 44.44 721 LYS A O 1
ATOM 3725 N N . HIS A 1 490 ? 31.365 -6.524 103.939 1.00 37.70 722 HIS A N 1
ATOM 3726 C CA . HIS A 1 490 ? 29.972 -6.178 104.176 1.00 37.11 722 HIS A CA 1
ATOM 3727 C C . HIS A 1 490 ? 29.061 -6.398 102.964 1.00 39.11 722 HIS A C 1
ATOM 3728 O O . HIS A 1 490 ? 27.831 -6.345 103.101 1.00 37.54 722 HIS A O 1
ATOM 3735 N N . LEU A 1 491 ? 29.668 -6.683 101.793 1.00 35.38 723 LEU A N 1
ATOM 3736 C CA . LEU A 1 491 ? 28.938 -6.886 100.538 1.00 33.39 723 LEU A CA 1
ATOM 3737 C C . LEU A 1 491 ? 28.776 -8.370 100.225 1.00 34.57 723 LEU A C 1
ATOM 3738 O O . LEU A 1 491 ? 29.722 -9.004 99.766 1.00 33.46 723 LEU A O 1
ATOM 3743 N N . PRO A 1 492 ? 27.598 -8.971 100.513 1.00 32.28 724 PRO A N 1
ATOM 3744 C CA . PRO A 1 492 ? 27.449 -10.436 100.326 1.00 31.74 724 PRO A CA 1
ATOM 3745 C C . PRO A 1 492 ? 27.247 -10.919 98.887 1.00 32.13 724 PRO A C 1
ATOM 3746 O O . PRO A 1 492 ? 26.357 -11.703 98.601 1.00 29.87 724 PRO A O 1
ATOM 3750 N N . VAL A 1 493 ? 28.159 -10.537 98.012 1.00 27.90 725 VAL A N 1
ATOM 3751 C CA . VAL A 1 493 ? 28.177 -10.942 96.613 1.00 25.92 725 VAL A CA 1
ATOM 3752 C C . VAL A 1 493 ? 28.676 -12.385 96.468 1.00 30.47 725 VAL A C 1
ATOM 3753 O O . VAL A 1 493 ? 29.317 -12.916 97.367 1.00 31.59 725 VAL A O 1
ATOM 3757 N N . ASP A 1 494 ? 28.371 -13.019 95.348 1.00 26.94 726 ASP A N 1
ATOM 3758 C CA . ASP A 1 494 ? 28.797 -14.384 95.045 1.00 26.76 726 ASP A CA 1
ATOM 3759 C C . ASP A 1 494 ? 30.085 -14.370 94.239 1.00 29.03 726 ASP A C 1
ATOM 3760 O O . ASP A 1 494 ? 30.926 -15.259 94.408 1.00 27.94 726 ASP A O 1
ATOM 3765 N N . TYR A 1 495 ? 30.248 -13.341 93.383 1.00 25.32 727 TYR A N 1
ATOM 3766 C CA . TYR A 1 495 ? 31.403 -13.197 92.484 1.00 25.13 727 TYR A CA 1
ATOM 3767 C C . TYR A 1 495 ? 32.072 -11.900 92.671 1.00 28.61 727 TYR A C 1
ATOM 3768 O O . TYR A 1 495 ? 31.426 -10.895 92.982 1.00 27.77 727 TYR A O 1
ATOM 3777 N N . LEU A 1 496 ? 33.362 -11.900 92.363 1.00 27.02 728 LEU A N 1
ATOM 3778 C CA . LEU A 1 496 ? 34.231 -10.738 92.377 1.00 28.03 728 LEU A CA 1
ATOM 3779 C C . LEU A 1 496 ? 34.817 -10.655 90.958 1.00 28.89 728 LEU A C 1
ATOM 3780 O O . LEU A 1 496 ? 35.427 -11.615 90.481 1.00 28.27 728 LEU A O 1
ATOM 3785 N N . LYS A 1 497 ? 34.577 -9.551 90.273 1.00 23.79 729 LYS A N 1
ATOM 3786 C CA . LYS A 1 497 ? 35.094 -9.366 88.923 1.00 24.13 729 LYS A CA 1
ATOM 3787 C C . LYS A 1 497 ? 36.297 -8.402 88.934 1.00 28.30 729 LYS A C 1
ATOM 3788 O O . LYS A 1 497 ? 36.166 -7.234 89.288 1.00 29.66 729 LYS A O 1
ATOM 3794 N N . ILE A 1 498 ? 37.456 -8.916 88.584 1.00 24.45 730 ILE A N 1
ATOM 3795 C CA . ILE A 1 498 ? 38.703 -8.158 88.522 1.00 26.13 730 ILE A CA 1
ATOM 3796 C C . ILE A 1 498 ? 38.613 -7.071 87.430 1.00 30.81 730 ILE A C 1
ATOM 3797 O O . ILE A 1 498 ? 38.246 -7.377 86.309 1.00 31.26 730 ILE A O 1
ATOM 3802 N N . ASP A 1 499 ? 38.911 -5.819 87.765 1.00 28.56 731 ASP A N 1
ATOM 3803 C CA . ASP A 1 499 ? 38.956 -4.724 86.789 1.00 29.45 731 ASP A CA 1
ATOM 3804 C C . ASP A 1 499 ? 39.910 -5.168 85.644 1.00 34.47 731 ASP A C 1
ATOM 3805 O O . ASP A 1 499 ? 41.054 -5.578 85.888 1.00 34.28 731 ASP A O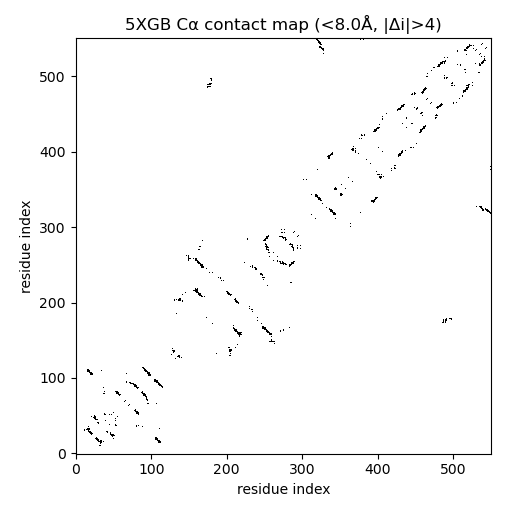 1
ATOM 3810 N N . GLY A 1 500 ? 39.409 -5.085 84.418 1.00 30.26 732 GLY A N 1
ATOM 3811 C CA . GLY A 1 500 ? 40.119 -5.483 83.217 1.00 29.94 732 GLY A CA 1
ATOM 3812 C C . GLY A 1 500 ? 41.466 -4.839 82.995 1.00 34.26 732 GLY A C 1
ATOM 3813 O O . GLY A 1 500 ? 42.354 -5.480 82.408 1.00 35.31 732 GLY A O 1
ATOM 3814 N N . SER A 1 501 ? 41.621 -3.559 83.443 1.00 27.49 733 SER A N 1
ATOM 3815 C CA . SER A 1 501 ? 42.867 -2.814 83.340 1.00 26.66 733 SER A CA 1
ATOM 3816 C C . SER A 1 501 ? 44.046 -3.547 84.013 1.00 30.03 733 SER A C 1
ATOM 3817 O O . SER A 1 501 ? 45.178 -3.377 83.561 1.00 30.62 733 SER A O 1
ATOM 3820 N N . PHE A 1 502 ? 43.799 -4.383 85.054 1.00 24.81 734 PHE A N 1
ATOM 3821 C CA . PHE A 1 502 ? 44.909 -5.131 85.679 1.00 25.21 734 PHE A CA 1
ATOM 3822 C C . PHE A 1 502 ? 45.311 -6.326 84.817 1.00 32.40 734 PHE A C 1
ATOM 3823 O O . PHE A 1 502 ? 46.494 -6.686 84.738 1.00 33.15 734 PHE A O 1
ATOM 3831 N N . VAL A 1 503 ? 44.305 -6.959 84.207 1.00 28.19 735 VAL A N 1
ATOM 3832 C CA . VAL A 1 503 ? 44.453 -8.133 83.381 1.00 29.02 735 VAL A CA 1
ATOM 3833 C C . VAL A 1 503 ? 45.143 -7.761 82.062 1.00 36.75 735 VAL A C 1
ATOM 3834 O O . VAL A 1 503 ? 46.067 -8.452 81.651 1.00 37.59 735 VAL A O 1
ATOM 3838 N N . LYS A 1 504 ? 44.733 -6.639 81.440 1.00 34.03 736 LYS A N 1
ATOM 3839 C CA . LYS A 1 504 ? 45.276 -6.123 80.187 1.00 33.87 736 LYS A CA 1
ATOM 3840 C C . LYS A 1 504 ? 46.817 -6.168 80.101 1.00 37.67 736 LYS A C 1
ATOM 3841 O O . LYS A 1 504 ? 47.355 -6.640 79.106 1.00 38.31 736 LYS A O 1
ATOM 3847 N N . ASP A 1 505 ? 47.521 -5.737 81.143 1.00 35.57 737 ASP A N 1
ATOM 3848 C CA . ASP A 1 505 ? 48.993 -5.762 81.119 1.00 35.49 737 ASP A CA 1
ATOM 3849 C C . ASP A 1 505 ? 49.642 -6.673 82.182 1.00 37.49 737 ASP A C 1
ATOM 3850 O O . ASP A 1 505 ? 50.832 -6.517 82.447 1.00 39.91 737 ASP A O 1
ATOM 3855 N N . MET A 1 506 ? 48.905 -7.629 82.764 1.00 30.80 738 MET A N 1
ATOM 3856 C CA . MET A 1 506 ? 49.465 -8.513 83.820 1.00 29.14 738 MET A CA 1
ATOM 3857 C C . MET A 1 506 ? 50.719 -9.301 83.398 1.00 35.56 738 MET A C 1
ATOM 3858 O O . MET A 1 506 ? 51.549 -9.572 84.258 1.00 35.82 738 MET A O 1
ATOM 3863 N N . LEU A 1 507 ? 50.876 -9.627 82.100 1.00 34.30 739 LEU A N 1
ATOM 3864 C CA . LEU A 1 507 ? 52.040 -10.381 81.589 1.00 35.96 739 LEU A CA 1
ATOM 3865 C C . LEU A 1 507 ? 53.281 -9.506 81.321 1.00 42.98 739 LEU A C 1
ATOM 3866 O O . LEU A 1 507 ? 54.368 -10.038 81.027 1.00 41.78 739 LEU A O 1
ATOM 3871 N N . GLU A 1 508 ? 53.111 -8.171 81.435 1.00 40.01 740 GLU A N 1
ATOM 3872 C CA . GLU A 1 508 ? 54.166 -7.178 81.242 1.00 40.95 740 GLU A CA 1
ATOM 3873 C C . GLU A 1 508 ? 54.451 -6.387 82.522 1.00 45.79 740 GLU A C 1
ATOM 3874 O O . GLU A 1 508 ? 55.573 -5.944 82.724 1.00 46.66 740 GLU A O 1
ATOM 3880 N N . ASP A 1 509 ? 53.439 -6.189 83.372 1.00 42.38 741 ASP A N 1
ATOM 3881 C CA . ASP A 1 509 ? 53.628 -5.464 84.607 1.00 42.45 741 ASP A CA 1
ATOM 3882 C C . ASP A 1 509 ? 53.602 -6.390 85.839 1.00 47.25 741 ASP A C 1
ATOM 3883 O O . ASP A 1 509 ? 52.552 -6.959 86.139 1.00 47.24 741 ASP A O 1
ATOM 3888 N N . PRO A 1 510 ? 54.722 -6.526 86.599 1.00 43.56 742 PRO A N 1
ATOM 3889 C CA . PRO A 1 510 ? 54.695 -7.418 87.769 1.00 41.76 742 PRO A CA 1
ATOM 3890 C C . PRO A 1 510 ? 53.767 -6.950 88.883 1.00 42.28 742 PRO A C 1
ATOM 3891 O O . PRO A 1 510 ? 53.317 -7.792 89.644 1.00 41.07 742 PRO A O 1
ATOM 3895 N N . ILE A 1 511 ? 53.443 -5.645 88.961 1.00 39.22 743 ILE A N 1
ATOM 3896 C CA . ILE A 1 511 ? 52.523 -5.150 89.998 1.00 39.42 743 ILE A CA 1
ATOM 3897 C C . ILE A 1 511 ? 51.053 -5.500 89.626 1.00 40.40 743 ILE A C 1
ATOM 3898 O O . ILE A 1 511 ? 50.291 -5.931 90.499 1.00 39.14 743 ILE A O 1
ATOM 3903 N N . ASP A 1 512 ? 50.681 -5.376 88.341 1.00 36.15 744 ASP A N 1
ATOM 3904 C CA . ASP A 1 512 ? 49.340 -5.773 87.877 1.00 34.52 744 ASP A CA 1
ATOM 3905 C C . ASP A 1 512 ? 49.154 -7.279 87.974 1.00 37.86 744 ASP A C 1
ATOM 3906 O O . ASP A 1 512 ? 48.086 -7.714 88.413 1.00 36.55 744 ASP A O 1
ATOM 3911 N N . ARG A 1 513 ? 50.240 -8.069 87.720 1.00 33.20 745 ARG A N 1
ATOM 3912 C CA . ARG A 1 513 ? 50.171 -9.513 87.924 1.00 32.95 745 ARG A CA 1
ATOM 3913 C C . ARG A 1 513 ? 49.918 -9.817 89.414 1.00 35.87 745 ARG A C 1
ATOM 3914 O O . ARG A 1 513 ? 48.967 -10.528 89.731 1.00 36.26 745 ARG A O 1
ATOM 3922 N N . ALA A 1 514 ? 50.712 -9.203 90.328 1.00 31.59 746 ALA A N 1
ATOM 3923 C CA . ALA A 1 514 ? 50.542 -9.352 91.776 1.00 30.34 746 ALA A CA 1
ATOM 3924 C C . ALA A 1 514 ? 49.143 -8.891 92.272 1.00 35.18 746 ALA A C 1
ATOM 3925 O O . ALA A 1 514 ? 48.572 -9.558 93.143 1.00 34.91 746 ALA A O 1
ATOM 3927 N N . MET A 1 515 ? 48.566 -7.814 91.687 1.00 32.76 747 MET A N 1
ATOM 3928 C CA . MET A 1 515 ? 47.205 -7.359 92.057 1.00 33.96 747 MET A CA 1
ATOM 3929 C C . MET A 1 515 ? 46.143 -8.423 91.711 1.00 33.16 747 MET A C 1
ATOM 3930 O O . MET A 1 515 ? 45.253 -8.661 92.513 1.00 32.56 747 MET A O 1
ATOM 3935 N N . VAL A 1 516 ? 46.263 -9.077 90.531 1.00 28.25 748 VAL A N 1
ATOM 3936 C CA . VAL A 1 516 ? 45.364 -10.137 90.094 1.00 26.95 748 VAL A CA 1
ATOM 3937 C C . VAL A 1 516 ? 45.457 -11.293 91.096 1.00 30.39 748 VAL A C 1
ATOM 3938 O O . VAL A 1 516 ? 44.420 -11.814 91.525 1.00 28.81 748 VAL A O 1
ATOM 3942 N N . GLN A 1 517 ? 46.699 -11.683 91.466 1.00 27.20 749 GLN A N 1
ATOM 3943 C CA . GLN A 1 517 ? 46.933 -12.766 92.437 1.00 27.91 749 GLN A CA 1
ATOM 3944 C C . GLN A 1 517 ? 46.306 -12.442 93.802 1.00 30.44 749 GLN A C 1
ATOM 3945 O O . GLN A 1 517 ? 45.619 -13.290 94.366 1.00 28.65 749 GLN A O 1
ATOM 3951 N N . VAL A 1 518 ? 46.508 -11.215 94.290 1.00 27.60 750 VAL A N 1
ATOM 3952 C CA . VAL A 1 518 ? 45.932 -10.737 95.550 1.00 29.06 750 VAL A CA 1
ATOM 3953 C C . VAL A 1 518 ? 44.387 -10.711 95.500 1.00 32.58 750 VAL A C 1
ATOM 3954 O O . VAL A 1 518 ? 43.760 -11.254 96.409 1.00 33.11 750 VAL A O 1
ATOM 3958 N N . ILE A 1 519 ? 43.779 -10.114 94.449 1.00 28.68 751 ILE A N 1
ATOM 3959 C CA . ILE A 1 519 ? 42.300 -10.092 94.318 1.00 29.15 751 ILE A CA 1
ATOM 3960 C C . ILE A 1 519 ? 41.753 -11.525 94.359 1.00 30.82 751 ILE A C 1
ATOM 3961 O O . ILE A 1 519 ? 40.792 -11.828 95.080 1.00 29.23 751 ILE A O 1
ATOM 3966 N N . ASN A 1 520 ? 42.397 -12.407 93.605 1.00 28.67 752 ASN A N 1
ATOM 3967 C CA . ASN A 1 520 ? 42.006 -13.810 93.560 1.00 29.67 752 ASN A CA 1
ATOM 3968 C C . ASN A 1 520 ? 42.107 -14.486 94.930 1.00 34.55 752 ASN A C 1
ATOM 3969 O O . ASN A 1 520 ? 41.129 -15.063 95.400 1.00 32.07 752 ASN A O 1
ATOM 3974 N N . HIS A 1 521 ? 43.300 -14.439 95.552 1.00 34.66 753 HIS A N 1
ATOM 3975 C CA . HIS A 1 521 ? 43.513 -15.056 96.856 1.00 35.49 753 HIS A CA 1
ATOM 3976 C C . HIS A 1 521 ? 42.522 -14.560 97.906 1.00 34.76 753 HIS A C 1
ATOM 3977 O O . HIS A 1 521 ? 41.862 -15.388 98.536 1.00 33.50 753 HIS A O 1
ATOM 3984 N N . ILE A 1 522 ? 42.383 -13.235 98.060 1.00 31.85 754 ILE A N 1
ATOM 3985 C CA . ILE A 1 522 ? 41.474 -12.663 99.075 1.00 33.33 754 ILE A CA 1
ATOM 3986 C C . ILE A 1 522 ? 39.993 -12.893 98.742 1.00 39.02 754 ILE A C 1
ATOM 3987 O O . ILE A 1 522 ? 39.222 -13.210 99.660 1.00 40.32 754 ILE A O 1
ATOM 3992 N N . GLY A 1 523 ? 39.621 -12.805 97.464 1.00 34.66 755 GLY A N 1
ATOM 3993 C CA . GLY A 1 523 ? 38.254 -13.085 97.030 1.00 32.53 755 GLY A CA 1
ATOM 3994 C C . GLY A 1 523 ? 37.858 -14.485 97.444 1.00 34.64 755 GLY A C 1
ATOM 3995 O O . GLY A 1 523 ? 36.762 -14.695 97.985 1.00 35.68 755 GLY A O 1
ATOM 3996 N N . HIS A 1 524 ? 38.776 -15.440 97.259 1.00 29.48 756 HIS A N 1
ATOM 3997 C CA . HIS A 1 524 ? 38.555 -16.835 97.650 1.00 31.13 756 HIS A CA 1
ATOM 3998 C C . HIS A 1 524 ? 38.444 -17.031 99.166 1.00 39.66 756 HIS A C 1
ATOM 3999 O O . HIS A 1 524 ? 37.687 -17.899 99.598 1.00 40.11 756 HIS A O 1
ATOM 4006 N N . VAL A 1 525 ? 39.216 -16.243 99.962 1.00 38.31 757 VAL A N 1
ATOM 4007 C CA . VAL A 1 525 ? 39.246 -16.318 101.432 1.00 38.41 757 VAL A CA 1
ATOM 4008 C C . VAL A 1 525 ? 37.869 -15.866 101.941 1.00 42.17 757 VAL A C 1
ATOM 4009 O O . VAL A 1 525 ? 37.294 -16.452 102.879 1.00 40.75 757 VAL A O 1
ATOM 4013 N N . MET A 1 526 ? 37.321 -14.869 101.251 1.00 38.37 758 MET A N 1
ATOM 4014 C CA . MET A 1 526 ? 36.015 -14.284 101.562 1.00 37.61 758 MET A CA 1
ATOM 4015 C C . MET A 1 526 ? 34.832 -15.022 100.939 1.00 39.64 758 MET A C 1
ATOM 4016 O O . MET A 1 526 ? 33.723 -14.500 100.964 1.00 41.23 758 MET A O 1
ATOM 4021 N N . GLY A 1 527 ? 35.060 -16.236 100.447 1.00 34.22 759 GLY A N 1
ATOM 4022 C CA . GLY A 1 527 ? 34.008 -17.061 99.867 1.00 35.47 759 GLY A CA 1
ATOM 4023 C C . GLY A 1 527 ? 33.519 -16.661 98.478 1.00 41.25 759 GLY A C 1
ATOM 4024 O O . GLY A 1 527 ? 32.583 -17.268 97.959 1.00 42.11 759 GLY A O 1
ATOM 4025 N N . LYS A 1 528 ? 34.167 -15.685 97.831 1.00 36.70 760 LYS A N 1
ATOM 4026 C CA . LYS A 1 528 ? 33.775 -15.273 96.473 1.00 34.51 760 LYS A CA 1
ATOM 4027 C C . LYS A 1 528 ? 34.400 -16.146 95.394 1.00 35.37 760 LYS A C 1
ATOM 4028 O O . LYS A 1 528 ? 35.484 -16.703 95.595 1.00 35.54 760 LYS A O 1
ATOM 4034 N N . ARG A 1 529 ? 33.697 -16.282 94.262 1.00 28.84 761 ARG A N 1
ATOM 4035 C CA . ARG A 1 529 ? 34.229 -16.897 93.049 1.00 28.04 761 ARG A CA 1
ATOM 4036 C C . ARG A 1 529 ? 34.757 -15.713 92.201 1.00 29.28 761 ARG A C 1
ATOM 4037 O O . ARG A 1 529 ? 34.160 -14.633 92.228 1.00 27.45 761 ARG A O 1
ATOM 4045 N N . THR A 1 530 ? 35.911 -15.874 91.537 1.00 25.03 762 THR A N 1
ATOM 4046 C CA . THR A 1 530 ? 36.587 -14.769 90.841 1.00 23.69 762 THR A CA 1
ATOM 4047 C C . THR A 1 530 ? 36.445 -14.840 89.320 1.00 26.01 762 THR A C 1
ATOM 4048 O O . THR A 1 530 ? 36.409 -15.918 88.730 1.00 24.71 762 THR A O 1
ATOM 4052 N N . ILE A 1 531 ? 36.308 -13.663 88.705 1.00 22.06 763 ILE A N 1
ATOM 4053 C CA . ILE A 1 531 ? 36.129 -13.505 87.268 1.00 21.09 763 ILE A CA 1
ATOM 4054 C C . ILE A 1 531 ? 37.121 -12.501 86.758 1.00 25.59 763 ILE A C 1
ATOM 4055 O O . ILE A 1 531 ? 37.153 -11.398 87.243 1.00 26.98 763 ILE A O 1
ATOM 4060 N N . ALA A 1 532 ? 37.829 -12.832 85.702 1.00 22.74 764 ALA A N 1
ATOM 4061 C CA . ALA A 1 532 ? 38.764 -11.918 85.089 1.00 22.22 764 ALA A CA 1
ATOM 4062 C C . ALA A 1 532 ? 38.143 -11.393 83.801 1.00 29.30 764 ALA A C 1
ATOM 4063 O O . ALA A 1 532 ? 37.656 -12.171 82.987 1.00 29.86 764 ALA A O 1
ATOM 4065 N N . GLU A 1 533 ? 38.169 -10.086 83.603 1.00 27.15 765 GLU A N 1
ATOM 4066 C CA . GLU A 1 533 ? 37.679 -9.559 82.329 1.00 28.32 765 GLU A CA 1
ATOM 4067 C C . GLU A 1 533 ? 38.866 -9.116 81.474 1.00 32.19 765 GLU A C 1
ATOM 4068 O O . GLU A 1 533 ? 40.004 -9.168 81.944 1.00 31.21 765 GLU A O 1
ATOM 4074 N N . PHE A 1 534 ? 38.626 -8.735 80.211 1.00 31.00 766 PHE A N 1
ATOM 4075 C CA . PHE A 1 534 ? 39.678 -8.309 79.260 1.00 30.02 766 PHE A CA 1
ATOM 4076 C C . PHE A 1 534 ? 40.714 -9.381 79.019 1.00 33.40 766 PHE A C 1
ATOM 4077 O O . PHE A 1 534 ? 41.905 -9.052 78.844 1.00 34.35 766 PHE A O 1
ATOM 4085 N N . VAL A 1 535 ? 40.280 -10.662 79.022 1.00 27.66 767 VAL A N 1
ATOM 4086 C CA . VAL A 1 535 ? 41.146 -11.807 78.715 1.00 28.51 767 VAL A CA 1
ATOM 4087 C C . VAL A 1 535 ? 41.144 -11.868 77.191 1.00 36.93 767 VAL A C 1
ATOM 4088 O O . VAL A 1 535 ? 40.259 -12.501 76.586 1.00 36.69 767 VAL A O 1
ATOM 4092 N N . GLU A 1 536 ? 42.087 -11.135 76.560 1.00 37.12 768 GLU A N 1
ATOM 4093 C CA . GLU A 1 536 ? 42.125 -11.011 75.086 1.00 37.36 768 GLU A CA 1
ATOM 4094 C C . GLU A 1 536 ? 42.960 -12.079 74.372 1.00 41.66 768 GLU A C 1
ATOM 4095 O O . GLU A 1 536 ? 42.776 -12.264 73.165 1.00 42.22 768 GLU A O 1
ATOM 4101 N N . THR A 1 537 ? 43.848 -12.801 75.093 1.00 37.59 769 THR A N 1
ATOM 4102 C CA . THR A 1 537 ? 44.672 -13.878 74.500 1.00 37.03 769 THR A CA 1
ATOM 4103 C C . THR A 1 537 ? 44.630 -15.142 75.367 1.00 40.13 769 THR A C 1
ATOM 4104 O O . THR A 1 537 ? 44.337 -15.060 76.564 1.00 38.50 769 THR A O 1
ATOM 4108 N N . VAL A 1 538 ? 44.931 -16.309 74.768 1.00 36.51 770 VAL A N 1
ATOM 4109 C CA . VAL A 1 538 ? 44.977 -17.598 75.481 1.00 36.87 770 VAL A CA 1
ATOM 4110 C C . VAL A 1 538 ? 46.183 -17.643 76.478 1.00 39.80 770 VAL A C 1
ATOM 4111 O O . VAL A 1 538 ? 46.126 -18.373 77.466 1.00 39.32 770 VAL A O 1
ATOM 4115 N N . GLU A 1 539 ? 47.242 -16.836 76.234 1.00 36.21 771 GLU A N 1
ATOM 4116 C CA . GLU A 1 539 ? 48.414 -16.723 77.108 1.00 36.35 771 GLU A CA 1
ATOM 4117 C C . GLU A 1 539 ? 47.975 -16.104 78.438 1.00 40.12 771 GLU A C 1
ATOM 4118 O O . GLU A 1 539 ? 48.299 -16.647 79.494 1.00 40.78 771 GLU A O 1
ATOM 4124 N N . VAL A 1 540 ? 47.165 -15.031 78.379 1.00 36.00 772 VAL A N 1
ATOM 4125 C CA . VAL A 1 540 ? 46.574 -14.380 79.562 1.00 33.95 772 VAL A CA 1
ATOM 4126 C C . VAL A 1 540 ? 45.668 -15.391 80.279 1.00 35.96 772 VAL A C 1
ATOM 4127 O O . VAL A 1 540 ? 45.760 -15.530 81.494 1.00 35.66 772 VAL A O 1
ATOM 4131 N N . MET A 1 541 ? 44.830 -16.107 79.523 1.00 33.17 773 MET A N 1
ATOM 4132 C CA . MET A 1 541 ? 43.901 -17.119 80.029 1.00 33.43 773 MET A CA 1
ATOM 4133 C C . MET A 1 541 ? 44.611 -18.206 80.827 1.00 37.31 773 MET A C 1
ATOM 4134 O O . MET A 1 541 ? 44.168 -18.533 81.923 1.00 36.86 773 MET A O 1
ATOM 4139 N N . GLU A 1 542 ? 45.746 -18.702 80.315 1.00 33.93 774 GLU A N 1
ATOM 4140 C CA . GLU A 1 542 ? 46.519 -19.739 80.980 1.00 34.27 774 GLU A CA 1
ATOM 4141 C C . GLU A 1 542 ? 47.256 -19.223 82.193 1.00 36.68 774 GLU A C 1
ATOM 4142 O O . GLU A 1 542 ? 47.374 -19.953 83.172 1.00 37.89 774 GLU A O 1
ATOM 4148 N N . ALA A 1 543 ? 47.698 -17.960 82.166 1.00 30.62 775 ALA A N 1
ATOM 4149 C CA . ALA A 1 543 ? 48.307 -17.317 83.327 1.00 29.69 775 ALA A CA 1
ATOM 4150 C C . ALA A 1 543 ? 47.228 -17.232 84.465 1.00 32.85 775 ALA A C 1
ATOM 4151 O O . ALA A 1 543 ? 47.480 -17.652 85.597 1.00 33.72 775 ALA A O 1
ATOM 4153 N N . LEU A 1 544 ? 46.009 -16.826 84.124 1.00 28.58 776 LEU A N 1
ATOM 4154 C CA . LEU A 1 544 ? 44.890 -16.747 85.085 1.00 27.63 776 LEU A CA 1
ATOM 4155 C C . LEU A 1 544 ? 44.508 -18.118 85.652 1.00 32.89 776 LEU A C 1
ATOM 4156 O O . LEU A 1 544 ? 44.206 -18.226 86.840 1.00 31.32 776 LEU A O 1
ATOM 4161 N N . ARG A 1 545 ? 44.563 -19.164 84.815 1.00 32.35 777 ARG A N 1
ATOM 4162 C CA . ARG A 1 545 ? 44.289 -20.541 85.242 1.00 34.08 777 ARG A CA 1
ATOM 4163 C C . ARG A 1 545 ? 45.369 -21.032 86.222 1.00 40.39 777 ARG A C 1
ATOM 4164 O O . ARG A 1 545 ? 45.015 -21.624 87.240 1.00 41.19 777 ARG A O 1
ATOM 4172 N N . GLU A 1 546 ? 46.664 -20.744 85.939 1.00 37.91 778 GLU A N 1
ATOM 4173 C CA . GLU A 1 546 ? 47.797 -21.066 86.820 1.00 38.96 778 GLU A CA 1
ATOM 4174 C C . GLU A 1 546 ? 47.603 -20.370 88.190 1.00 38.63 778 GLU A C 1
ATOM 4175 O O . GLU A 1 546 ? 47.949 -20.936 89.225 1.00 37.90 778 GLU A O 1
ATOM 4181 N N . ILE A 1 547 ? 47.097 -19.130 88.175 1.00 32.24 779 ILE A N 1
ATOM 4182 C CA . ILE A 1 547 ? 46.857 -18.346 89.385 1.00 31.07 779 ILE A CA 1
ATOM 4183 C C . ILE A 1 547 ? 45.704 -18.947 90.231 1.00 36.33 779 ILE A C 1
ATOM 4184 O O . ILE A 1 547 ? 45.807 -18.977 91.461 1.00 37.15 779 ILE A O 1
ATOM 4189 N N . GLY A 1 548 ? 44.656 -19.441 89.572 1.00 31.34 780 GLY A N 1
ATOM 4190 C CA . GLY A 1 548 ? 43.512 -20.022 90.264 1.00 30.02 780 GLY A CA 1
ATOM 4191 C C . GLY A 1 548 ? 42.207 -19.269 90.065 1.00 32.13 780 GLY A C 1
ATOM 4192 O O . GLY A 1 548 ? 41.216 -19.611 90.713 1.00 31.89 780 GLY A O 1
ATOM 4193 N N . ILE A 1 549 ? 42.177 -18.237 89.177 1.00 26.92 781 ILE A N 1
ATOM 4194 C CA . ILE A 1 549 ? 40.929 -17.500 88.856 1.00 26.69 781 ILE A CA 1
ATOM 4195 C C . ILE A 1 549 ? 39.858 -18.497 88.361 1.00 29.04 781 ILE A C 1
ATOM 4196 O O . ILE A 1 549 ? 40.167 -19.395 87.579 1.00 29.09 781 ILE A O 1
ATOM 4201 N N . ASP A 1 550 ? 38.625 -18.347 88.829 1.00 25.49 782 ASP A N 1
ATOM 4202 C CA . ASP A 1 550 ? 37.548 -19.265 88.488 1.00 26.26 782 ASP A CA 1
ATOM 4203 C C . ASP A 1 550 ? 36.977 -19.140 87.097 1.00 30.89 782 ASP A C 1
ATOM 4204 O O . ASP A 1 550 ? 36.598 -20.155 86.526 1.00 30.57 782 ASP A O 1
ATOM 4209 N N . TYR A 1 551 ? 36.817 -17.905 86.592 1.00 26.51 783 TYR A N 1
ATOM 4210 C CA . TYR A 1 551 ? 36.149 -17.633 85.332 1.00 25.57 783 TYR A CA 1
ATOM 4211 C C . TYR A 1 551 ? 36.900 -16.597 84.522 1.00 29.44 783 TYR A C 1
ATOM 4212 O O . TYR A 1 551 ? 37.608 -15.756 85.077 1.00 27.77 783 TYR A O 1
ATOM 4221 N N . ALA A 1 552 ? 36.684 -16.613 83.211 1.00 25.79 784 ALA A N 1
ATOM 4222 C CA . ALA A 1 552 ? 37.328 -15.662 82.321 1.00 25.05 784 ALA A CA 1
ATOM 4223 C C . ALA A 1 552 ? 36.349 -15.137 81.325 1.00 29.92 784 ALA A C 1
ATOM 4224 O O . ALA A 1 552 ? 35.471 -15.853 80.854 1.00 30.96 784 ALA A O 1
ATOM 4226 N N . GLN A 1 553 ? 36.536 -13.893 80.950 1.00 27.12 785 GLN A N 1
ATOM 4227 C CA . GLN A 1 553 ? 35.704 -13.235 79.958 1.00 25.68 785 GLN A CA 1
ATOM 4228 C C . GLN A 1 553 ? 36.656 -12.387 79.128 1.00 28.78 785 GLN A C 1
ATOM 4229 O O . GLN A 1 553 ? 37.579 -11.800 79.685 1.00 27.35 785 GLN A O 1
ATOM 4235 N N . GLY A 1 554 ? 36.396 -12.308 77.827 1.00 26.58 786 GLY A N 1
ATOM 4236 C CA . GLY A 1 554 ? 37.154 -11.496 76.885 1.00 27.08 786 GLY A CA 1
ATOM 4237 C C . GLY A 1 554 ? 37.145 -12.065 75.480 1.00 33.49 786 GLY A C 1
ATOM 4238 O O . GLY A 1 554 ? 36.577 -13.145 75.235 1.00 34.86 786 GLY A O 1
ATOM 4239 N N . LEU A 1 555 ? 37.827 -11.373 74.551 1.00 30.59 787 LEU A N 1
ATOM 4240 C CA . LEU A 1 555 ? 37.919 -11.781 73.137 1.00 32.80 787 LEU A CA 1
ATOM 4241 C C . LEU A 1 555 ? 38.536 -13.178 72.906 1.00 38.46 787 LEU A C 1
ATOM 4242 O O . LEU A 1 555 ? 38.226 -13.796 71.894 1.00 42.02 787 LEU A O 1
ATOM 4247 N N . ALA A 1 556 ? 39.356 -13.694 73.829 1.00 33.81 788 ALA A N 1
ATOM 4248 C CA . ALA A 1 556 ? 39.928 -15.052 73.705 1.00 33.31 788 ALA A CA 1
ATOM 4249 C C . ALA A 1 556 ? 38.886 -16.120 74.004 1.00 36.44 788 ALA A C 1
ATOM 4250 O O . ALA A 1 556 ? 39.049 -17.260 73.578 1.00 37.75 788 ALA A O 1
ATOM 4252 N N . ILE A 1 557 ? 37.823 -15.745 74.753 1.00 31.67 789 ILE A N 1
ATOM 4253 C CA . ILE A 1 557 ? 36.695 -16.584 75.212 1.00 30.56 789 ILE A CA 1
ATOM 4254 C C . ILE A 1 557 ? 35.601 -16.481 74.168 1.00 34.74 789 ILE A C 1
ATOM 4255 O O . ILE A 1 557 ? 35.084 -17.503 73.712 1.00 37.06 789 ILE A O 1
ATOM 4260 N N . GLY A 1 558 ? 35.230 -15.247 73.839 1.00 28.29 790 GLY A N 1
ATOM 4261 C CA . GLY A 1 558 ? 34.188 -14.989 72.860 1.00 26.90 790 GLY A CA 1
ATOM 4262 C C . GLY A 1 558 ? 33.754 -13.551 72.877 1.00 30.40 790 GLY A C 1
ATOM 4263 O O . GLY A 1 558 ? 33.643 -12.930 73.947 1.00 28.76 790 GLY A O 1
ATOM 4264 N N . ALA A 1 559 ? 33.435 -13.040 71.694 1.00 27.37 791 ALA A N 1
ATOM 4265 C CA . ALA A 1 559 ? 32.945 -11.666 71.508 1.00 27.21 791 ALA A CA 1
ATOM 4266 C C . ALA A 1 559 ? 31.475 -11.456 71.941 1.00 30.08 791 ALA A C 1
ATOM 4267 O O . ALA A 1 559 ? 30.664 -12.397 71.853 1.00 27.99 791 ALA A O 1
ATOM 4269 N N . PRO A 1 560 ? 31.077 -10.181 72.213 1.00 28.15 792 PRO A N 1
ATOM 4270 C CA . PRO A 1 560 ? 29.641 -9.884 72.389 1.00 28.39 792 PRO A CA 1
ATOM 4271 C C . PRO A 1 560 ? 28.874 -10.188 71.091 1.00 31.88 792 PRO A C 1
ATOM 4272 O O . PRO A 1 560 ? 29.268 -9.733 70.024 1.00 30.91 792 PRO A O 1
ATOM 4276 N N . LEU A 1 561 ? 27.827 -11.012 71.189 1.00 29.87 793 LEU A N 1
ATOM 4277 C CA . LEU A 1 561 ? 26.972 -11.457 70.087 1.00 31.32 793 LEU A CA 1
ATOM 4278 C C . LEU A 1 561 ? 25.525 -10.947 70.287 1.00 36.67 793 LEU A C 1
ATOM 4279 O O . LEU A 1 561 ? 25.112 -10.767 71.425 1.00 36.10 793 LEU A O 1
ATOM 4284 N N . PRO A 1 562 ? 24.722 -10.770 69.216 1.00 35.02 794 PRO A N 1
ATOM 4285 C CA . PRO A 1 562 ? 23.311 -10.348 69.413 1.00 33.98 794 PRO A CA 1
ATOM 4286 C C . PRO A 1 562 ? 22.546 -11.284 70.355 1.00 34.99 794 PRO A C 1
ATOM 4287 O O . PRO A 1 562 ? 22.652 -12.491 70.237 1.00 35.68 794 PRO A O 1
ATOM 4291 N N . PHE A 1 563 ? 21.819 -10.733 71.325 1.00 29.57 795 PHE A N 1
ATOM 4292 C CA . PHE A 1 563 ? 21.076 -11.570 72.257 1.00 26.70 795 PHE A CA 1
ATOM 4293 C C . PHE A 1 563 ? 19.581 -11.370 72.040 1.00 32.86 795 PHE A C 1
ATOM 4294 O O . PHE A 1 563 ? 18.897 -12.323 71.675 1.00 33.64 795 PHE A O 1
ATOM 4302 N N . SER A 1 564 ? 19.090 -10.130 72.208 1.00 30.21 796 SER A N 1
ATOM 4303 C CA . SER A 1 564 ? 17.691 -9.768 72.003 1.00 31.27 796 SER A CA 1
ATOM 4304 C C . SER A 1 564 ? 17.440 -9.703 70.507 1.00 38.49 796 SER A C 1
ATOM 4305 O O . SER A 1 564 ? 18.409 -9.614 69.742 1.00 38.24 796 SER A O 1
ATOM 4308 N N . ARG A 1 565 ? 16.152 -9.793 70.081 1.00 37.34 797 ARG A N 1
ATOM 4309 C CA . ARG A 1 565 ? 15.755 -9.755 68.673 1.00 66.41 797 ARG A CA 1
ATOM 4310 C C . ARG A 1 565 ? 15.392 -8.349 68.229 1.00 99.39 797 ARG A C 1
ATOM 4311 O O . ARG A 1 565 ? 16.292 -7.550 67.971 1.00 73.36 797 ARG A O 1
#

Foldseek 3Di:
DVVVVVVLVVLLVDQWWKWWAWLQQATCDTHVNVCVQQVHDCVGRGGPHNVVRWDKADVVPDCSVCDVPPAAQDAWQWTWIQNVPPGTFTWTKHKHFDDPPPDGGTMMITIDGPVCVVVPPVVVVQVVQADPLQSAGEQVVVLVVVQCLQAPPPPQPAKKKKKKKFKPCLVVQLQQVFDVLSSVLQNQLSVLLVVLDDPVKGWYAHDRRIIMIMGHRDDPVRNQVSQVVSQVSQQVDFRADPNRTDRIGIQMFMEIGHRPPDDSVNNVVQNVLQSVVSVVVPGSDYGYGDPVVRVVVLVVLLVVLVCVVVVQVVVVFKFKWWFWKFFLDPPDDQFTATEIDIWGADPVRHTDPCVNRVVSCVSNVNQLVVQLVRVLLLLVLLLVQVVDVPRGHQQAYEYEGALSCLQDPCNVVSVVVSCVVRVDQQQNYEYEYELVSCVVPVVSQLVSQVVSVVSNHAYEYECQWDDPVSLVSLLSHPHQAYEHRQSLLSCLVPDVVSVVRLLRCCVSCVVSNHQYEYEQCQDVVSSVSNSVSPHTIYTHNNRHDTGGRGD

B-factor: mean 52.09, std 21.82, range [16.77, 152.25]

CATH classification: 3.30.450.20 (+2 more: 3.30.70.270, 3.20.20.450)

Organism: Pseudomonas aeruginosa (strain ATCC 15692 / DSM 22644 / CIP 104116 / JCM 14847 / LMG 12228 / 1C / PRS 101 / PAO1) (NCBI:txid208964)

Sequence (551 aa):
DAERERAQITLASIGDGVITADTQGGISYLNPAAEQMTNWTLDKARGLPLASLFRIVDESLLIEQILSGEIDGGREHSKLVLRHDGSSVPVTLVGAPIHRGAEITGVVLVLHDMTRERQYMARLSWQATHDALTGLTNRREFEYRLQIALERLERNSGRHALMFLDLDQFKLVNDTCGHAAGDELLRQVCTLLQQGLREGDTLARLGGDEFGILLENCPAEKAVEIADHLRKTIQDLHFTWSGQPFNCTVSVGLVHLLPGISTLEEALRSADMACYMAKEKGRNRVQVFHQDDVELSMRFGEMTWVQRIHLALEEDRFSLYAQPIVPLGEGAEEGLHVELLLRLRDEGGRLVPPLSFIPAAERYGLMTLIDRWVVENAFRTLVERAQDPRAEPIGTCAINLSGATIGDESFLQFLTELFARYRIPPQTICFEVTETVAVANLASAIRFINELKDTGCRFSLDDFCAGMSSFIYLKHLPVDYLKIDGSFVKDMLEDPIDRAMVQVINHIGHVMGKRTIAEFVETVEVMEALREIGIDYAQGLAIGAPLPFSR

Nearest PDB structures (foldseek):
  5xgb-assembly1_A-2  TM=1.002E+00  e=0.000E+00  Pseudomonas aeruginosa PAO1
  5xgd-assembly1_A  TM=9.995E-01  e=0.000E+00  Pseudomonas aeruginosa PAO1
  5xge-assembly1_A  TM=9.970E-01  e=0.000E+00  Pseudomonas aeruginosa PAO1
  8pps-assembly1_B  TM=9.797E-01  e=6.445E-46  Pseudomonas aeruginosa PAO1
  8pps-assembly1_A  TM=9.841E-01  e=1.321E-43  Pseudomonas aeruginosa PAO1